Protein AF-0000000074022524 (afdb_homodimer)

Organism: NCBI:txid1655543

Structure (mmCIF, N/CA/C/O backbone):
data_AF-0000000074022524-model_v1
#
loop_
_entity.id
_entity.type
_entity.pdbx_description
1 polymer 'Transcriptional regulator BetI'
#
loop_
_atom_site.group_PDB
_atom_site.id
_atom_site.type_symbol
_atom_site.label_atom_id
_atom_site.label_alt_id
_atom_site.label_comp_id
_atom_site.label_asym_id
_atom_site.label_entity_id
_atom_site.label_seq_id
_atom_site.pdbx_PDB_ins_code
_atom_site.Cartn_x
_atom_site.Cartn_y
_atom_site.Cartn_z
_atom_site.occupancy
_atom_site.B_iso_or_equiv
_atom_site.auth_seq_id
_atom_site.auth_comp_id
_atom_site.auth_asym_id
_atom_site.auth_atom_id
_atom_site.pdbx_PDB_model_num
ATOM 1 N N . MET A 1 1 ? -35.438 38.156 9.648 1 30.28 1 MET A N 1
ATOM 2 C CA . MET A 1 1 ? -35.281 36.844 9.055 1 30.28 1 MET A CA 1
ATOM 3 C C . MET A 1 1 ? -34.281 36 9.836 1 30.28 1 MET A C 1
ATOM 5 O O . MET A 1 1 ? -33.188 36.438 10.117 1 30.28 1 MET A O 1
ATOM 9 N N . ALA A 1 2 ? -34.656 35.062 10.727 1 38.72 2 ALA A N 1
ATOM 10 C CA . ALA A 1 2 ? -33.875 34.531 11.828 1 38.72 2 ALA A CA 1
ATOM 11 C C . ALA A 1 2 ? -32.562 33.906 11.328 1 38.72 2 ALA A C 1
ATOM 13 O O . ALA A 1 2 ? -32.562 33.281 10.266 1 38.72 2 ALA A O 1
ATOM 14 N N . LYS A 1 3 ? -31.359 34.406 11.656 1 42.44 3 LYS A N 1
ATOM 15 C CA . LYS A 1 3 ? -30.016 33.875 11.375 1 42.44 3 LYS A CA 1
ATOM 16 C C . LYS A 1 3 ? -29.984 32.375 11.492 1 42.44 3 LYS A C 1
ATOM 18 O O . LYS A 1 3 ? -30.281 31.812 12.555 1 42.44 3 LYS A O 1
ATOM 23 N N . ARG A 1 4 ? -30.484 31.641 10.672 1 41.72 4 ARG A N 1
ATOM 24 C CA . ARG A 1 4 ? -30.688 30.188 10.672 1 41.72 4 ARG A CA 1
ATOM 25 C C . ARG A 1 4 ? -29.547 29.469 11.375 1 41.72 4 ARG A C 1
ATOM 27 O O . ARG A 1 4 ? -28.375 29.672 11.031 1 41.72 4 ARG A O 1
ATOM 34 N N . GLY A 1 5 ? -29.516 29.062 12.617 1 39.78 5 GLY A N 1
ATOM 35 C CA . GLY A 1 5 ? -28.594 28.375 13.508 1 39.78 5 GLY A CA 1
ATOM 36 C C . GLY A 1 5 ? -27.781 27.297 12.812 1 39.78 5 GLY A C 1
ATOM 37 O O . GLY A 1 5 ? -28.312 26.562 11.977 1 39.78 5 GLY A O 1
ATOM 38 N N . TYR A 1 6 ? -26.484 27.578 12.32 1 44.06 6 TYR A N 1
ATOM 39 C CA . TYR A 1 6 ? -25.656 26.5 11.828 1 44.06 6 TYR A CA 1
ATOM 40 C C . TYR A 1 6 ? -25.969 25.188 12.539 1 44.06 6 TYR A C 1
ATOM 42 O O . TYR A 1 6 ? -25.797 25.078 13.758 1 44.06 6 TYR A O 1
ATOM 50 N N . HIS A 1 7 ? -26.984 24.484 12.328 1 49.5 7 HIS A N 1
ATOM 51 C CA . HIS A 1 7 ? -27.281 23.172 12.891 1 49.5 7 HIS A CA 1
ATOM 52 C C . HIS A 1 7 ? -26.016 22.375 13.125 1 49.5 7 HIS A C 1
ATOM 54 O O . HIS A 1 7 ? -25.125 22.344 12.258 1 49.5 7 HIS A O 1
ATOM 60 N N . HIS A 1 8 ? -25.594 22.125 14.453 1 53.81 8 HIS A N 1
ATOM 61 C CA . HIS A 1 8 ? -24.453 21.422 15.039 1 53.81 8 HIS A CA 1
ATOM 62 C C . HIS A 1 8 ? -24 20.266 14.148 1 53.81 8 HIS A C 1
ATOM 64 O O . HIS A 1 8 ? -22.812 20.062 13.961 1 53.81 8 HIS A O 1
ATOM 70 N N . GLY A 1 9 ? -24.906 19.25 13.797 1 57.66 9 GLY A N 1
ATOM 71 C CA . GLY A 1 9 ? -24.625 18.125 12.914 1 57.66 9 GLY A CA 1
ATOM 72 C C . GLY A 1 9 ? -24 18.547 11.594 1 57.66 9 GLY A C 1
ATOM 73 O O . GLY A 1 9 ? -23.141 17.844 11.062 1 57.66 9 GLY A O 1
ATOM 74 N N . ASP A 1 10 ? -24.203 19.75 11.281 1 79.31 10 ASP A N 1
ATOM 75 C CA . ASP A 1 10 ? -23.797 20.312 9.992 1 79.31 10 ASP A CA 1
ATOM 76 C C . ASP A 1 10 ? -22.359 20.797 10.039 1 79.31 10 ASP A C 1
ATOM 78 O O . ASP A 1 10 ? -21.594 20.594 9.086 1 79.31 10 ASP A O 1
ATOM 82 N N . LEU A 1 11 ? -21.953 21.094 11.344 1 85.12 11 LEU A N 1
ATOM 83 C CA . LEU A 1 11 ? -20.609 21.656 11.469 1 85.12 11 LEU A CA 1
ATOM 84 C C . LEU A 1 11 ? -19.547 20.547 11.391 1 85.12 11 LEU A C 1
ATOM 86 O O . LEU A 1 11 ? -18.547 20.688 10.688 1 85.12 11 LEU A O 1
ATOM 90 N N . LYS A 1 12 ? -19.828 19.469 12.164 1 88.88 12 LYS A N 1
ATOM 91 C CA . LYS A 1 12 ? -18.906 18.344 12.133 1 88.88 12 LYS A CA 1
ATOM 92 C C . LYS A 1 12 ? -18.719 17.828 10.711 1 88.88 12 LYS A C 1
ATOM 94 O O . LYS A 1 12 ? -17.594 17.547 10.281 1 88.88 12 LYS A O 1
ATOM 99 N N . ARG A 1 13 ? -19.812 17.719 10.062 1 91.12 13 ARG A N 1
ATOM 100 C CA . ARG A 1 13 ? -19.766 17.25 8.68 1 91.12 13 ARG A CA 1
ATOM 101 C C . ARG A 1 13 ? -18.984 18.219 7.801 1 91.12 13 ARG A C 1
ATOM 103 O O . ARG A 1 13 ? -18.141 17.797 6.996 1 91.12 13 ARG A O 1
ATOM 110 N N . ALA A 1 14 ? -19.203 19.453 7.977 1 91.31 14 ALA A N 1
ATOM 111 C CA . ALA A 1 14 ? -18.516 20.469 7.191 1 91.31 14 ALA A CA 1
ATOM 112 C C . ALA A 1 14 ? -17.016 20.422 7.449 1 91.31 14 ALA A C 1
ATOM 114 O O . ALA A 1 14 ? -16.203 20.562 6.52 1 91.31 14 ALA A O 1
ATOM 115 N N . LEU A 1 15 ? -16.719 20.219 8.68 1 93.25 15 LEU A N 1
ATOM 116 C CA . LEU A 1 15 ? -15.305 20.156 9.055 1 93.25 15 LEU A CA 1
ATOM 117 C C . LEU A 1 15 ? -14.633 18.922 8.422 1 93.25 15 LEU A C 1
ATOM 119 O O . LEU A 1 15 ? -13.531 19.031 7.887 1 93.25 15 LEU A O 1
ATOM 123 N N . VAL A 1 16 ? -15.32 17.828 8.469 1 94.88 16 VAL A N 1
ATOM 124 C CA . VAL A 1 16 ? -14.773 16.594 7.887 1 94.88 16 VAL A CA 1
ATOM 125 C C . VAL A 1 16 ? -14.641 16.75 6.375 1 94.88 16 VAL A C 1
ATOM 127 O O . VAL A 1 16 ? -13.617 16.391 5.793 1 94.88 16 VAL A O 1
ATOM 130 N N . ASP A 1 17 ? -15.641 17.375 5.746 1 94 17 ASP A N 1
ATOM 131 C CA . ASP A 1 17 ? -15.586 17.609 4.309 1 94 17 ASP A CA 1
ATOM 132 C C . ASP A 1 17 ? -14.398 18.5 3.945 1 94 17 ASP A C 1
ATOM 134 O O . ASP A 1 17 ? -13.703 18.25 2.961 1 94 17 ASP A O 1
ATOM 138 N N . GLY A 1 18 ? -14.242 19.516 4.695 1 92.5 18 GLY A N 1
ATOM 139 C CA . GLY A 1 18 ? -13.086 20.391 4.488 1 92.5 18 GLY A CA 1
ATOM 140 C C . GLY A 1 18 ? -11.766 19.656 4.648 1 92.5 18 GLY A C 1
ATOM 141 O O . GLY A 1 18 ? -10.859 19.828 3.83 1 92.5 18 GLY A O 1
ATOM 142 N N . ALA A 1 19 ? -11.688 18.859 5.707 1 93.62 19 ALA A N 1
ATOM 143 C CA . ALA A 1 19 ? -10.477 18.078 5.957 1 93.62 19 ALA A CA 1
ATOM 144 C C . ALA A 1 19 ? -10.18 17.125 4.797 1 93.62 19 ALA A C 1
ATOM 146 O O . ALA A 1 19 ? -9.023 16.984 4.387 1 93.62 19 ALA A O 1
ATOM 147 N N . LEU A 1 20 ? -11.211 16.5 4.258 1 95.19 20 LEU A N 1
ATOM 148 C CA . LEU A 1 20 ? -11.039 15.555 3.166 1 95.19 20 LEU A CA 1
ATOM 149 C C . LEU A 1 20 ? -10.484 16.234 1.926 1 95.19 20 LEU A C 1
ATOM 151 O O . LEU A 1 20 ? -9.609 15.695 1.244 1 95.19 20 LEU A O 1
ATOM 155 N N . ARG A 1 21 ? -10.914 17.422 1.65 1 93.31 21 ARG A N 1
ATOM 156 C CA . ARG A 1 21 ? -10.375 18.188 0.528 1 93.31 21 ARG A CA 1
ATOM 157 C C . ARG A 1 21 ? -8.906 18.531 0.75 1 93.31 21 ARG A C 1
ATOM 159 O O . ARG A 1 21 ? -8.086 18.391 -0.16 1 93.31 21 ARG A O 1
ATOM 166 N N . LEU A 1 22 ? -8.633 18.922 1.952 1 91.31 22 LEU A N 1
ATOM 167 C CA . LEU A 1 22 ? -7.262 19.281 2.285 1 91.31 22 LEU A CA 1
ATOM 168 C C . LEU A 1 22 ? -6.352 18.047 2.229 1 91.31 22 LEU A C 1
ATOM 170 O O . LEU A 1 22 ? -5.203 18.141 1.799 1 91.31 22 LEU A O 1
ATOM 174 N N . ILE A 1 23 ? -6.891 16.938 2.656 1 89.94 23 ILE A N 1
ATOM 175 C CA . ILE A 1 23 ? -6.129 15.688 2.617 1 89.94 23 ILE A CA 1
ATOM 176 C C . ILE A 1 23 ? -5.789 15.336 1.171 1 89.94 23 ILE A C 1
ATOM 178 O O . ILE A 1 23 ? -4.664 14.93 0.875 1 89.94 23 ILE A O 1
ATOM 182 N N . GLU A 1 24 ? -6.719 15.508 0.312 1 87.06 24 GLU A N 1
ATOM 183 C CA . GLU A 1 24 ? -6.477 15.203 -1.097 1 87.06 24 GLU A CA 1
ATOM 184 C C . GLU A 1 24 ? -5.438 16.141 -1.692 1 87.06 24 GLU A C 1
ATOM 186 O O . GLU A 1 24 ? -4.598 15.727 -2.494 1 87.06 24 GLU A O 1
ATOM 191 N N . GLU A 1 25 ? -5.496 17.344 -1.258 1 83.44 25 GLU A N 1
ATOM 192 C CA . GLU A 1 25 ? -4.648 18.391 -1.846 1 83.44 25 GLU A CA 1
ATOM 193 C C . GLU A 1 25 ? -3.248 18.359 -1.24 1 83.44 25 GLU A C 1
ATOM 195 O O . GLU A 1 25 ? -2.252 18.484 -1.957 1 83.44 25 GLU A O 1
ATOM 200 N N . LYS A 1 26 ? -3.293 18.203 0.198 1 78.31 26 LYS A N 1
ATOM 201 C CA . LYS A 1 26 ? -2.039 18.453 0.9 1 78.31 26 LYS A CA 1
ATOM 202 C C . LYS A 1 26 ? -1.558 17.219 1.644 1 78.31 26 LYS A C 1
ATOM 204 O O . LYS A 1 26 ? -0.464 17.203 2.213 1 78.31 26 LYS A O 1
ATOM 209 N N . GLY A 1 27 ? -2.357 16.172 1.614 1 79.75 27 GLY A N 1
ATOM 210 C CA . GLY A 1 27 ? -2.057 15.031 2.461 1 79.75 27 GLY A CA 1
ATOM 211 C C . GLY A 1 27 ? -2.596 15.172 3.871 1 79.75 27 GLY A C 1
ATOM 212 O O . GLY A 1 27 ? -2.982 16.266 4.285 1 79.75 27 GLY A O 1
ATOM 213 N N . PRO A 1 28 ? -2.633 14.086 4.672 1 79.88 28 PRO A N 1
ATOM 214 C CA . PRO A 1 28 ? -3.277 14.07 5.988 1 79.88 28 PRO A CA 1
ATOM 215 C C . PRO A 1 28 ? -2.533 14.914 7.023 1 79.88 28 PRO A C 1
ATOM 217 O O . PRO A 1 28 ? -3.123 15.344 8.016 1 79.88 28 PRO A O 1
ATOM 220 N N . THR A 1 29 ? -1.319 15.172 6.848 1 74.5 29 THR A N 1
ATOM 221 C CA . THR A 1 29 ? -0.555 15.938 7.828 1 74.5 29 THR A CA 1
ATOM 222 C C . THR A 1 29 ? -0.199 17.312 7.281 1 74.5 29 THR A C 1
ATOM 224 O O . THR A 1 29 ? 0.612 18.031 7.871 1 74.5 29 THR A O 1
ATOM 227 N N . GLY A 1 30 ? -0.73 17.656 6.18 1 76.5 30 GLY A N 1
ATOM 228 C CA . GLY A 1 30 ? -0.317 18.875 5.488 1 76.5 30 GLY A CA 1
ATOM 229 C C . GLY A 1 30 ? -1.185 20.078 5.816 1 76.5 30 GLY A C 1
ATOM 230 O O . GLY A 1 30 ? -1.111 21.109 5.145 1 76.5 30 GLY A O 1
ATOM 231 N N . PHE A 1 31 ? -2.041 19.938 6.773 1 83.06 31 PHE A N 1
ATOM 232 C CA . PHE A 1 31 ? -2.926 21.047 7.09 1 83.06 31 PHE A CA 1
ATOM 233 C C . PHE A 1 31 ? -3.119 21.172 8.594 1 83.06 31 PHE A C 1
ATOM 235 O O . PHE A 1 31 ? -2.801 20.25 9.352 1 83.06 31 PHE A O 1
ATOM 242 N N . THR A 1 32 ? -3.545 22.328 9.016 1 83.69 32 THR A N 1
ATOM 243 C CA . THR A 1 32 ? -3.852 22.562 10.414 1 83.69 32 THR A CA 1
ATOM 244 C C . THR A 1 32 ? -5.359 22.531 10.656 1 83.69 32 THR A C 1
ATOM 246 O O . THR A 1 32 ? -6.145 22.625 9.711 1 83.69 32 THR A O 1
ATOM 249 N N . LEU A 1 33 ? -5.641 22.328 11.898 1 88.56 33 LEU A N 1
ATOM 250 C CA . LEU A 1 33 ? -7.055 22.359 12.266 1 88.56 33 LEU A CA 1
ATOM 251 C C . LEU A 1 33 ? -7.668 23.719 11.906 1 88.56 33 LEU A C 1
ATOM 253 O O . LEU A 1 33 ? -8.82 23.781 11.477 1 88.56 33 LEU A O 1
ATOM 257 N N . SER A 1 34 ? -6.855 24.828 12.047 1 88.19 34 SER A N 1
ATOM 258 C CA . SER A 1 34 ? -7.332 26.172 11.688 1 88.19 34 SER A CA 1
ATOM 259 C C . SER A 1 34 ? -7.621 26.266 10.195 1 88.19 34 SER A C 1
ATOM 261 O O . SER A 1 34 ? -8.594 26.906 9.789 1 88.19 34 SER A O 1
ATOM 263 N N . GLU A 1 35 ? -6.852 25.656 9.375 1 89.12 35 GLU A N 1
ATOM 264 C CA . GLU A 1 35 ? -7.074 25.641 7.934 1 89.12 35 GLU A CA 1
ATOM 265 C C . GLU A 1 35 ? -8.336 24.844 7.586 1 89.12 35 GLU A C 1
ATOM 267 O O . GLU A 1 35 ? -9.102 25.234 6.707 1 89.12 35 GLU A O 1
ATOM 272 N N . ALA A 1 36 ? -8.508 23.719 8.297 1 90.94 36 ALA A N 1
ATOM 273 C CA . ALA A 1 36 ? -9.727 22.938 8.086 1 90.94 36 ALA A CA 1
ATOM 274 C C . ALA A 1 36 ? -10.961 23.766 8.445 1 90.94 36 ALA A C 1
ATOM 276 O O . ALA A 1 36 ? -11.984 23.688 7.75 1 90.94 36 ALA A O 1
ATOM 277 N N . ALA A 1 37 ? -10.836 24.516 9.516 1 90.62 37 ALA A N 1
ATOM 278 C CA . ALA A 1 37 ? -11.938 25.375 9.93 1 90.62 37 ALA A CA 1
ATOM 279 C C . ALA A 1 37 ? -12.25 26.406 8.852 1 90.62 37 ALA A C 1
ATOM 281 O O . ALA A 1 37 ? -13.414 26.609 8.5 1 90.62 37 ALA A O 1
ATOM 282 N N . ARG A 1 38 ? -11.242 27 8.336 1 90.81 38 ARG A N 1
ATOM 283 C CA . ARG A 1 38 ? -11.406 28 7.277 1 90.81 38 ARG A CA 1
ATOM 284 C C . ARG A 1 38 ? -12.055 27.375 6.039 1 90.81 38 ARG A C 1
ATOM 286 O O . ARG A 1 38 ? -12.977 27.953 5.461 1 90.81 38 ARG A O 1
ATOM 293 N N . GLU A 1 39 ? -11.57 26.234 5.723 1 89.62 39 GLU A N 1
ATOM 294 C CA . GLU A 1 39 ? -12.102 25.516 4.562 1 89.62 39 GLU A CA 1
ATOM 295 C C . GLU A 1 39 ? -13.586 25.203 4.746 1 89.62 39 GLU A C 1
ATOM 297 O O . GLU A 1 39 ? -14.352 25.203 3.781 1 89.62 39 GLU A O 1
ATOM 302 N N . ALA A 1 40 ? -13.969 24.938 5.961 1 88.56 40 ALA A N 1
ATOM 303 C CA . ALA A 1 40 ? -15.352 24.578 6.281 1 88.56 40 ALA A CA 1
ATOM 304 C C . ALA A 1 40 ? -16.203 25.828 6.512 1 88.56 40 ALA A C 1
ATOM 306 O O . ALA A 1 40 ? -17.422 25.734 6.652 1 88.56 40 ALA A O 1
ATOM 307 N N . GLY A 1 41 ? -15.586 26.969 6.574 1 88.75 41 GLY A N 1
ATOM 308 C CA . GLY A 1 41 ? -16.312 28.203 6.789 1 88.75 41 GLY A CA 1
ATOM 309 C C . GLY A 1 41 ? -16.781 28.391 8.219 1 88.75 41 GLY A C 1
ATOM 310 O O . GLY A 1 41 ? -17.859 28.922 8.469 1 88.75 41 GLY A O 1
ATOM 311 N N . VAL A 1 42 ? -16.031 27.828 9.141 1 86.31 42 VAL A N 1
ATOM 312 C CA . VAL A 1 42 ? -16.375 27.953 10.555 1 86.31 42 VAL A CA 1
ATOM 313 C C . VAL A 1 42 ? -15.234 28.625 11.305 1 86.31 42 VAL A C 1
ATOM 315 O O . VAL A 1 42 ? -14.117 28.719 10.789 1 86.31 42 VAL A O 1
ATOM 318 N N . THR A 1 43 ? -15.555 29.109 12.516 1 84.69 43 THR A N 1
ATOM 319 C CA . THR A 1 43 ? -14.516 29.719 13.336 1 84.69 43 THR A CA 1
ATOM 320 C C . THR A 1 43 ? -13.641 28.641 13.977 1 84.69 43 THR A C 1
ATOM 322 O O . THR A 1 43 ? -14.109 27.531 14.266 1 84.69 43 THR A O 1
ATOM 325 N N . PRO A 1 44 ? -12.344 28.906 14.156 1 83.12 44 PRO A N 1
ATOM 326 C CA . PRO A 1 44 ? -11.477 27.969 14.852 1 83.12 44 PRO A CA 1
ATOM 327 C C . PRO A 1 44 ? -12.039 27.531 16.203 1 83.12 44 PRO A C 1
ATOM 329 O O . PRO A 1 44 ? -11.914 26.359 16.594 1 83.12 44 PRO A O 1
ATOM 332 N N . ALA A 1 45 ? -12.664 28.453 16.922 1 83.88 45 ALA A N 1
ATOM 333 C CA . ALA A 1 45 ? -13.242 28.141 18.234 1 83.88 45 ALA A CA 1
ATOM 334 C C . ALA A 1 45 ? -14.305 27.047 18.109 1 83.88 45 ALA A C 1
ATOM 336 O O . ALA A 1 45 ? -14.391 26.156 18.969 1 83.88 45 ALA A O 1
ATOM 337 N N . ALA A 1 46 ? -15.047 27.062 17.109 1 85.56 46 ALA A N 1
ATOM 338 C CA . ALA A 1 46 ? -16.094 26.078 16.875 1 85.56 46 ALA A CA 1
ATOM 339 C C . ALA A 1 46 ? -15.508 24.688 16.609 1 85.56 46 ALA A C 1
ATOM 341 O O . ALA A 1 46 ? -16.094 23.672 16.984 1 85.56 46 ALA A O 1
ATOM 342 N N . VAL A 1 47 ? -14.352 24.625 15.906 1 86.06 47 VAL A N 1
ATOM 343 C CA . VAL A 1 47 ? -13.711 23.375 15.547 1 86.06 47 VAL A CA 1
ATOM 344 C C . VAL A 1 47 ? -13.234 22.656 16.812 1 86.06 47 VAL A C 1
ATOM 346 O O . VAL A 1 47 ? -13.422 21.438 16.953 1 86.06 47 VAL A O 1
ATOM 349 N N . TYR A 1 48 ? -12.703 23.406 17.766 1 85.31 48 TYR A N 1
ATOM 350 C CA . TYR A 1 48 ? -12.117 22.828 18.969 1 85.31 48 TYR A CA 1
ATOM 351 C C . TYR A 1 48 ? -13.203 22.297 19.891 1 85.31 48 TYR A C 1
ATOM 353 O O . TYR A 1 48 ? -12.922 21.516 20.812 1 85.31 48 TYR A O 1
ATOM 361 N N . ARG A 1 49 ? -14.461 22.703 19.688 1 86.62 49 ARG A N 1
ATOM 362 C CA . ARG A 1 49 ? -15.594 22.141 20.438 1 86.62 49 ARG A CA 1
ATOM 363 C C . ARG A 1 49 ? -15.875 20.719 20 1 86.62 49 ARG A C 1
ATOM 365 O O . ARG A 1 49 ? -16.422 19.922 20.781 1 86.62 49 ARG A O 1
ATOM 372 N N . HIS A 1 50 ? -15.414 20.391 18.797 1 89.38 50 HIS A N 1
ATOM 373 C CA . HIS A 1 50 ? -15.766 19.094 18.219 1 89.38 50 HIS A CA 1
ATOM 374 C C . HIS A 1 50 ? -14.547 18.188 18.141 1 89.38 50 HIS A C 1
ATOM 376 O O . HIS A 1 50 ? -14.68 16.953 18.188 1 89.38 50 HIS A O 1
ATOM 382 N N . PHE A 1 51 ? -13.398 18.812 17.938 1 92.62 51 PHE A N 1
ATOM 383 C CA . PHE A 1 51 ? -12.18 18.031 17.75 1 92.62 51 PHE A CA 1
ATOM 384 C C . PHE A 1 51 ? -11.047 18.594 18.609 1 92.62 51 PHE A C 1
ATOM 386 O O . PHE A 1 51 ? -10.797 19.797 18.609 1 92.62 51 PHE A O 1
ATOM 393 N N . GLU A 1 52 ? -10.375 17.688 19.234 1 90.38 52 GLU A N 1
ATOM 394 C CA . GLU A 1 52 ? -9.281 18.062 20.125 1 90.38 52 GLU A CA 1
ATOM 395 C C . GLU A 1 52 ? -8.039 18.469 19.328 1 90.38 52 GLU A C 1
ATOM 397 O O . GLU A 1 52 ? -7.129 19.109 19.859 1 90.38 52 GLU A O 1
ATOM 402 N N . GLY A 1 53 ? -8.031 18.078 18.094 1 89.56 53 GLY A N 1
ATOM 403 C CA . GLY A 1 53 ? -6.906 18.359 17.219 1 89.56 53 GLY A CA 1
ATOM 404 C C . GLY A 1 53 ? -7.078 17.781 15.828 1 89.56 53 GLY A C 1
ATOM 405 O O . GLY A 1 53 ? -8.109 17.172 15.523 1 89.56 53 GLY A O 1
ATOM 406 N N . ARG A 1 54 ? -6.133 18.016 15.062 1 89.44 54 ARG A N 1
ATOM 407 C CA . ARG A 1 54 ? -6.156 17.562 13.68 1 89.44 54 ARG A CA 1
ATOM 408 C C . ARG A 1 54 ? -6.297 16.047 13.594 1 89.44 54 ARG A C 1
ATOM 410 O O . ARG A 1 54 ? -7.027 15.531 12.742 1 89.44 54 ARG A O 1
ATOM 417 N N . GLU A 1 55 ? -5.625 15.305 14.484 1 90.06 55 GLU A N 1
ATOM 418 C CA . GLU A 1 55 ? -5.672 13.844 14.453 1 90.06 55 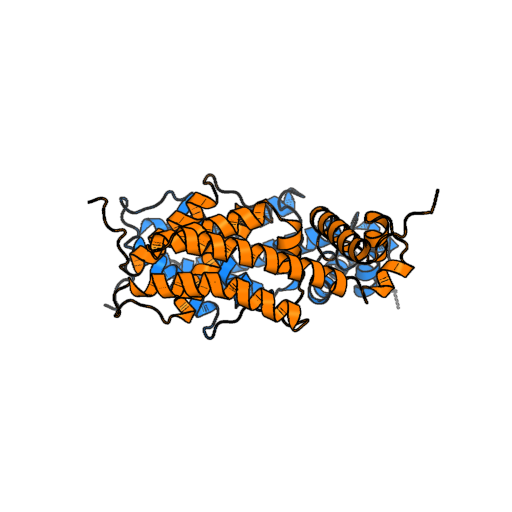GLU A CA 1
ATOM 419 C C . GLU A 1 55 ? -7.086 13.336 14.711 1 90.06 55 GLU A C 1
ATOM 421 O O . GLU A 1 55 ? -7.516 12.344 14.109 1 90.06 55 GLU A O 1
ATOM 426 N N . ASP A 1 56 ? -7.711 14.047 15.562 1 93.69 56 ASP A N 1
ATOM 427 C CA . ASP A 1 56 ? -9.094 13.672 15.828 1 93.69 56 ASP A CA 1
ATOM 428 C C . ASP A 1 56 ? -9.969 13.891 14.594 1 93.69 56 ASP A C 1
ATOM 430 O O . ASP A 1 56 ? -10.859 13.078 14.312 1 93.69 56 ASP A O 1
ATOM 434 N N . LEU A 1 57 ? -9.742 14.969 13.992 1 94.38 57 LEU A N 1
ATOM 435 C CA . LEU A 1 57 ? -10.492 15.281 12.773 1 94.38 57 LEU A CA 1
ATOM 436 C C . LEU A 1 57 ? -10.211 14.25 11.688 1 94.38 57 LEU A C 1
ATOM 438 O O . LEU A 1 57 ? -11.133 13.758 11.039 1 94.38 57 LEU A O 1
ATOM 442 N N . ILE A 1 58 ? -9 13.836 11.492 1 93.5 58 ILE A N 1
ATOM 443 C CA . ILE A 1 58 ? -8.617 12.836 10.5 1 93.5 58 ILE A CA 1
ATOM 444 C C . ILE A 1 58 ? -9.203 11.477 10.875 1 93.5 58 ILE A C 1
ATOM 446 O O . ILE A 1 58 ? -9.656 10.727 10.016 1 93.5 58 ILE A O 1
ATOM 450 N N . ALA A 1 59 ? -9.18 11.203 12.172 1 94.88 59 ALA A N 1
ATOM 451 C CA . ALA A 1 59 ? -9.766 9.945 12.641 1 94.88 59 ALA A CA 1
ATOM 452 C C . ALA A 1 59 ? -11.25 9.875 12.289 1 94.88 59 ALA A C 1
ATOM 454 O O . ALA A 1 59 ? -11.758 8.812 11.906 1 94.88 59 ALA A O 1
ATOM 455 N N . GLU A 1 60 ? -11.852 10.961 12.445 1 96.31 60 GLU A N 1
ATOM 456 C CA . GLU A 1 60 ? -13.266 11 12.086 1 96.31 60 GLU A CA 1
ATOM 457 C C . GLU A 1 60 ? -13.461 10.828 10.586 1 96.31 60 GLU A C 1
ATOM 459 O O . GLU A 1 60 ? -14.375 10.125 10.148 1 96.31 60 GLU A O 1
ATOM 464 N N . ALA A 1 61 ? -12.656 11.453 9.789 1 96.81 61 ALA A N 1
ATOM 465 C CA . ALA A 1 61 ? -12.688 11.266 8.336 1 96.81 61 ALA A CA 1
ATOM 466 C C . ALA A 1 61 ? -12.453 9.805 7.973 1 96.81 61 ALA A C 1
ATOM 468 O O . ALA A 1 61 ? -13.133 9.258 7.094 1 96.81 61 ALA A O 1
ATOM 469 N N . ALA A 1 62 ? -11.531 9.18 8.672 1 96.06 62 ALA A N 1
ATOM 470 C CA . ALA A 1 62 ? -11.25 7.766 8.461 1 96.06 62 ALA A CA 1
ATOM 471 C C . ALA A 1 62 ? -12.445 6.906 8.859 1 96.06 62 ALA A C 1
ATOM 473 O O . ALA A 1 62 ? -12.828 5.988 8.125 1 96.06 62 ALA A O 1
ATOM 474 N N . ARG A 1 63 ? -12.992 7.195 9.992 1 97.31 63 ARG A N 1
ATOM 475 C CA . ARG A 1 63 ? -14.148 6.434 10.477 1 97.31 63 ARG A CA 1
ATOM 476 C C . ARG A 1 63 ? -15.289 6.469 9.461 1 97.31 63 ARG A C 1
ATOM 478 O O . ARG A 1 63 ? -15.859 5.43 9.133 1 97.31 63 ARG A O 1
ATOM 485 N N . GLN A 1 64 ? -15.609 7.629 9 1 97.44 64 GLN A N 1
ATOM 486 C CA . GLN A 1 64 ? -16.641 7.766 7.977 1 97.44 64 GLN A CA 1
ATOM 487 C C . GLN A 1 64 ? -16.266 7.008 6.711 1 97.44 64 GLN A C 1
ATOM 489 O O . GLN A 1 64 ? -17.125 6.383 6.078 1 97.44 64 GLN A O 1
ATOM 494 N N . GLY A 1 65 ? -15.016 7.117 6.359 1 97.5 65 GLY A N 1
ATOM 495 C CA . GLY A 1 65 ? -14.523 6.352 5.227 1 97.5 65 GLY A CA 1
ATOM 496 C C . GLY A 1 65 ? -14.734 4.855 5.383 1 97.5 65 GLY A C 1
ATOM 497 O O .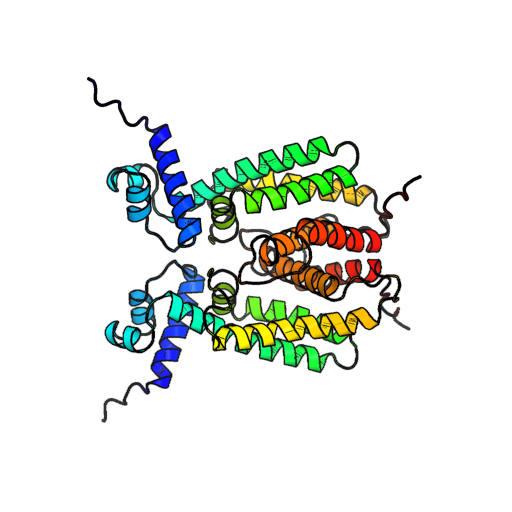 GLY A 1 65 ? -15.25 4.199 4.473 1 97.5 65 GLY A O 1
ATOM 498 N N . TYR A 1 66 ? -14.398 4.324 6.539 1 97.12 66 TYR A N 1
ATOM 499 C CA . TYR A 1 66 ? -14.586 2.9 6.797 1 97.12 66 TYR A CA 1
ATOM 500 C C . TYR A 1 66 ? -16.062 2.529 6.75 1 97.12 66 TYR A C 1
ATOM 502 O O . TYR A 1 66 ? -16.422 1.423 6.332 1 97.12 66 TYR A O 1
ATOM 510 N N . GLU A 1 67 ? -16.891 3.42 7.18 1 97.81 67 GLU A N 1
ATOM 511 C CA . GLU A 1 67 ? -18.328 3.158 7.102 1 97.81 67 GLU A CA 1
ATOM 512 C C . GLU A 1 67 ? -18.781 3.023 5.652 1 97.81 67 GLU A C 1
ATOM 514 O O . GLU A 1 67 ? -19.5 2.072 5.305 1 97.81 67 GLU A O 1
ATOM 519 N N . ILE A 1 68 ? -18.422 3.979 4.867 1 97.75 68 ILE A N 1
ATOM 520 C CA . ILE A 1 68 ? -18.75 3.938 3.447 1 97.75 68 ILE A CA 1
ATOM 521 C C . ILE A 1 68 ? -18.156 2.676 2.816 1 97.75 68 ILE A C 1
ATOM 523 O O . ILE A 1 68 ? -18.844 1.968 2.078 1 97.75 68 ILE A O 1
ATOM 527 N N . PHE A 1 69 ? -16.938 2.414 3.098 1 96.94 69 PHE A N 1
ATOM 528 C CA . PHE A 1 69 ? -16.203 1.268 2.561 1 96.94 69 PHE A CA 1
ATOM 529 C C . PHE A 1 69 ? -16.891 -0.036 2.945 1 96.94 69 PHE A C 1
ATOM 531 O O . PHE A 1 69 ? -17.109 -0.903 2.098 1 96.94 69 PHE A O 1
ATOM 538 N N . ALA A 1 70 ? -17.234 -0.139 4.234 1 96.81 70 ALA A N 1
ATOM 539 C CA . ALA A 1 70 ? -17.922 -1.341 4.711 1 96.81 70 ALA A CA 1
ATOM 540 C C . ALA A 1 70 ? -19.234 -1.563 3.963 1 96.81 70 ALA A C 1
ATOM 542 O O . ALA A 1 70 ? -19.516 -2.674 3.506 1 96.81 70 ALA A O 1
ATOM 543 N N . ASP A 1 71 ? -19.969 -0.533 3.818 1 97.81 71 ASP A N 1
ATOM 544 C CA . ASP A 1 71 ? -21.25 -0.632 3.129 1 97.81 71 ASP A CA 1
ATOM 545 C C . ASP A 1 71 ? -21.062 -1.067 1.678 1 97.81 71 ASP A C 1
ATOM 547 O O . ASP A 1 71 ? -21.797 -1.929 1.184 1 97.81 71 ASP A O 1
ATOM 551 N N . LEU A 1 72 ? -20.141 -0.479 1.001 1 96.94 72 LEU A N 1
ATOM 552 C CA . LEU A 1 72 ? -19.859 -0.815 -0.391 1 96.94 72 LEU A CA 1
ATOM 553 C C . LEU A 1 72 ? -19.406 -2.266 -0.519 1 96.94 72 LEU A C 1
ATOM 555 O O . LEU A 1 72 ? -19.859 -2.986 -1.408 1 96.94 72 LEU A O 1
ATOM 559 N N . MET A 1 73 ? -18.562 -2.676 0.343 1 96 73 MET A N 1
ATOM 560 C CA . MET A 1 73 ? -18.016 -4.031 0.316 1 96 73 MET A CA 1
ATOM 561 C C . MET A 1 73 ? -19.109 -5.059 0.599 1 96 73 MET A C 1
ATOM 563 O O . MET A 1 73 ? -19.188 -6.094 -0.066 1 96 73 MET A O 1
ATOM 567 N N . GLU A 1 74 ? -19.922 -4.727 1.584 1 97.19 74 GLU A N 1
ATOM 568 C CA . GLU A 1 74 ? -21.031 -5.629 1.917 1 97.19 74 GLU A CA 1
ATOM 569 C C . GLU A 1 74 ? -22 -5.766 0.751 1 97.19 74 GLU A C 1
ATOM 571 O O . GLU A 1 74 ? -22.453 -6.871 0.437 1 97.19 74 GLU A O 1
ATOM 576 N N . TYR A 1 75 ? -22.297 -4.648 0.195 1 97.44 75 TYR A N 1
ATOM 577 C CA . TYR A 1 75 ? -23.188 -4.668 -0.96 1 97.44 75 TYR A CA 1
ATOM 578 C C . TYR A 1 75 ? -22.609 -5.504 -2.09 1 97.44 75 TYR A C 1
ATOM 580 O O . TYR A 1 75 ? -23.297 -6.34 -2.678 1 97.44 75 TYR A O 1
ATOM 588 N N . ALA A 1 76 ? -21.375 -5.254 -2.443 1 96.31 76 ALA A N 1
ATOM 589 C CA . ALA A 1 76 ? -20.688 -5.977 -3.51 1 96.31 76 ALA A CA 1
ATOM 590 C C . ALA A 1 76 ? -20.625 -7.473 -3.211 1 96.31 76 ALA A C 1
ATOM 592 O O . ALA A 1 76 ? -20.906 -8.297 -4.086 1 96.31 76 ALA A O 1
ATOM 593 N N . TYR A 1 77 ? -20.266 -7.781 -1.969 1 95.62 77 TYR A N 1
ATOM 594 C CA . TYR A 1 77 ? -20.25 -9.18 -1.541 1 95.62 77 TYR A CA 1
ATOM 595 C C . TYR A 1 77 ? -21.594 -9.836 -1.767 1 95.62 77 TYR A C 1
ATOM 597 O O . TYR A 1 77 ? -21.672 -10.93 -2.336 1 95.62 77 TYR A O 1
ATOM 605 N N . GLY A 1 78 ? -22.625 -9.203 -1.278 1 96.06 78 GLY A N 1
ATOM 606 C CA . GLY A 1 78 ? -23.969 -9.727 -1.419 1 96.06 78 GLY A CA 1
ATOM 607 C C . GLY A 1 78 ? -24.406 -9.898 -2.863 1 96.06 78 GLY A C 1
ATOM 608 O O . GLY A 1 78 ? -25.031 -10.898 -3.217 1 96.06 78 GLY A O 1
ATOM 609 N N . LYS A 1 79 ? -24.047 -9 -3.715 1 94.44 79 LYS A N 1
ATOM 610 C CA . LYS A 1 79 ? -24.438 -9.023 -5.121 1 94.44 79 LYS A CA 1
ATOM 611 C C . LYS A 1 79 ? -23.812 -10.203 -5.852 1 94.44 79 LYS A C 1
ATOM 613 O O . LYS A 1 79 ? -24.375 -10.719 -6.816 1 94.44 79 LYS A O 1
ATOM 618 N N . GLY A 1 80 ? -22.688 -10.586 -5.469 1 92.31 80 GLY A N 1
ATOM 619 C CA . GLY A 1 80 ? -21.984 -11.688 -6.102 1 92.31 80 GLY A CA 1
ATOM 620 C C . GLY A 1 80 ? -22.5 -13.047 -5.652 1 92.31 80 GLY A C 1
ATOM 621 O O . GLY A 1 80 ? -22.172 -14.07 -6.262 1 92.31 80 GLY A O 1
ATOM 622 N N . GLN A 1 81 ? -23.234 -13.023 -4.539 1 91.5 81 GLN A N 1
ATOM 623 C CA . GLN A 1 81 ? -23.75 -14.305 -4.043 1 91.5 81 GLN A CA 1
ATOM 624 C C . GLN A 1 81 ? -24.734 -14.914 -5.02 1 91.5 81 GLN A C 1
ATOM 626 O O . GLN A 1 81 ? -25.422 -14.195 -5.754 1 91.5 81 GLN A O 1
ATOM 631 N N . PRO A 1 82 ? -24.734 -16.297 -5.199 1 92.06 82 PRO A N 1
ATOM 632 C CA . PRO A 1 82 ? -24.141 -17.281 -4.293 1 92.06 82 PRO A CA 1
ATOM 633 C C . PRO A 1 82 ? -22.75 -17.734 -4.73 1 92.06 82 PRO A C 1
ATOM 635 O O . PRO A 1 82 ? -22.156 -18.594 -4.09 1 92.06 82 PRO A O 1
ATOM 638 N N . SER A 1 83 ? -22.203 -17.219 -5.777 1 91.5 83 SER A N 1
ATOM 639 C CA . SER A 1 83 ? -20.875 -17.594 -6.238 1 91.5 83 SER A CA 1
ATOM 640 C C . SER A 1 83 ? -19.781 -16.953 -5.379 1 91.5 83 SER A C 1
ATOM 642 O O . SER A 1 83 ? -19.688 -15.727 -5.312 1 91.5 83 SER A O 1
ATOM 644 N N . ALA A 1 84 ? -18.953 -17.797 -4.73 1 89.38 84 ALA A N 1
ATOM 645 C CA . ALA A 1 84 ? -17.859 -17.297 -3.914 1 89.38 84 ALA A CA 1
ATOM 646 C C . ALA A 1 84 ? -16.891 -16.469 -4.754 1 89.38 84 ALA A C 1
ATOM 648 O O . ALA A 1 84 ? -16.438 -15.406 -4.324 1 89.38 84 ALA A O 1
ATOM 649 N N . LEU A 1 85 ? -16.625 -17 -5.934 1 87.62 85 LEU A N 1
ATOM 650 C CA . LEU A 1 85 ? -15.703 -16.297 -6.82 1 87.62 85 LEU A CA 1
ATOM 651 C C . LEU A 1 85 ? -16.281 -14.969 -7.27 1 87.62 85 LEU A C 1
ATOM 653 O O . LEU A 1 85 ? -15.594 -13.945 -7.242 1 87.62 85 LEU A O 1
ATOM 657 N N . ALA A 1 86 ? -17.516 -14.938 -7.652 1 90.88 86 ALA A N 1
ATOM 658 C CA . ALA A 1 86 ? -18.156 -13.703 -8.086 1 90.88 86 ALA A CA 1
ATOM 659 C C . ALA A 1 86 ? -18.219 -12.688 -6.953 1 90.88 86 ALA A C 1
ATOM 661 O O . ALA A 1 86 ? -18.031 -11.484 -7.172 1 90.88 86 ALA A O 1
ATOM 662 N N . SER A 1 87 ? -18.531 -13.148 -5.754 1 92.88 87 SER A N 1
ATOM 663 C CA . SER A 1 87 ? -18.578 -12.273 -4.59 1 92.88 87 SER A CA 1
ATOM 664 C C . SER A 1 87 ? -17.219 -11.648 -4.32 1 92.88 87 SER A C 1
ATOM 666 O O . SER A 1 87 ? -17.109 -10.445 -4.066 1 92.88 87 SER A O 1
ATOM 668 N N . PHE A 1 88 ? -16.25 -12.453 -4.402 1 88.06 88 PHE A N 1
ATOM 669 C CA . PHE A 1 88 ? -14.898 -11.953 -4.172 1 88.06 88 PHE A CA 1
ATOM 670 C C . PHE A 1 88 ? -14.516 -10.922 -5.227 1 88.06 88 PHE A C 1
ATOM 672 O O . PHE A 1 88 ? -13.992 -9.852 -4.898 1 88.06 88 PHE A O 1
ATOM 679 N N . GLU A 1 89 ? -14.742 -11.25 -6.496 1 88.44 89 GLU A N 1
ATOM 680 C CA . GLU A 1 89 ? -14.438 -10.328 -7.586 1 88.44 89 GLU A CA 1
ATOM 681 C C . GLU A 1 89 ? -15.203 -9.016 -7.426 1 88.44 89 GLU A C 1
ATOM 683 O O . GLU A 1 89 ? -14.648 -7.934 -7.66 1 88.44 89 GLU A O 1
ATOM 688 N N . ALA A 1 90 ? -16.406 -9.102 -7.012 1 93.81 90 ALA A N 1
ATOM 689 C CA . ALA A 1 90 ? -17.219 -7.91 -6.801 1 93.81 90 ALA A CA 1
ATOM 690 C C . ALA A 1 90 ? -16.656 -7.039 -5.688 1 93.81 90 ALA A C 1
ATOM 692 O O . ALA A 1 90 ? -16.625 -5.812 -5.801 1 93.81 90 ALA A O 1
ATOM 693 N N . THR A 1 91 ? -16.172 -7.629 -4.621 1 93.06 91 THR A N 1
ATOM 694 C CA . THR A 1 91 ? -15.57 -6.867 -3.533 1 93.06 91 THR A CA 1
ATOM 695 C C . THR A 1 91 ? -14.281 -6.199 -3.992 1 93.06 91 THR A C 1
ATOM 697 O O . THR A 1 91 ? -13.977 -5.074 -3.588 1 93.06 91 THR A O 1
ATOM 700 N N . GLY A 1 92 ? -13.477 -6.93 -4.824 1 90.81 92 GLY A N 1
ATOM 701 C CA . GLY A 1 92 ? -12.289 -6.316 -5.391 1 90.81 92 GLY A CA 1
ATOM 702 C C . GLY A 1 92 ? -12.586 -5.07 -6.199 1 90.81 92 GLY A C 1
ATOM 703 O O . GLY A 1 92 ? -11.922 -4.047 -6.043 1 90.81 92 GLY A O 1
ATOM 704 N N . ARG A 1 93 ? -13.602 -5.141 -7.031 1 92.69 93 ARG A N 1
ATOM 705 C CA . ARG A 1 93 ? -14.008 -3.994 -7.836 1 92.69 93 ARG A CA 1
ATOM 706 C C . ARG A 1 93 ? -14.508 -2.855 -6.953 1 92.69 93 ARG A C 1
ATOM 708 O O . ARG A 1 93 ? -14.25 -1.685 -7.238 1 92.69 93 ARG A O 1
ATOM 715 N N . ALA A 1 94 ? -15.203 -3.256 -5.953 1 94.88 94 ALA A N 1
ATOM 716 C CA . ALA A 1 94 ? -15.695 -2.254 -5.016 1 94.88 94 ALA A CA 1
ATOM 717 C C . ALA A 1 94 ? -14.547 -1.545 -4.309 1 94.88 94 ALA A C 1
ATOM 719 O O . ALA A 1 94 ? -14.602 -0.336 -4.07 1 94.88 94 ALA A O 1
ATOM 720 N N . TYR A 1 95 ? -13.523 -2.295 -3.959 1 93.88 95 TYR A N 1
ATOM 721 C CA . TYR A 1 95 ? -12.336 -1.725 -3.344 1 93.88 95 TYR A CA 1
ATOM 722 C C . TYR A 1 95 ? -11.703 -0.671 -4.246 1 93.88 95 TYR A C 1
ATOM 724 O O . TYR A 1 95 ? -11.453 0.458 -3.816 1 93.88 95 TYR A O 1
ATOM 732 N N . LEU A 1 96 ? -11.57 -1 -5.516 1 94.12 96 LEU A N 1
ATOM 733 C CA . LEU A 1 96 ? -11 -0.089 -6.5 1 94.12 96 LEU A CA 1
ATOM 734 C C . LEU A 1 96 ? -11.891 1.135 -6.695 1 94.12 96 LEU A C 1
ATOM 736 O O . LEU A 1 96 ? -11.391 2.264 -6.75 1 94.12 96 LEU A O 1
ATOM 740 N N . ALA A 1 97 ? -13.156 0.917 -6.758 1 94.56 97 ALA A N 1
ATOM 741 C CA . ALA A 1 97 ? -14.094 2.018 -6.941 1 94.56 97 ALA A CA 1
ATOM 742 C C . ALA A 1 97 ? -14.062 2.975 -5.754 1 94.56 97 ALA A C 1
ATOM 744 O O . ALA A 1 97 ? -14.117 4.195 -5.93 1 94.56 97 ALA A O 1
ATOM 745 N N . PHE A 1 98 ? -13.984 2.4 -4.594 1 96.06 98 PHE A N 1
ATOM 746 C CA . PHE A 1 98 ? -13.906 3.219 -3.389 1 96.06 98 PHE A CA 1
ATOM 747 C C . PHE A 1 98 ? -12.664 4.109 -3.418 1 96.06 98 PHE A C 1
ATOM 749 O O . PHE A 1 98 ? -12.75 5.309 -3.143 1 96.06 98 PHE A O 1
ATOM 756 N N . ALA A 1 99 ? -11.539 3.496 -3.693 1 93.56 99 ALA A N 1
ATOM 757 C CA . ALA A 1 99 ? -10.281 4.234 -3.721 1 93.56 99 ALA A CA 1
ATOM 758 C C . ALA A 1 99 ? -10.344 5.391 -4.719 1 93.56 99 ALA A C 1
ATOM 760 O O . ALA A 1 99 ? -9.781 6.457 -4.477 1 93.56 99 ALA A O 1
ATOM 761 N N . ARG A 1 100 ? -11.062 5.223 -5.816 1 91.56 100 ARG A N 1
ATOM 762 C CA . ARG A 1 100 ? -11.188 6.227 -6.863 1 91.56 100 ARG A CA 1
ATOM 763 C C . ARG A 1 100 ? -12.172 7.316 -6.465 1 91.56 100 ARG A C 1
ATOM 765 O O . ARG A 1 100 ? -11.906 8.508 -6.645 1 91.56 100 ARG A O 1
ATOM 772 N N . LYS A 1 101 ? -13.242 6.945 -5.914 1 94.88 101 LYS A N 1
ATOM 773 C CA . LYS A 1 101 ? -14.359 7.855 -5.664 1 94.88 101 LYS A CA 1
ATOM 774 C C . LYS A 1 101 ? -14.133 8.656 -4.387 1 94.88 101 LYS A C 1
ATOM 776 O O . LYS A 1 101 ? -14.594 9.797 -4.277 1 94.88 101 LYS A O 1
ATOM 781 N N . TYR A 1 102 ? -13.414 8.078 -3.428 1 95.62 102 TYR A N 1
ATOM 782 C CA . TYR A 1 102 ? -13.25 8.711 -2.125 1 95.62 102 TYR A CA 1
ATOM 783 C C . TYR A 1 102 ? -11.773 8.805 -1.747 1 95.62 102 TYR A C 1
ATOM 785 O O . TYR A 1 102 ? -11.375 8.344 -0.679 1 95.62 102 TYR A O 1
ATOM 793 N N . PRO A 1 103 ? -11.023 9.508 -2.551 1 91.88 103 PRO A N 1
ATOM 794 C CA . PRO A 1 103 ? -9.578 9.531 -2.309 1 91.88 103 PRO A CA 1
ATOM 795 C C . PRO A 1 103 ? -9.219 10.148 -0.962 1 91.88 103 PRO A C 1
ATOM 797 O O . PRO A 1 103 ? -8.258 9.711 -0.316 1 91.88 103 PRO A O 1
ATOM 800 N N . GLY A 1 104 ? -9.922 11.172 -0.524 1 93.25 104 GLY A N 1
ATOM 801 C CA . GLY A 1 104 ? -9.664 11.742 0.786 1 93.25 104 GLY A CA 1
ATOM 802 C C . GLY A 1 104 ? -9.867 10.758 1.921 1 93.25 104 GLY A C 1
ATOM 803 O O . GLY A 1 104 ? -9.031 10.664 2.824 1 93.25 104 GLY A O 1
ATOM 804 N N . HIS A 1 105 ? -11.016 10.078 1.853 1 95.75 105 HIS A N 1
ATOM 805 C CA . HIS A 1 105 ? -11.273 9.047 2.848 1 95.75 105 HIS A CA 1
ATOM 806 C C . HIS A 1 105 ? -10.211 7.957 2.797 1 95.75 105 HIS A C 1
ATOM 808 O O . HIS A 1 105 ? -9.734 7.5 3.838 1 95.75 105 HIS A O 1
ATOM 814 N N . TYR A 1 106 ? -9.82 7.566 1.613 1 92.88 106 TYR A N 1
ATOM 815 C CA . TYR A 1 106 ? -8.82 6.516 1.442 1 92.88 106 TYR A CA 1
ATOM 816 C C . TYR A 1 106 ? -7.512 6.895 2.125 1 92.88 106 TYR A C 1
ATOM 818 O O . TYR A 1 106 ? -6.961 6.109 2.9 1 92.88 106 TYR A O 1
ATOM 826 N N . VAL A 1 107 ? -7.09 8.07 1.87 1 88.94 107 VAL A N 1
ATOM 827 C CA . VAL A 1 107 ? -5.844 8.562 2.443 1 88.94 107 VAL A CA 1
ATOM 828 C C . VAL A 1 107 ? -5.969 8.648 3.963 1 88.94 107 VAL A C 1
ATOM 830 O O . VAL A 1 107 ? -5.059 8.25 4.691 1 88.94 107 VAL A O 1
ATOM 833 N N . ALA A 1 108 ? -7.098 9.148 4.457 1 92.06 108 ALA A N 1
ATOM 834 C CA . ALA A 1 108 ? -7.32 9.234 5.898 1 92.06 108 ALA A CA 1
ATOM 835 C C . ALA A 1 108 ? -7.25 7.859 6.547 1 92.06 108 ALA A C 1
ATOM 837 O O . ALA A 1 108 ? -6.73 7.715 7.66 1 92.06 108 ALA A O 1
ATOM 838 N N . MET A 1 109 ? -7.688 6.871 5.832 1 91.75 109 MET A N 1
ATOM 839 C CA . MET A 1 109 ? -7.793 5.512 6.359 1 91.75 109 MET A CA 1
ATOM 840 C C . MET A 1 109 ? -6.438 4.816 6.34 1 91.75 109 MET A C 1
ATOM 842 O O . MET A 1 109 ? -6.047 4.176 7.32 1 91.75 109 MET A O 1
ATOM 846 N N . PHE A 1 110 ? -5.719 4.996 5.254 1 87.75 110 PHE A N 1
ATOM 847 C CA . PHE A 1 110 ? -4.625 4.062 5.02 1 87.75 110 PHE A CA 1
ATOM 848 C C . PHE A 1 110 ? -3.285 4.793 5.012 1 87.75 110 PHE A C 1
ATOM 850 O O . PHE A 1 110 ? -2.23 4.164 5.129 1 87.75 110 PHE A O 1
ATOM 857 N N . GLU A 1 111 ? -3.328 6.121 4.875 1 81.38 111 GLU A N 1
ATOM 858 C CA . GLU A 1 111 ? -2.064 6.82 4.664 1 81.38 111 GLU A CA 1
ATOM 859 C C . GLU A 1 111 ? -1.877 7.938 5.688 1 81.38 111 GLU A C 1
ATOM 861 O O . GLU A 1 111 ? -1.049 8.828 5.496 1 81.38 111 GLU A O 1
ATOM 866 N N . SER A 1 112 ? -2.693 8 6.727 1 83.44 112 SER A N 1
ATOM 867 C CA . SER A 1 112 ? -2.637 9.125 7.66 1 83.44 112 SER A CA 1
ATOM 868 C C . SER A 1 112 ? -1.795 8.789 8.883 1 83.44 112 SER A C 1
ATOM 870 O O . SER A 1 112 ? -1.426 9.672 9.656 1 83.44 112 SER A O 1
ATOM 872 N N . GLY A 1 113 ? -1.531 7.48 9.062 1 78.88 113 GLY A N 1
ATOM 873 C CA . GLY A 1 113 ? -0.845 7.062 10.273 1 78.88 113 GLY A CA 1
ATOM 874 C C . GLY A 1 113 ? -1.772 6.922 11.469 1 78.88 113 GLY A C 1
ATOM 875 O O . GLY A 1 113 ? -1.342 6.527 12.555 1 78.88 113 GLY A O 1
ATOM 876 N N . ILE A 1 114 ? -3.016 7.203 11.312 1 85.44 114 ILE A N 1
ATOM 877 C CA . ILE A 1 114 ? -3.988 7.02 12.383 1 85.44 114 ILE A CA 1
ATOM 878 C C . ILE A 1 114 ? -4.273 5.531 12.57 1 85.44 114 ILE A C 1
ATOM 880 O O . ILE A 1 114 ? -4.656 4.844 11.625 1 85.44 114 ILE A O 1
ATOM 884 N N . SER A 1 115 ? -4.031 5.109 13.734 1 86.38 115 SER A N 1
ATOM 885 C CA . SER A 1 115 ? -4.34 3.719 14.047 1 86.38 115 SER A CA 1
ATOM 886 C C . SER A 1 115 ? -5.844 3.479 14.086 1 86.38 115 SER A C 1
ATOM 888 O O . SER A 1 115 ? -6.598 4.305 14.617 1 86.38 115 SER A O 1
ATOM 890 N N . ILE A 1 116 ? -6.242 2.326 13.648 1 89.88 116 ILE A N 1
ATOM 891 C CA . ILE A 1 116 ? -7.656 1.97 13.719 1 89.88 116 ILE A CA 1
ATOM 892 C C . ILE A 1 116 ? -8.062 1.761 15.18 1 89.88 116 ILE A C 1
ATOM 894 O O . ILE A 1 116 ? -9.25 1.712 15.5 1 89.88 116 ILE A O 1
ATOM 898 N N . GLN A 1 117 ? -7.125 1.632 16.047 1 89.5 117 GLN A N 1
ATOM 899 C CA . GLN A 1 117 ? -7.387 1.415 17.469 1 89.5 117 GLN A CA 1
ATOM 900 C C . GLN A 1 117 ? -7.488 2.74 18.219 1 89.5 117 GLN A C 1
ATOM 902 O O . GLN A 1 117 ? -7.645 2.758 19.453 1 89.5 117 GLN A O 1
ATOM 907 N N . ARG A 1 118 ? -7.359 3.811 17.5 1 90.5 118 ARG A N 1
ATOM 908 C CA . ARG A 1 118 ? -7.375 5.129 18.125 1 90.5 118 ARG A CA 1
ATOM 909 C C . ARG A 1 118 ? -8.648 5.332 18.938 1 90.5 118 ARG A C 1
ATOM 911 O O . ARG A 1 118 ? -8.617 5.934 20.016 1 90.5 118 ARG A O 1
ATOM 918 N N . THR A 1 119 ? -9.797 4.973 18.438 1 93.94 119 THR A N 1
ATOM 919 C CA . THR A 1 119 ? -11.07 5.008 19.156 1 93.94 119 THR A CA 1
ATOM 920 C C . THR A 1 119 ? -11.844 3.707 18.953 1 93.94 119 THR A C 1
ATOM 922 O O . THR A 1 119 ? -11.695 3.043 17.922 1 93.94 119 THR A O 1
ATOM 925 N N . PRO A 1 120 ? -12.617 3.332 19.891 1 95.62 120 PRO A N 1
ATOM 926 C CA . PRO A 1 120 ? -13.414 2.113 19.734 1 95.62 120 PRO A CA 1
ATOM 927 C C . PRO A 1 120 ? -14.32 2.154 18.5 1 95.62 120 PRO A C 1
ATOM 929 O O . PRO A 1 120 ? -14.469 1.146 17.812 1 95.62 120 PRO A O 1
ATOM 932 N N . LYS A 1 121 ? -14.891 3.342 18.25 1 96 121 LYS A N 1
ATOM 933 C CA . LYS A 1 121 ? -15.781 3.465 17.109 1 96 121 LYS A CA 1
ATOM 934 C C . LYS A 1 121 ? -15.023 3.248 15.797 1 96 121 LYS A C 1
ATOM 936 O O . LYS A 1 121 ? -15.523 2.57 14.898 1 96 121 LYS A O 1
ATOM 941 N N . LEU A 1 122 ? -13.875 3.867 15.703 1 95.56 122 LEU A N 1
ATOM 942 C CA . LEU A 1 122 ? -13.031 3.67 14.523 1 95.56 122 LEU A CA 1
ATOM 943 C C . LEU A 1 122 ? -12.641 2.203 14.375 1 95.56 122 LEU A C 1
ATOM 945 O O . LEU A 1 122 ? -12.742 1.636 13.289 1 95.56 122 LEU A O 1
ATOM 949 N N . ASN A 1 123 ? -12.258 1.569 15.469 1 94.94 123 ASN A N 1
ATOM 950 C CA . ASN A 1 123 ? -11.883 0.159 15.461 1 94.94 123 ASN A CA 1
ATOM 951 C C . ASN A 1 123 ? -13.039 -0.725 15.008 1 94.94 123 ASN A C 1
ATOM 953 O O . ASN A 1 123 ? -12.852 -1.639 14.203 1 94.94 123 ASN A O 1
ATOM 957 N N . ASP A 1 124 ? -14.195 -0.438 15.5 1 96.25 124 ASP A N 1
ATOM 958 C CA . ASP A 1 124 ? -15.375 -1.236 15.18 1 96.25 124 ASP A CA 1
ATOM 959 C C . ASP A 1 124 ? -15.68 -1.204 13.688 1 96.25 124 ASP A C 1
ATOM 961 O O . ASP A 1 124 ? -15.867 -2.25 13.062 1 96.25 124 ASP A O 1
ATOM 965 N N . VAL A 1 125 ? -15.719 -0.028 13.148 1 96.31 125 VAL A N 1
ATOM 966 C CA . VAL A 1 125 ? -16.109 0.096 11.75 1 96.31 125 VAL A CA 1
ATOM 967 C C . VAL A 1 125 ? -15 -0.421 10.844 1 96.31 125 VAL A C 1
ATOM 969 O O . VAL A 1 125 ? -15.266 -1.009 9.797 1 96.31 125 VAL A O 1
ATOM 972 N N . ALA A 1 126 ? -13.766 -0.154 11.219 1 93.69 126 ALA A N 1
ATOM 973 C CA . ALA A 1 126 ? -12.648 -0.701 10.461 1 93.69 126 ALA A CA 1
ATOM 974 C C . ALA A 1 126 ? -12.68 -2.227 10.453 1 93.69 126 ALA A C 1
ATOM 976 O O . ALA A 1 126 ? -12.477 -2.854 9.414 1 93.69 126 ALA A O 1
ATOM 977 N N . THR A 1 127 ? -12.93 -2.811 11.586 1 91.69 127 THR A N 1
ATOM 978 C CA . THR A 1 127 ? -13.023 -4.258 11.711 1 91.69 127 THR A CA 1
ATOM 979 C C . THR A 1 127 ? -14.172 -4.805 10.867 1 91.69 127 THR A C 1
ATOM 981 O O . 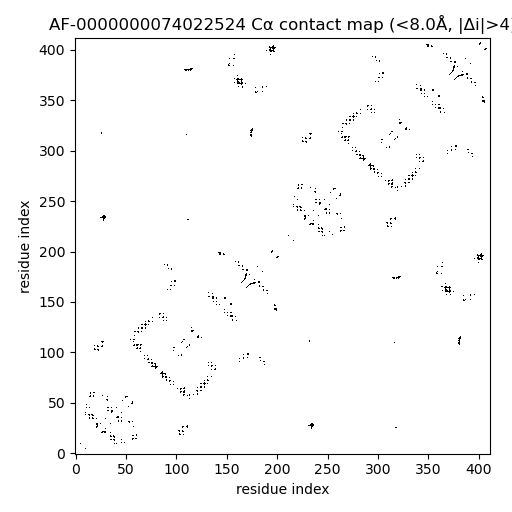THR A 1 127 ? -14.023 -5.828 10.195 1 91.69 127 THR A O 1
ATOM 984 N N . ARG A 1 128 ? -15.273 -4.137 10.906 1 94.56 128 ARG A N 1
ATOM 985 C CA . ARG A 1 128 ? -16.406 -4.52 10.078 1 94.56 128 ARG A CA 1
ATOM 986 C C . ARG A 1 128 ? -16.031 -4.504 8.594 1 94.56 128 ARG A C 1
ATOM 988 O O . ARG A 1 128 ? -16.328 -5.445 7.863 1 94.56 128 ARG A O 1
ATOM 995 N N . ALA A 1 129 ? -15.414 -3.463 8.156 1 92.75 129 ALA A N 1
ATOM 996 C CA . ALA A 1 129 ? -15.055 -3.297 6.75 1 92.75 129 ALA A CA 1
ATOM 997 C C . ALA A 1 129 ? -14.07 -4.379 6.305 1 92.75 129 ALA A C 1
ATOM 999 O O . ALA A 1 129 ? -14.289 -5.039 5.285 1 92.75 129 ALA A O 1
ATOM 1000 N N . MET A 1 130 ? -13.062 -4.586 7.066 1 86 130 MET A N 1
ATOM 1001 C CA . MET A 1 130 ? -12.047 -5.586 6.754 1 86 130 MET A CA 1
ATOM 1002 C C . MET A 1 130 ? -12.625 -6.996 6.863 1 86 130 MET A C 1
ATOM 1004 O O . MET A 1 130 ? -12.203 -7.898 6.141 1 86 130 MET A O 1
ATOM 1008 N N . GLY A 1 131 ? -13.555 -7.145 7.734 1 89.88 131 GLY A N 1
ATOM 1009 C CA . GLY A 1 131 ? -14.203 -8.43 7.934 1 89.88 131 GLY A CA 1
ATOM 1010 C C . GLY A 1 131 ? -14.938 -8.93 6.703 1 89.88 131 GLY A C 1
ATOM 1011 O O . GLY A 1 131 ? -15.047 -10.141 6.488 1 89.88 131 GLY A O 1
ATOM 1012 N N . VAL A 1 132 ? -15.445 -8.016 5.863 1 92 132 VAL A N 1
ATOM 1013 C CA . VAL A 1 132 ? -16.141 -8.414 4.645 1 92 132 VAL A CA 1
ATOM 1014 C C . VAL A 1 132 ? -15.164 -9.094 3.691 1 92 132 VAL A C 1
ATOM 1016 O O . VAL A 1 132 ? -15.469 -10.148 3.123 1 92 132 VAL A O 1
ATOM 1019 N N . LEU A 1 133 ? -14.008 -8.477 3.488 1 86.06 133 LEU A N 1
ATOM 1020 C CA . LEU A 1 133 ? -12.984 -9.055 2.627 1 86.06 133 LEU A CA 1
ATOM 1021 C C . LEU A 1 133 ? -12.531 -10.406 3.16 1 86.06 133 LEU A C 1
ATOM 1023 O O . LEU A 1 133 ? -12.336 -11.352 2.389 1 86.06 133 LEU A O 1
ATOM 1027 N N . GLU A 1 134 ? -12.375 -10.477 4.449 1 86.88 134 GLU A N 1
ATOM 1028 C CA . GLU A 1 134 ? -11.977 -11.727 5.082 1 86.88 134 GLU A CA 1
ATOM 1029 C C . GLU A 1 134 ? -13.023 -12.82 4.863 1 86.88 134 GLU A C 1
ATOM 1031 O O . GLU A 1 134 ? -12.68 -13.969 4.59 1 86.88 134 GLU A O 1
ATOM 1036 N N . LYS A 1 135 ? -14.219 -12.445 5.035 1 91.81 135 LYS A N 1
ATOM 1037 C CA . LYS A 1 135 ? -15.305 -13.398 4.82 1 91.81 135 LYS A CA 1
ATOM 1038 C C . LYS A 1 135 ? -15.336 -13.875 3.373 1 91.81 135 LYS A C 1
ATOM 1040 O O . LYS A 1 135 ? -15.492 -15.07 3.115 1 91.81 135 LYS A O 1
ATOM 1045 N N . ALA A 1 136 ? -15.234 -12.961 2.424 1 90 136 ALA A N 1
ATOM 1046 C CA . ALA A 1 136 ? -15.203 -13.32 1.008 1 90 136 ALA A CA 1
ATOM 1047 C C . ALA A 1 136 ? -14.047 -14.273 0.708 1 90 136 ALA A C 1
ATOM 1049 O O . ALA A 1 136 ? -14.211 -15.258 -0.014 1 90 136 ALA A O 1
ATOM 1050 N N . ALA A 1 137 ? -12.891 -13.961 1.282 1 87.62 137 ALA A N 1
ATOM 1051 C CA . ALA A 1 137 ? -11.711 -14.805 1.099 1 87.62 137 ALA A CA 1
ATOM 1052 C C . ALA A 1 137 ? -11.922 -16.188 1.709 1 87.62 137 ALA A C 1
ATOM 1054 O O . ALA A 1 137 ? -11.523 -17.203 1.124 1 87.62 137 ALA A O 1
ATOM 1055 N N . GLU A 1 138 ? -12.508 -16.203 2.863 1 88.19 138 GLU A N 1
ATOM 1056 C CA . GLU A 1 138 ? -12.781 -17.469 3.547 1 88.19 138 GLU A CA 1
ATOM 1057 C C . GLU A 1 138 ? -13.711 -18.359 2.723 1 88.19 138 GLU A C 1
ATOM 1059 O O . GLU A 1 138 ? -13.461 -19.547 2.564 1 88.19 138 GLU A O 1
ATOM 1064 N N . GLU A 1 139 ? -14.766 -17.828 2.252 1 90.31 139 GLU A N 1
ATOM 1065 C CA . GLU A 1 139 ? -15.695 -18.578 1.418 1 90.31 139 GLU A CA 1
ATOM 1066 C C . GLU A 1 139 ? -15.008 -19.094 0.153 1 90.31 139 GLU A C 1
ATOM 1068 O O . GLU A 1 139 ? -15.227 -20.234 -0.262 1 90.31 139 GLU A O 1
ATOM 1073 N N . LEU A 1 140 ? -14.25 -18.234 -0.452 1 87.94 140 LEU A N 1
ATOM 1074 C CA . LEU A 1 140 ? -13.516 -18.609 -1.654 1 87.94 140 LEU A CA 1
ATOM 1075 C C . LEU A 1 140 ? -12.555 -19.766 -1.365 1 87.94 140 LEU A C 1
ATOM 1077 O O . LEU A 1 140 ? -12.414 -20.672 -2.18 1 87.94 140 LEU A O 1
ATOM 1081 N N . SER A 1 141 ? -11.914 -19.719 -0.198 1 88.81 141 SER A N 1
ATOM 1082 C CA . SER A 1 141 ? -10.93 -20.719 0.179 1 88.81 141 SER A CA 1
ATOM 1083 C C . SER A 1 141 ? -11.562 -22.094 0.286 1 88.81 141 SER A C 1
ATOM 1085 O O . SER A 1 141 ? -10.883 -23.109 0.13 1 88.81 141 SER A O 1
ATOM 1087 N N . MET A 1 142 ? -12.859 -22.172 0.498 1 88.62 142 MET A N 1
ATOM 1088 C CA . MET A 1 142 ? -13.562 -23.438 0.639 1 88.62 142 MET A CA 1
ATOM 1089 C C . MET A 1 142 ? -13.617 -24.188 -0.692 1 88.62 142 MET A C 1
ATOM 1091 O O . MET A 1 142 ? -13.898 -25.391 -0.727 1 88.62 142 MET A O 1
ATOM 1095 N N . HIS A 1 143 ? -13.32 -23.516 -1.757 1 86.5 143 HIS A N 1
ATOM 1096 C CA . HIS A 1 143 ? -13.328 -24.125 -3.08 1 86.5 143 HIS A CA 1
ATOM 1097 C C . HIS A 1 143 ? -11.93 -24.578 -3.488 1 86.5 143 HIS A C 1
ATOM 1099 O O . HIS A 1 143 ? -11.727 -25.047 -4.609 1 86.5 143 HIS A O 1
ATOM 1105 N N . ILE A 1 144 ? -11 -24.406 -2.676 1 87.38 144 ILE A N 1
ATOM 1106 C CA . ILE A 1 144 ? -9.633 -24.906 -2.857 1 87.38 144 ILE A CA 1
ATOM 1107 C C . ILE A 1 144 ? -9.5 -26.297 -2.223 1 87.38 144 ILE A C 1
ATOM 1109 O O . ILE A 1 144 ? -10.023 -26.531 -1.129 1 87.38 144 ILE A O 1
ATOM 1113 N N . PRO A 1 145 ? -8.867 -27.219 -2.998 1 88.75 145 PRO A N 1
ATOM 1114 C CA . PRO A 1 145 ? -8.633 -28.516 -2.367 1 88.75 145 PRO A CA 1
ATOM 1115 C C . PRO A 1 145 ? -7.988 -28.391 -0.987 1 88.75 145 PRO A C 1
ATOM 1117 O O . PRO A 1 145 ? -7.086 -27.578 -0.792 1 88.75 145 PRO A O 1
ATOM 1120 N N . GLU A 1 146 ? -8.484 -29.141 -0.02 1 87.88 146 GLU A N 1
ATOM 1121 C CA . GLU A 1 146 ? -8.078 -29.031 1.379 1 87.88 146 GLU A CA 1
ATOM 1122 C C . GLU A 1 146 ? -6.562 -29.109 1.525 1 87.88 146 GLU A C 1
ATOM 1124 O O . GLU A 1 146 ? -5.969 -28.359 2.301 1 87.88 146 GLU A O 1
ATOM 1129 N N . GLU A 1 147 ? -5.969 -29.969 0.768 1 88.5 147 GLU A N 1
ATOM 1130 C CA . GLU A 1 147 ? -4.535 -30.219 0.9 1 88.5 147 GLU A CA 1
ATOM 1131 C C . GLU A 1 147 ? -3.715 -29.062 0.329 1 88.5 147 GLU A C 1
ATOM 1133 O O . GLU A 1 147 ? -2.51 -28.984 0.573 1 88.5 147 GLU A O 1
ATOM 1138 N N . LYS A 1 148 ? -4.348 -28.172 -0.343 1 88.88 148 LYS A N 1
ATOM 1139 C CA . LYS A 1 148 ? -3.645 -27.062 -0.978 1 88.88 148 LYS A CA 1
ATOM 1140 C C . LYS A 1 148 ? -4.027 -25.734 -0.339 1 88.88 148 LYS A C 1
ATOM 1142 O O . LYS A 1 148 ? -3.527 -24.688 -0.737 1 88.88 148 LYS A O 1
ATOM 1147 N N . ARG A 1 149 ? -4.887 -25.828 0.644 1 89.31 149 ARG A N 1
ATOM 1148 C CA . ARG A 1 149 ? -5.395 -24.609 1.271 1 89.31 149 ARG A CA 1
ATOM 1149 C C . ARG A 1 149 ? -4.395 -24.062 2.279 1 89.31 149 ARG A C 1
ATOM 1151 O O . ARG A 1 149 ? -4.02 -24.75 3.232 1 89.31 149 ARG A O 1
ATOM 1158 N N . PRO A 1 150 ? -3.992 -22.828 2.01 1 91.56 150 PRO A N 1
ATOM 1159 C CA . PRO A 1 150 ? -3.236 -22.219 3.102 1 91.56 150 PRO A CA 1
ATOM 1160 C C . PRO A 1 150 ? -4.086 -21.969 4.348 1 91.56 150 PRO A C 1
ATOM 1162 O O . PRO A 1 150 ? -5.316 -22.031 4.281 1 91.56 150 PRO A O 1
ATOM 1165 N N . PRO A 1 151 ? -3.375 -21.781 5.488 1 90.56 151 PRO A N 1
ATOM 1166 C CA . PRO A 1 151 ? -4.176 -21.266 6.609 1 90.56 151 PRO A CA 1
ATOM 1167 C C . PRO A 1 151 ? -5.062 -20.094 6.215 1 90.56 151 PRO A C 1
ATOM 1169 O O . PRO A 1 151 ? -4.656 -19.25 5.422 1 90.56 151 PRO A O 1
ATOM 1172 N N . PRO A 1 152 ? -6.27 -20.094 6.746 1 87 152 PRO A N 1
ATOM 1173 C CA . PRO A 1 152 ? -7.227 -19.062 6.332 1 87 152 PRO A CA 1
ATOM 1174 C C . PRO A 1 152 ? -6.672 -17.656 6.484 1 87 152 PRO A C 1
ATOM 1176 O O . PRO A 1 152 ? -6.891 -16.797 5.617 1 87 152 PRO A O 1
ATOM 1179 N N . GLN A 1 153 ? -5.945 -17.359 7.531 1 88.75 153 GLN A N 1
ATOM 1180 C CA . GLN A 1 153 ? -5.406 -16.016 7.762 1 88.75 153 GLN A CA 1
ATOM 1181 C C . GLN A 1 153 ? -4.344 -15.664 6.727 1 88.75 153 GLN A C 1
ATOM 1183 O O . GLN A 1 153 ? -4.203 -14.5 6.352 1 88.75 153 GLN A O 1
ATOM 1188 N N . MET A 1 154 ? -3.611 -16.672 6.355 1 93.31 154 MET A N 1
ATOM 1189 C CA . MET A 1 154 ? -2.598 -16.438 5.332 1 93.31 154 MET A CA 1
ATOM 1190 C C . MET A 1 154 ? -3.246 -16.156 3.979 1 93.31 154 MET A C 1
ATOM 1192 O O . MET A 1 154 ? -2.826 -15.25 3.262 1 93.31 154 MET A O 1
ATOM 1196 N N . PHE A 1 155 ? -4.262 -16.953 3.707 1 92.62 155 PHE A N 1
ATOM 1197 C CA . PHE A 1 155 ? -4.992 -16.734 2.463 1 92.62 155 PHE A CA 1
ATOM 1198 C C . PHE A 1 155 ? -5.578 -15.328 2.408 1 92.62 155 PHE A C 1
ATOM 1200 O O . PHE A 1 155 ? -5.402 -14.617 1.418 1 92.62 155 PHE A O 1
ATOM 1207 N N . SER A 1 156 ? -6.188 -14.93 3.465 1 89.94 156 SER A N 1
ATOM 1208 C CA . SER A 1 156 ? -6.789 -13.602 3.533 1 89.94 156 SER A CA 1
ATOM 1209 C C . SER A 1 156 ? -5.73 -12.516 3.414 1 89.94 156 SER A C 1
ATOM 1211 O O . SER A 1 156 ? -5.949 -11.5 2.744 1 89.94 156 SER A O 1
ATOM 1213 N N . ALA A 1 157 ? -4.633 -12.695 4.082 1 92.44 157 ALA A N 1
ATOM 1214 C CA . ALA A 1 157 ? -3.539 -11.727 4.035 1 92.44 157 ALA A CA 1
ATOM 1215 C C . ALA A 1 157 ? -3.012 -11.562 2.613 1 92.44 157 ALA A C 1
ATOM 1217 O O . ALA A 1 157 ? -2.748 -10.438 2.168 1 92.44 157 ALA A O 1
ATOM 1218 N N . HIS A 1 158 ? -2.852 -12.688 1.916 1 94.62 158 HIS A N 1
ATOM 1219 C CA . HIS A 1 158 ? -2.383 -12.633 0.536 1 94.62 158 HIS A CA 1
ATOM 1220 C C . HIS A 1 158 ? -3.352 -11.852 -0.345 1 94.62 158 HIS A C 1
ATOM 1222 O O . HIS A 1 158 ? -2.936 -10.984 -1.118 1 94.62 158 HIS A O 1
ATOM 1228 N N . ILE A 1 159 ? -4.566 -12.141 -0.182 1 91.94 159 ILE A N 1
ATOM 1229 C CA . ILE A 1 159 ? -5.598 -11.492 -0.982 1 91.94 159 ILE A CA 1
ATOM 1230 C C . ILE A 1 159 ? -5.621 -10 -0.682 1 91.94 159 ILE A C 1
ATOM 1232 O O . ILE A 1 159 ? -5.668 -9.172 -1.6 1 91.94 159 ILE A O 1
ATOM 1236 N N . TRP A 1 160 ? -5.559 -9.648 0.508 1 90.94 160 TRP A N 1
ATOM 1237 C CA . TRP A 1 160 ? -5.547 -8.242 0.912 1 90.94 160 TRP A CA 1
ATOM 1238 C C . TRP A 1 160 ? -4.297 -7.539 0.39 1 90.94 160 TRP A C 1
ATOM 1240 O O . TRP A 1 160 ? -4.379 -6.414 -0.111 1 90.94 160 TRP A O 1
ATOM 1250 N N . ALA A 1 161 ? -3.188 -8.211 0.566 1 94.31 161 ALA A N 1
ATOM 1251 C CA . ALA A 1 161 ? -1.927 -7.621 0.124 1 94.31 161 ALA A CA 1
ATOM 1252 C C . ALA A 1 161 ? -1.954 -7.328 -1.374 1 94.31 161 ALA A C 1
ATOM 1254 O O . ALA A 1 161 ? -1.587 -6.23 -1.806 1 94.31 161 ALA A O 1
ATOM 1255 N N . MET A 1 162 ? -2.402 -8.281 -2.162 1 94.62 162 MET A N 1
ATOM 1256 C CA . MET A 1 162 ? -2.496 -8.094 -3.607 1 94.62 162 MET A CA 1
ATOM 1257 C C . MET A 1 162 ? -3.453 -6.949 -3.945 1 94.62 162 MET A C 1
ATOM 1259 O O . MET A 1 162 ? -3.127 -6.082 -4.758 1 94.62 162 MET A O 1
ATOM 1263 N N . SER A 1 163 ? -4.574 -6.949 -3.32 1 92.81 163 SER A N 1
ATOM 1264 C CA . SER A 1 163 ? -5.578 -5.922 -3.578 1 92.81 163 SER A CA 1
ATOM 1265 C C . SER A 1 163 ? -5.059 -4.535 -3.205 1 92.81 163 SER A C 1
ATOM 1267 O O . SER A 1 163 ? -5.133 -3.604 -4.008 1 92.81 163 SER A O 1
ATOM 1269 N N . HIS A 1 164 ? -4.551 -4.465 -2.074 1 92.38 164 HIS A N 1
ATOM 1270 C CA . HIS A 1 164 ? -4.023 -3.191 -1.597 1 92.38 164 HIS A CA 1
ATOM 1271 C C . HIS A 1 164 ? -2.863 -2.713 -2.463 1 92.38 164 HIS A C 1
ATOM 1273 O O . HIS A 1 164 ? -2.756 -1.522 -2.76 1 92.38 164 HIS A O 1
ATOM 1279 N N . GLY A 1 165 ? -1.974 -3.625 -2.805 1 93.56 165 GLY A N 1
ATOM 1280 C CA . GLY A 1 165 ? -0.862 -3.27 -3.672 1 93.56 165 GLY A CA 1
ATOM 1281 C C . GLY A 1 165 ? -1.305 -2.729 -5.02 1 93.56 165 GLY A C 1
ATOM 1282 O O . GLY A 1 165 ? -0.769 -1.727 -5.496 1 93.56 165 GLY A O 1
ATOM 1283 N N . VAL A 1 166 ? -2.291 -3.336 -5.641 1 94.12 166 VAL A N 1
ATOM 1284 C CA . VAL A 1 166 ? -2.809 -2.881 -6.926 1 94.12 166 VAL A CA 1
ATOM 1285 C C . VAL A 1 166 ? -3.443 -1.5 -6.766 1 94.12 166 VAL A C 1
ATOM 1287 O O . VAL A 1 166 ? -3.225 -0.611 -7.594 1 94.12 166 VAL A O 1
ATOM 1290 N N . VAL A 1 167 ? -4.172 -1.343 -5.75 1 90.31 167 VAL A N 1
ATOM 1291 C CA . VAL A 1 167 ? -4.852 -0.073 -5.52 1 90.31 167 VAL A CA 1
ATOM 1292 C C . VAL A 1 167 ? -3.822 1.037 -5.324 1 90.31 167 VAL A C 1
ATOM 1294 O O . VAL A 1 167 ? -3.902 2.086 -5.965 1 90.31 167 VAL A O 1
ATOM 1297 N N . GLU A 1 168 ? -2.826 0.791 -4.496 1 89.44 168 GLU A N 1
ATOM 1298 C CA . GLU A 1 168 ? -1.851 1.818 -4.145 1 89.44 168 GLU A CA 1
ATOM 1299 C C . GLU A 1 168 ? -0.953 2.156 -5.332 1 89.44 168 GLU A C 1
ATOM 1301 O O . GLU A 1 168 ? -0.739 3.33 -5.641 1 89.44 168 GLU A O 1
ATOM 1306 N N . LEU A 1 169 ? -0.511 1.168 -5.992 1 88.69 169 LEU A N 1
ATOM 1307 C CA . LEU A 1 169 ? 0.529 1.376 -6.996 1 88.69 169 LEU A CA 1
ATOM 1308 C C . LEU A 1 169 ? -0.079 1.771 -8.336 1 88.69 169 LEU A C 1
ATOM 1310 O O . LEU A 1 169 ? 0.533 2.518 -9.102 1 88.69 169 LEU A O 1
ATOM 1314 N N . PHE A 1 170 ? -1.358 1.32 -8.617 1 90.81 170 PHE A N 1
ATOM 1315 C CA . PHE A 1 170 ? -1.774 1.415 -10.008 1 90.81 170 PHE A CA 1
ATOM 1316 C C . PHE A 1 170 ? -3.137 2.09 -10.125 1 90.81 170 PHE A C 1
ATOM 1318 O O . PHE A 1 170 ? -3.521 2.543 -11.203 1 90.81 170 PHE A O 1
ATOM 1325 N N . ALA A 1 171 ? -3.865 2.064 -9.148 1 87.25 171 ALA A N 1
ATOM 1326 C CA . ALA A 1 171 ? -5.117 2.816 -9.188 1 87.25 171 ALA A CA 1
ATOM 1327 C C . ALA A 1 171 ? -4.91 4.246 -8.703 1 87.25 171 ALA A C 1
ATOM 1329 O O . ALA A 1 171 ? -5.336 5.199 -9.359 1 87.25 171 ALA A O 1
ATOM 1330 N N . ARG A 1 172 ? -4.25 4.305 -7.605 1 81.69 172 ARG A N 1
ATOM 1331 C CA . ARG A 1 172 ? -3.945 5.621 -7.059 1 81.69 172 ARG A CA 1
ATOM 1332 C C . ARG A 1 172 ? -2.73 6.234 -7.75 1 81.69 172 ARG A C 1
ATOM 1334 O O . ARG A 1 172 ? -2.588 7.457 -7.797 1 81.69 172 ARG A O 1
ATOM 1341 N N . GLY A 1 173 ? -1.907 5.414 -8.273 1 74.5 173 GLY A N 1
ATOM 1342 C CA . GLY A 1 173 ? -0.718 5.852 -8.992 1 74.5 173 GLY A CA 1
ATOM 1343 C C . GLY A 1 173 ? 0.327 6.473 -8.078 1 74.5 173 GLY A C 1
ATOM 1344 O O . GLY A 1 173 ? 1.134 7.293 -8.523 1 74.5 173 GLY A O 1
ATOM 1345 N N . SER A 1 174 ? 0.316 6.352 -6.863 1 67.62 174 SER A N 1
ATOM 1346 C CA . SER A 1 174 ? 1.302 6.887 -5.926 1 67.62 174 SER A CA 1
ATOM 1347 C C . SER A 1 174 ? 2.463 5.918 -5.738 1 67.62 174 SER A C 1
ATOM 1349 O O . SER A 1 174 ? 2.254 4.73 -5.469 1 67.62 174 SER A O 1
ATOM 1351 N N . PRO A 1 175 ? 3.645 6.422 -5.926 1 65.06 175 PRO A N 1
ATOM 1352 C CA . PRO A 1 175 ? 4.16 7.773 -6.156 1 65.06 175 PRO A CA 1
ATOM 1353 C C . PRO A 1 175 ? 4.281 8.109 -7.641 1 65.06 175 PRO A C 1
ATOM 1355 O O . PRO A 1 175 ? 4.719 9.211 -7.992 1 65.06 175 PRO A O 1
ATOM 1358 N N . GLY A 1 176 ? 3.889 7.238 -8.539 1 68.56 176 GLY A N 1
ATOM 1359 C CA . GLY A 1 176 ? 4.008 7.48 -9.969 1 68.56 176 GLY A CA 1
ATOM 1360 C C . GLY A 1 176 ? 4.094 6.207 -10.781 1 68.56 176 GLY A C 1
ATOM 1361 O O . GLY A 1 176 ? 4.5 6.234 -11.945 1 68.56 176 GLY A O 1
ATOM 1362 N N . THR A 1 177 ? 3.736 5.191 -10.211 1 75.06 177 THR A N 1
ATOM 1363 C CA . THR A 1 177 ? 3.801 3.906 -10.898 1 75.06 177 THR A CA 1
ATOM 1364 C C . THR A 1 177 ? 2.701 3.799 -11.953 1 75.06 177 THR A C 1
ATOM 1366 O O . THR A 1 177 ? 1.576 4.25 -11.727 1 75.06 177 THR A O 1
ATOM 1369 N N . LYS A 1 178 ? 3.174 3.311 -13.109 1 78.69 178 LYS A N 1
ATOM 1370 C CA . LYS A 1 178 ? 2.223 3.143 -14.203 1 78.69 178 LYS A CA 1
ATOM 1371 C C . LYS A 1 178 ? 2.264 1.721 -14.758 1 78.69 178 LYS A C 1
ATOM 1373 O O . LYS A 1 178 ? 3.273 1.026 -14.625 1 78.69 178 LYS A O 1
ATOM 1378 N N . SER A 1 179 ? 1.149 1.245 -15.117 1 86.5 179 SER A N 1
ATOM 1379 C CA . SER A 1 179 ? 0.975 0 -15.852 1 86.5 179 SER A CA 1
ATOM 1380 C C . SER A 1 179 ? 0.071 0.199 -17.062 1 86.5 179 SER A C 1
ATOM 1382 O O . SER A 1 179 ? -0.878 0.984 -17.016 1 86.5 179 SER A O 1
ATOM 1384 N N . PRO A 1 180 ? 0.49 -0.428 -18.188 1 90.81 180 PRO A N 1
ATOM 1385 C CA . PRO A 1 180 ? -0.388 -0.315 -19.344 1 90.81 180 PRO A CA 1
ATOM 1386 C C . PRO A 1 180 ? -1.729 -1.018 -19.141 1 90.81 180 PRO A C 1
ATOM 1388 O O . PRO A 1 180 ? -2.629 -0.889 -19.984 1 90.81 180 PRO A O 1
ATOM 1391 N N . PHE A 1 181 ? -1.938 -1.714 -18.062 1 93.94 181 PHE A N 1
ATOM 1392 C CA . PHE A 1 181 ? -3.168 -2.445 -17.781 1 93.94 181 PHE A CA 1
ATOM 1393 C C . PHE A 1 181 ? -4.012 -1.718 -16.75 1 93.94 181 PHE A C 1
ATOM 1395 O O . PHE A 1 181 ? -3.477 -1.176 -15.773 1 93.94 181 PHE A O 1
ATOM 1402 N N . PRO A 1 182 ? -5.336 -1.727 -16.984 1 94.06 182 PRO A N 1
ATOM 1403 C CA . PRO A 1 182 ? -6.195 -1.16 -15.938 1 94.06 182 PRO A CA 1
ATOM 1404 C C . PRO A 1 182 ? -6.051 -1.878 -14.602 1 94.06 182 PRO A C 1
ATOM 1406 O O . PRO A 1 182 ? -5.887 -3.1 -14.562 1 94.06 182 PRO A O 1
ATOM 1409 N N . PRO A 1 183 ? -6.148 -1.095 -13.516 1 94.44 183 PRO A N 1
ATOM 1410 C CA . PRO A 1 183 ? -6.016 -1.713 -12.195 1 94.44 183 PRO A CA 1
ATOM 1411 C C . PRO A 1 183 ? -6.996 -2.865 -11.984 1 94.44 183 PRO A C 1
ATOM 1413 O O . PRO A 1 183 ? -6.664 -3.844 -11.305 1 94.44 183 PRO A O 1
ATOM 1416 N N . GLU A 1 184 ? -8.242 -2.799 -12.57 1 93.12 184 GLU A N 1
ATOM 1417 C CA . GLU A 1 184 ? -9.227 -3.871 -12.461 1 93.12 184 GLU A CA 1
ATOM 1418 C C . GLU A 1 184 ? -8.703 -5.164 -13.086 1 93.12 184 GLU A C 1
ATOM 1420 O O . GLU A 1 184 ? -8.891 -6.246 -12.523 1 93.12 184 GLU A O 1
ATOM 1425 N N . ASP A 1 185 ? -8.047 -5.02 -14.195 1 94.88 185 ASP A N 1
ATOM 1426 C CA . ASP A 1 185 ? -7.48 -6.188 -14.859 1 94.88 185 ASP A CA 1
ATOM 1427 C C . ASP A 1 185 ? -6.312 -6.766 -14.062 1 94.88 185 ASP A C 1
ATOM 1429 O O . ASP A 1 185 ? -6.172 -7.984 -13.961 1 94.88 185 ASP A O 1
ATOM 1433 N N . LEU A 1 186 ? -5.484 -5.871 -13.523 1 95.31 186 LEU A N 1
ATOM 1434 C CA . LEU A 1 186 ? -4.359 -6.328 -12.719 1 95.31 186 LEU A CA 1
ATOM 1435 C C . LEU A 1 186 ? -4.844 -7.121 -11.508 1 95.31 186 LEU A C 1
ATOM 1437 O O . LEU A 1 186 ? -4.312 -8.195 -11.211 1 95.31 186 LEU A O 1
ATOM 1441 N N . LEU A 1 187 ? -5.855 -6.57 -10.883 1 94.44 187 LEU A N 1
ATOM 1442 C CA . LEU A 1 187 ? -6.379 -7.219 -9.688 1 94.44 187 LEU A CA 1
ATOM 1443 C C . LEU A 1 187 ? -6.996 -8.57 -10.023 1 94.44 187 LEU A C 1
ATOM 1445 O O . LEU A 1 187 ? -6.664 -9.586 -9.398 1 94.44 187 LEU A O 1
ATOM 1449 N N . GLU A 1 188 ? -7.867 -8.672 -11.031 1 91.88 188 GLU A N 1
ATOM 1450 C CA . GLU A 1 188 ? -8.555 -9.898 -11.414 1 91.88 188 GLU A CA 1
ATOM 1451 C C . GLU A 1 188 ? -7.566 -10.961 -11.875 1 91.88 188 GLU A C 1
ATOM 1453 O O . GLU A 1 188 ? -7.645 -12.117 -11.453 1 91.88 188 GLU A O 1
ATOM 1458 N N . THR A 1 189 ? -6.621 -10.555 -12.688 1 94 189 THR A N 1
ATOM 1459 C CA . THR A 1 189 ? -5.672 -11.516 -13.227 1 94 189 THR A CA 1
ATOM 1460 C C . THR A 1 189 ? -4.684 -11.961 -12.156 1 94 189 THR A C 1
ATOM 1462 O O . THR A 1 189 ? -4.316 -13.141 -12.086 1 94 189 THR A O 1
ATOM 1465 N N . GLY A 1 190 ? -4.219 -11.031 -11.312 1 94.56 190 GLY A N 1
ATOM 1466 C CA . GLY A 1 190 ? -3.312 -11.391 -10.227 1 94.56 190 GLY A CA 1
ATOM 1467 C C . GLY A 1 190 ? -3.908 -12.391 -9.258 1 94.56 190 GLY A C 1
ATOM 1468 O O . GLY A 1 190 ? -3.281 -13.406 -8.945 1 94.56 190 GLY A O 1
ATOM 1469 N N . ILE A 1 191 ? -5.109 -12.141 -8.859 1 92 191 ILE A N 1
ATOM 1470 C CA . ILE A 1 191 ? -5.801 -13.039 -7.945 1 92 191 ILE A CA 1
ATOM 1471 C C . ILE A 1 191 ? -6.129 -14.352 -8.656 1 92 191 ILE A C 1
ATOM 1473 O O . ILE A 1 191 ? -6.027 -15.43 -8.062 1 92 191 ILE A O 1
ATOM 1477 N N . GLY A 1 192 ? -6.555 -14.281 -9.914 1 90.25 192 GLY A N 1
ATOM 1478 C CA . GLY A 1 192 ? -6.809 -15.492 -10.688 1 90.25 192 GLY A CA 1
ATOM 1479 C C . GLY A 1 192 ? -5.609 -16.422 -10.75 1 90.25 192 GLY A C 1
ATOM 1480 O O . GLY A 1 192 ? -5.742 -17.625 -10.555 1 90.25 192 GLY A O 1
ATOM 1481 N N . VAL A 1 193 ? -4.465 -15.875 -11.062 1 92.81 193 VAL A N 1
ATOM 1482 C CA . VAL A 1 193 ? -3.236 -16.656 -11.125 1 92.81 193 VAL A CA 1
ATOM 1483 C C . VAL A 1 193 ? -2.939 -17.266 -9.758 1 92.81 193 VAL A C 1
ATOM 1485 O O . VAL A 1 193 ? -2.576 -18.438 -9.656 1 92.81 193 VAL A O 1
ATOM 1488 N N . TYR A 1 194 ? -3.08 -16.453 -8.703 1 93.81 194 TYR A N 1
ATOM 1489 C CA . TYR A 1 194 ? -2.875 -16.922 -7.34 1 93.81 194 TYR A CA 1
ATOM 1490 C C . TYR A 1 194 ? -3.789 -18.094 -7.023 1 93.81 194 TYR A C 1
ATOM 1492 O O . TYR A 1 194 ? -3.336 -19.125 -6.512 1 93.81 194 TYR A O 1
ATOM 1500 N N . LEU A 1 195 ? -5.082 -17.984 -7.383 1 91.06 195 LEU A N 1
ATOM 1501 C CA . LEU A 1 195 ? -6.062 -19.031 -7.109 1 91.06 195 LEU A CA 1
ATOM 1502 C C . LEU A 1 195 ? -5.758 -20.297 -7.918 1 91.06 195 LEU A C 1
ATOM 1504 O O . LEU A 1 195 ? -5.926 -21.406 -7.426 1 91.06 195 LEU A O 1
ATOM 1508 N N . ARG A 1 196 ? -5.324 -20.078 -9.117 1 89.19 196 ARG A N 1
ATOM 1509 C CA . ARG A 1 196 ? -4.902 -21.219 -9.922 1 89.19 196 ARG A CA 1
ATOM 1510 C C . ARG A 1 196 ? -3.768 -21.984 -9.242 1 89.19 196 ARG A C 1
ATOM 1512 O O . ARG A 1 196 ? -3.717 -23.203 -9.297 1 89.19 196 ARG A O 1
ATOM 1519 N N . GLY A 1 197 ? -2.883 -21.266 -8.633 1 91.88 197 GLY A N 1
ATOM 1520 C CA . GLY A 1 197 ? -1.78 -21.875 -7.91 1 91.88 197 GLY A CA 1
ATOM 1521 C C . GLY A 1 197 ? -2.232 -22.719 -6.73 1 91.88 197 GLY A C 1
ATOM 1522 O O . GLY A 1 197 ? -1.488 -23.578 -6.25 1 91.88 197 GLY A O 1
ATOM 1523 N N . LEU A 1 198 ? -3.414 -22.406 -6.297 1 90.06 198 LEU A N 1
ATOM 1524 C CA . LEU A 1 198 ? -3.984 -23.172 -5.191 1 90.06 198 LEU A CA 1
ATOM 1525 C C . LEU A 1 198 ? -4.918 -24.266 -5.707 1 90.06 198 LEU A C 1
ATOM 1527 O O . LEU A 1 198 ? -5.512 -25 -4.918 1 90.06 198 LEU A O 1
ATOM 1531 N N . GLY A 1 199 ? -5 -24.359 -7.02 1 82.38 199 GLY A N 1
ATOM 1532 C CA . GLY A 1 199 ? -5.797 -25.406 -7.629 1 82.38 199 GLY A CA 1
ATOM 1533 C C . GLY A 1 199 ? -7.234 -25 -7.879 1 82.38 199 GLY A C 1
ATOM 1534 O O . GLY A 1 199 ? -8.086 -25.844 -8.18 1 82.38 199 GLY A O 1
ATOM 1535 N N . LEU A 1 200 ? -7.527 -23.719 -7.434 1 69.31 200 LEU A N 1
ATOM 1536 C CA . LEU A 1 200 ? -8.883 -23.25 -7.719 1 69.31 200 LEU A CA 1
ATOM 1537 C C . LEU A 1 200 ? -9.047 -22.922 -9.203 1 69.31 200 LEU A C 1
ATOM 1539 O O . LEU A 1 200 ? -8.266 -22.156 -9.766 1 69.31 200 LEU A O 1
ATOM 1543 N N . VAL A 1 201 ? -9.523 -23.875 -10.094 1 56.91 201 VAL A N 1
ATOM 1544 C CA . VAL A 1 201 ? -9.742 -23.719 -11.531 1 56.91 201 VAL A CA 1
ATOM 1545 C C . VAL A 1 201 ? -11.07 -23.016 -11.781 1 56.91 201 VAL A C 1
ATOM 1547 O O . VAL A 1 201 ? -12.062 -23.281 -11.094 1 56.91 201 VAL A O 1
ATOM 1550 N N . ARG A 1 202 ? -11 -21.75 -12.32 1 56.22 202 ARG A N 1
ATOM 1551 C CA . ARG A 1 202 ? -12.266 -21.25 -12.852 1 56.22 202 ARG A CA 1
ATOM 1552 C C . ARG A 1 202 ? -13.047 -22.359 -13.539 1 56.22 202 ARG A C 1
ATOM 1554 O O . ARG A 1 202 ? -12.469 -23.188 -14.258 1 56.22 202 ARG A O 1
ATOM 1561 N N . PRO A 1 203 ? -14.273 -22.734 -13.07 1 43.12 203 PRO A N 1
ATOM 1562 C CA . PRO A 1 203 ? -15.016 -23.609 -13.984 1 43.12 203 PRO A CA 1
ATOM 1563 C C . PRO A 1 203 ? -14.898 -23.172 -15.438 1 43.12 203 PRO A C 1
ATOM 1565 O O . PRO A 1 203 ? -14.93 -21.969 -15.734 1 43.12 203 PRO A O 1
ATOM 1568 N N . ASP A 1 204 ? -14.047 -23.781 -16.281 1 33.53 204 ASP A N 1
ATOM 1569 C CA . ASP A 1 204 ? -14.203 -23.609 -17.719 1 33.53 204 ASP A CA 1
ATOM 1570 C C . ASP A 1 204 ? -15.656 -23.297 -18.078 1 33.53 204 ASP A C 1
ATOM 1572 O O . ASP A 1 204 ? -16.578 -23.734 -17.391 1 33.53 204 ASP A O 1
ATOM 1576 N N . ASN A 1 205 ? -15.984 -22.109 -18.812 1 32.31 205 ASN A N 1
ATOM 1577 C CA . ASN A 1 205 ? -17.219 -22.109 -19.594 1 32.31 205 ASN A CA 1
ATOM 1578 C C . ASN A 1 205 ? -17.656 -23.516 -19.969 1 32.31 205 ASN A C 1
ATOM 1580 O O . ASN A 1 205 ? -16.969 -24.203 -20.719 1 32.31 205 ASN A O 1
ATOM 1584 N N . GLU A 1 206 ? -18.219 -24.484 -19.188 1 25.67 206 GLU A N 1
ATOM 1585 C CA . GLU A 1 206 ? -19.281 -25.234 -19.844 1 25.67 206 GLU A CA 1
ATOM 1586 C C . GLU A 1 206 ? -20.328 -24.297 -20.453 1 25.67 206 GLU A C 1
ATOM 1588 O O . GLU A 1 206 ? -20.656 -23.266 -19.875 1 25.67 206 GLU A O 1
ATOM 1593 N N . MET B 1 1 ? 40.344 29.375 19.109 1 30.45 1 MET B N 1
ATOM 1594 C CA . MET B 1 1 ? 39.969 28.062 18.609 1 30.45 1 MET B CA 1
ATOM 1595 C C . MET B 1 1 ? 38.938 28.188 17.484 1 30.45 1 MET B C 1
ATOM 1597 O O . MET B 1 1 ? 37.906 28.828 17.656 1 30.45 1 MET B O 1
ATOM 1601 N N . ALA B 1 2 ? 39.281 28.188 16.188 1 38.53 2 ALA B N 1
ATOM 1602 C CA . ALA B 1 2 ? 38.5 28.703 15.086 1 38.53 2 ALA B CA 1
ATOM 1603 C C . ALA B 1 2 ? 37.125 28.031 15.039 1 38.53 2 ALA B C 1
ATOM 1605 O O . ALA B 1 2 ? 37 26.844 15.32 1 38.53 2 ALA B O 1
ATOM 1606 N N . LYS B 1 3 ? 35.969 28.734 15.172 1 42.28 3 LYS B N 1
ATOM 1607 C CA . LYS B 1 3 ? 34.562 28.312 15.031 1 42.28 3 LYS B CA 1
ATOM 1608 C C . LYS B 1 3 ? 34.406 27.344 13.867 1 42.28 3 LYS B C 1
ATOM 1610 O O . LYS B 1 3 ? 34.719 27.688 12.719 1 42.28 3 LYS B O 1
ATOM 1615 N N . ARG B 1 4 ? 34.781 26.203 13.875 1 41.22 4 ARG B N 1
ATOM 1616 C CA . ARG B 1 4 ? 34.812 25.188 12.828 1 41.22 4 ARG B CA 1
ATOM 1617 C C . ARG B 1 4 ? 33.656 25.312 11.875 1 41.22 4 ARG B C 1
ATOM 1619 O O . ARG B 1 4 ? 32.5 25.344 12.305 1 41.22 4 ARG B O 1
ATOM 1626 N N . GLY B 1 5 ? 33.656 25.922 10.711 1 39.62 5 GLY B N 1
ATOM 1627 C CA . GLY B 1 5 ? 32.719 26.188 9.641 1 39.62 5 GLY B CA 1
ATOM 1628 C C . GLY B 1 5 ? 31.766 25.031 9.375 1 39.62 5 GLY B C 1
ATOM 1629 O O . GLY B 1 5 ? 32.188 23.875 9.383 1 39.62 5 GLY B O 1
ATOM 1630 N N . TYR B 1 6 ? 30.484 25.016 9.969 1 43.91 6 TYR B N 1
ATOM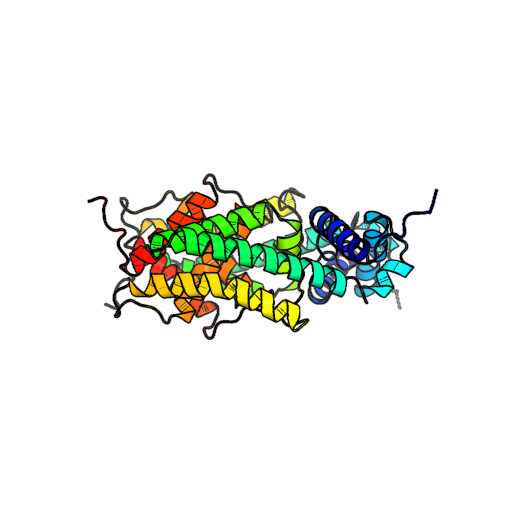 1631 C CA . TYR B 1 6 ? 29.516 24 9.578 1 43.91 6 TYR B CA 1
ATOM 1632 C C . TYR B 1 6 ? 29.719 23.578 8.133 1 43.91 6 TYR B C 1
ATOM 1634 O O . TYR B 1 6 ? 29.594 24.375 7.211 1 43.91 6 TYR B O 1
ATOM 1642 N N . HIS B 1 7 ? 30.641 22.844 7.719 1 49.19 7 HIS B N 1
ATOM 1643 C CA . HIS B 1 7 ? 30.812 22.312 6.375 1 49.19 7 HIS B CA 1
ATOM 1644 C C . HIS B 1 7 ? 29.484 22.047 5.691 1 49.19 7 HIS B C 1
ATOM 1646 O O . HIS B 1 7 ? 28.562 21.484 6.301 1 49.19 7 HIS B O 1
ATOM 1652 N N . HIS B 1 8 ? 29.109 22.875 4.605 1 53.66 8 HIS B N 1
ATOM 1653 C CA . HIS B 1 8 ? 27.922 22.953 3.752 1 53.66 8 HIS B CA 1
ATOM 1654 C C . HIS B 1 8 ? 27.312 21.562 3.541 1 53.66 8 HIS B C 1
ATOM 1656 O O . HIS B 1 8 ? 26.094 21.406 3.562 1 53.66 8 HIS B O 1
ATOM 1662 N N . GLY B 1 9 ? 28.094 20.531 2.984 1 57.31 9 GLY B N 1
ATOM 1663 C CA . GLY B 1 9 ? 27.656 19.156 2.789 1 57.31 9 GLY B CA 1
ATOM 1664 C C . GLY B 1 9 ? 27.016 18.562 4.027 1 57.31 9 GLY B C 1
ATOM 1665 O O . GLY B 1 9 ? 26.062 17.781 3.922 1 57.31 9 GLY B O 1
ATOM 1666 N N . ASP B 1 10 ? 27.328 19.141 5.102 1 78.94 10 ASP B N 1
ATOM 1667 C CA . ASP B 1 10 ? 26.922 18.625 6.41 1 78.94 10 ASP B CA 1
ATOM 1668 C C . ASP B 1 10 ? 25.547 19.141 6.793 1 78.94 10 ASP B C 1
ATOM 1670 O O . ASP B 1 10 ? 24.719 18.391 7.328 1 78.94 10 ASP B O 1
ATOM 1674 N N . LEU B 1 11 ? 25.219 20.344 6.129 1 85.12 11 LEU B N 1
ATOM 1675 C CA . LEU B 1 11 ? 23.953 20.953 6.504 1 85.12 11 LEU B CA 1
ATOM 1676 C C . LEU B 1 11 ? 22.797 20.25 5.809 1 85.12 11 LEU B C 1
ATOM 1678 O O . LEU B 1 11 ? 21.781 19.953 6.441 1 85.12 11 LEU B O 1
ATOM 1682 N N . LYS B 1 12 ? 23 20.047 4.484 1 88.81 12 LYS B N 1
ATOM 1683 C CA . LYS B 1 12 ? 21.953 19.359 3.734 1 88.81 12 LYS B CA 1
ATOM 1684 C C . LYS B 1 12 ? 21.656 18 4.352 1 88.81 12 LYS B C 1
ATOM 1686 O O . LYS B 1 12 ? 20.484 17.625 4.5 1 88.81 12 LYS B O 1
ATOM 1691 N N . ARG B 1 13 ? 22.688 17.344 4.68 1 91.06 13 ARG B N 1
ATOM 1692 C CA . ARG B 1 13 ? 22.531 16.031 5.297 1 91.06 13 ARG B CA 1
ATOM 1693 C C . ARG B 1 13 ? 21.812 16.141 6.633 1 91.06 13 ARG B C 1
ATOM 1695 O O . ARG B 1 13 ? 20.906 15.359 6.918 1 91.06 13 ARG B O 1
ATOM 1702 N N . ALA B 1 14 ? 22.172 17.078 7.395 1 91.38 14 ALA B N 1
ATOM 1703 C CA . ALA B 1 14 ? 21.562 17.266 8.703 1 91.38 14 ALA B CA 1
ATOM 1704 C C . ALA B 1 14 ? 20.062 17.594 8.562 1 91.38 14 ALA B C 1
ATOM 1706 O O . ALA B 1 14 ? 19.25 17.094 9.336 1 91.38 14 ALA B O 1
ATOM 1707 N N . LEU B 1 15 ? 19.812 18.375 7.578 1 93.25 15 LEU B N 1
ATOM 1708 C CA . LEU B 1 15 ? 18.422 18.75 7.336 1 93.25 15 LEU B CA 1
ATOM 1709 C C . LEU B 1 15 ? 17.594 17.531 6.918 1 93.25 15 LEU B C 1
ATOM 1711 O O . LEU B 1 15 ? 16.484 17.328 7.41 1 93.25 15 LEU B O 1
ATOM 1715 N N . VAL B 1 16 ? 18.156 16.734 6.055 1 94.88 16 VAL B N 1
ATOM 1716 C CA . VAL B 1 16 ? 17.453 15.547 5.59 1 94.88 16 VAL B CA 1
ATOM 1717 C C . VAL B 1 16 ? 17.281 14.57 6.75 1 94.88 16 VAL B C 1
ATOM 1719 O O . VAL B 1 16 ? 16.188 14.016 6.941 1 94.88 16 VAL B O 1
ATOM 1722 N N . ASP B 1 17 ? 18.297 14.422 7.578 1 93.94 17 ASP B N 1
ATOM 1723 C CA . ASP B 1 17 ? 18.203 13.547 8.742 1 93.94 17 ASP B CA 1
ATOM 1724 C C . ASP B 1 17 ? 17.109 14.016 9.695 1 93.94 17 ASP B C 1
ATOM 1726 O O . ASP B 1 17 ? 16.344 13.211 10.219 1 93.94 17 ASP B O 1
ATOM 1730 N N . GLY B 1 18 ? 17.094 15.281 9.922 1 92.44 18 GLY B N 1
ATOM 1731 C CA . GLY B 1 18 ? 16.047 15.852 10.742 1 92.44 18 GLY B CA 1
ATOM 1732 C C . GLY B 1 18 ? 14.656 15.617 10.172 1 92.44 18 GLY B C 1
ATOM 1733 O O . GLY B 1 18 ? 13.734 15.242 10.898 1 92.44 18 GLY B O 1
ATOM 1734 N N . ALA B 1 19 ? 14.531 15.844 8.867 1 93.62 19 ALA B N 1
ATOM 1735 C CA . ALA B 1 19 ? 13.258 15.625 8.188 1 93.62 19 ALA B CA 1
ATOM 1736 C C . ALA B 1 19 ? 12.805 14.172 8.32 1 93.62 19 ALA B C 1
ATOM 1738 O O . ALA B 1 19 ? 11.625 13.898 8.539 1 93.62 19 ALA B O 1
ATOM 1739 N N . LEU B 1 20 ? 13.734 13.234 8.18 1 95.19 20 LEU B N 1
ATOM 1740 C CA . LEU B 1 20 ? 13.406 11.82 8.25 1 95.19 20 LEU B CA 1
ATOM 1741 C C . LEU B 1 20 ? 12.867 11.453 9.625 1 95.19 20 LEU B C 1
ATOM 1743 O O . LEU B 1 20 ? 11.914 10.68 9.742 1 95.19 20 LEU B O 1
ATOM 1747 N N . ARG B 1 21 ? 13.414 12.016 10.656 1 93.31 21 ARG B N 1
ATOM 1748 C CA . ARG B 1 21 ? 12.914 11.781 12 1 93.31 21 ARG B CA 1
ATOM 1749 C C . ARG B 1 21 ? 11.5 12.336 12.164 1 93.31 21 ARG B C 1
ATOM 1751 O O . ARG B 1 21 ? 10.625 11.68 12.727 1 93.31 21 ARG B O 1
ATOM 1758 N N . LEU B 1 22 ? 11.336 13.5 11.625 1 91.38 22 LEU B N 1
ATOM 1759 C CA . LEU B 1 22 ? 10.023 14.141 11.719 1 91.38 22 LEU B CA 1
ATOM 1760 C C . LEU B 1 22 ? 8.984 13.359 10.914 1 91.38 22 LEU B C 1
ATOM 1762 O O . LEU B 1 22 ? 7.832 13.242 11.336 1 91.38 22 LEU B O 1
ATOM 1766 N N . ILE B 1 23 ? 9.414 12.852 9.789 1 89.94 23 ILE B N 1
ATOM 1767 C CA . ILE B 1 23 ? 8.523 12.055 8.953 1 89.94 23 ILE B CA 1
ATOM 1768 C C . ILE B 1 23 ? 8.07 10.812 9.719 1 89.94 23 ILE B C 1
ATOM 1770 O O . ILE B 1 23 ? 6.898 10.438 9.672 1 89.94 23 ILE B O 1
ATOM 1774 N N . GLU B 1 24 ? 8.977 10.203 10.383 1 87.12 24 GLU B N 1
ATOM 1775 C CA . GLU B 1 24 ? 8.641 9.008 11.148 1 87.12 24 GLU B CA 1
ATOM 1776 C C . GLU B 1 24 ? 7.684 9.336 12.297 1 87.12 24 GLU B C 1
ATOM 1778 O O . GLU B 1 24 ? 6.77 8.562 12.586 1 87.12 24 GLU B O 1
ATOM 1783 N N . GLU B 1 25 ? 7.883 10.461 12.859 1 83.38 25 GLU B N 1
ATOM 1784 C CA . GLU B 1 25 ? 7.129 10.836 14.055 1 83.38 25 GLU B CA 1
ATOM 1785 C C . GLU B 1 25 ? 5.762 11.414 13.68 1 83.38 25 GLU B C 1
ATOM 1787 O O . GLU B 1 25 ? 4.758 11.094 14.312 1 83.38 25 GLU B O 1
ATOM 1792 N N . LYS B 1 26 ? 5.855 12.328 12.57 1 78.56 26 LYS B N 1
ATOM 1793 C CA . LYS B 1 26 ? 4.672 13.148 12.328 1 78.56 26 LYS B CA 1
ATOM 1794 C C . LYS B 1 26 ? 4.094 12.891 10.938 1 78.56 26 LYS B C 1
ATOM 1796 O O . LYS B 1 26 ? 3.037 13.422 10.594 1 78.56 26 LYS B O 1
ATOM 1801 N N . GLY B 1 27 ? 4.773 12.078 10.172 1 79.88 27 GLY B N 1
ATOM 1802 C CA . GLY B 1 27 ? 4.387 11.945 8.773 1 79.88 27 GLY B CA 1
ATOM 1803 C C . GLY B 1 27 ? 5.004 13 7.879 1 79.88 27 GLY B C 1
ATOM 1804 O O . GLY B 1 27 ? 5.527 14.008 8.367 1 79.88 27 GLY B O 1
ATOM 1805 N N . PRO B 1 28 ? 4.969 12.828 6.543 1 80.06 28 PRO B N 1
ATOM 1806 C CA . PRO B 1 28 ? 5.668 13.695 5.594 1 80.06 28 PRO B CA 1
ATOM 1807 C C . PRO B 1 28 ? 5.066 15.094 5.523 1 80.06 28 PRO B C 1
ATOM 1809 O O . PRO B 1 28 ? 5.746 16.047 5.117 1 80.06 28 PRO B O 1
ATOM 1812 N N . THR B 1 29 ? 3.877 15.281 5.887 1 74.56 29 THR B N 1
ATOM 1813 C CA . THR B 1 29 ? 3.248 16.594 5.797 1 74.56 29 THR B CA 1
ATOM 1814 C C . THR B 1 29 ? 3.021 17.172 7.188 1 74.56 29 THR B C 1
ATOM 1816 O O . THR B 1 29 ? 2.328 18.188 7.34 1 74.56 29 THR B O 1
ATOM 1819 N N . GLY B 1 30 ? 3.541 16.562 8.172 1 76.44 30 GLY B N 1
ATOM 1820 C CA . GLY B 1 30 ? 3.23 16.922 9.547 1 76.44 30 GLY B CA 1
ATOM 1821 C C . GLY B 1 30 ? 4.238 17.891 10.148 1 76.44 30 GLY B C 1
ATOM 1822 O O . GLY B 1 30 ? 4.234 18.125 11.352 1 76.44 30 GLY B O 1
ATOM 1823 N N . PHE B 1 31 ? 5.117 18.391 9.344 1 83.12 31 PHE B N 1
ATOM 1824 C CA . PHE B 1 31 ? 6.133 19.281 9.883 1 83.12 31 PHE B CA 1
ATOM 1825 C C . PHE B 1 31 ? 6.402 20.438 8.922 1 83.12 31 PHE B C 1
ATOM 1827 O O . PHE B 1 31 ? 6.012 20.391 7.758 1 83.12 31 PHE B O 1
ATOM 1834 N N . THR B 1 32 ? 6.977 21.484 9.453 1 83.94 32 THR B N 1
ATOM 1835 C CA . THR B 1 32 ? 7.367 22.625 8.648 1 83.94 32 THR B CA 1
ATOM 1836 C C . THR B 1 32 ? 8.875 22.625 8.383 1 83.94 32 THR B C 1
ATOM 1838 O O . THR B 1 32 ? 9.617 21.906 9.062 1 83.94 32 THR B O 1
ATOM 1841 N N . LEU B 1 33 ? 9.172 23.344 7.367 1 88.69 33 LEU B N 1
ATOM 1842 C CA . LEU B 1 33 ? 10.602 23.484 7.078 1 88.69 33 LEU B CA 1
ATOM 1843 C C . LEU B 1 33 ? 11.336 24.078 8.266 1 88.69 33 LEU B C 1
ATOM 1845 O O . LEU B 1 33 ? 12.469 23.703 8.562 1 88.69 33 LEU B O 1
ATOM 1849 N N . SER B 1 34 ? 10.672 25.031 9.008 1 88.38 34 SER B N 1
ATOM 1850 C CA . SER B 1 34 ? 11.273 25.641 10.195 1 88.38 34 SER B CA 1
ATOM 1851 C C . SER B 1 34 ? 11.5 24.594 11.289 1 88.38 34 SER B C 1
ATOM 1853 O O . SER B 1 34 ? 12.516 24.641 11.984 1 88.38 34 SER B O 1
ATOM 1855 N N . GLU B 1 35 ? 10.633 23.672 11.461 1 89.31 35 GLU B N 1
ATOM 1856 C CA . GLU B 1 35 ? 10.789 22.594 12.43 1 89.31 35 GLU B CA 1
ATOM 1857 C C . GLU B 1 35 ? 11.938 21.672 12.039 1 89.31 35 GLU B C 1
ATOM 1859 O O . GLU B 1 35 ? 12.695 21.219 12.906 1 89.31 35 GLU B O 1
ATOM 1864 N N . ALA B 1 36 ? 12.016 21.391 10.727 1 91 36 ALA B N 1
ATOM 1865 C CA . ALA B 1 36 ? 13.133 20.578 10.258 1 91 36 ALA B CA 1
ATOM 1866 C C . ALA B 1 36 ? 14.469 21.266 10.539 1 91 36 ALA B C 1
ATOM 1868 O O . ALA B 1 36 ? 15.438 20.609 10.93 1 91 36 ALA B O 1
ATOM 1869 N N . ALA B 1 37 ? 14.469 22.547 10.352 1 90.88 37 ALA B N 1
ATOM 1870 C CA . ALA B 1 37 ? 15.672 23.328 10.641 1 90.88 37 ALA B CA 1
ATOM 1871 C C . ALA B 1 37 ? 16.047 23.234 12.117 1 90.88 37 ALA B C 1
ATOM 1873 O O . ALA B 1 37 ? 17.203 22.984 12.453 1 90.88 37 ALA B O 1
ATOM 1874 N N . ARG B 1 38 ? 15.086 23.359 12.945 1 90.94 38 ARG B N 1
ATOM 1875 C CA . ARG B 1 38 ? 15.312 23.266 14.383 1 90.94 38 ARG B CA 1
ATOM 1876 C C . ARG B 1 38 ? 15.828 21.875 14.758 1 90.94 38 ARG B C 1
ATOM 1878 O O . ARG B 1 38 ? 16.781 21.75 15.531 1 90.94 38 ARG B O 1
ATOM 1885 N N . GLU B 1 39 ? 15.203 20.922 14.18 1 89.5 39 GLU B N 1
ATOM 1886 C CA . GLU B 1 39 ? 15.602 19.547 14.438 1 89.5 39 GLU B CA 1
ATOM 1887 C C . GLU B 1 39 ? 17.047 19.297 14.016 1 89.5 39 GLU B C 1
ATOM 1889 O O . GLU B 1 39 ? 17.766 18.516 14.648 1 89.5 39 GLU B O 1
ATOM 1894 N N . ALA B 1 40 ? 17.469 19.953 12.984 1 88.62 40 ALA B N 1
ATOM 1895 C CA . ALA B 1 40 ? 18.812 19.781 12.438 1 88.62 40 ALA B CA 1
ATOM 1896 C C . ALA B 1 40 ? 19.797 20.719 13.133 1 88.62 40 ALA B C 1
ATOM 1898 O O . ALA B 1 40 ? 21.016 20.625 12.914 1 88.62 40 ALA B O 1
ATOM 1899 N N . GLY B 1 41 ? 19.312 21.609 13.93 1 88.75 41 GLY B N 1
ATOM 1900 C CA . GLY B 1 41 ? 20.188 22.531 14.648 1 88.75 41 GLY B CA 1
ATOM 1901 C C . GLY B 1 41 ? 20.719 23.641 13.766 1 88.75 41 GLY B C 1
ATOM 1902 O O . GLY B 1 41 ? 21.859 24.062 13.938 1 88.75 41 GLY B O 1
ATOM 1903 N N . VAL B 1 42 ? 19.969 24 12.758 1 86.31 42 VAL B N 1
ATOM 1904 C CA . VAL B 1 42 ? 20.391 25.078 11.867 1 86.31 42 VAL B CA 1
ATOM 1905 C C . VAL B 1 42 ? 19.359 26.203 11.883 1 86.31 42 VAL B C 1
ATOM 1907 O O . VAL B 1 42 ? 18.234 26 12.359 1 86.31 42 VAL B O 1
ATOM 1910 N N . THR B 1 43 ? 19.781 27.375 11.391 1 84.69 43 THR B N 1
ATOM 1911 C CA . THR B 1 43 ? 18.859 28.484 11.312 1 84.69 43 THR B CA 1
ATOM 1912 C C . THR B 1 43 ? 17.906 28.312 10.133 1 84.69 43 THR B C 1
ATOM 1914 O O . THR B 1 43 ? 18.266 27.719 9.117 1 84.69 43 THR B O 1
ATOM 1917 N N . PRO B 1 44 ? 16.656 28.766 10.273 1 83.12 44 PRO B N 1
ATOM 1918 C CA . PRO B 1 44 ? 15.719 28.703 9.141 1 83.12 44 PRO B CA 1
ATOM 1919 C C . PRO B 1 44 ? 16.297 29.328 7.875 1 83.12 44 PRO B C 1
ATOM 1921 O O . PRO B 1 44 ? 16.078 28.828 6.773 1 83.12 44 PRO B O 1
ATOM 1924 N N . ALA B 1 45 ? 17.062 30.406 8.023 1 84 45 ALA B N 1
ATOM 1925 C CA . ALA B 1 45 ? 17.656 31.078 6.863 1 84 45 ALA B CA 1
ATOM 1926 C C . ALA B 1 45 ? 18.594 30.125 6.113 1 84 45 ALA B C 1
ATOM 1928 O O . ALA B 1 45 ? 18.625 30.125 4.883 1 84 45 ALA B O 1
ATOM 1929 N N . ALA B 1 46 ? 19.281 29.328 6.777 1 85.81 46 ALA B N 1
ATOM 1930 C CA . ALA B 1 46 ? 20.203 28.375 6.184 1 85.81 46 ALA B CA 1
ATOM 1931 C C . ALA B 1 46 ? 19.453 27.297 5.402 1 85.81 46 ALA B C 1
ATOM 1933 O O . ALA B 1 46 ? 19.938 26.812 4.375 1 85.81 46 ALA B O 1
ATOM 1934 N N . VAL B 1 47 ? 18.281 26.875 5.891 1 86.31 47 VAL B N 1
ATOM 1935 C CA . VAL B 1 47 ? 17.484 25.828 5.262 1 86.31 47 VAL B CA 1
ATOM 1936 C C . VAL B 1 47 ? 17 26.297 3.893 1 86.31 47 VAL B C 1
ATOM 1938 O O . VAL B 1 47 ? 17.047 25.547 2.916 1 86.31 47 VAL B O 1
ATOM 1941 N N . TYR B 1 48 ? 16.594 27.547 3.801 1 85.69 48 TYR B N 1
ATOM 1942 C CA . TYR B 1 48 ? 16 28.094 2.578 1 85.69 48 TYR B CA 1
ATOM 1943 C C . TYR B 1 48 ? 17.062 28.281 1.502 1 85.69 48 TYR B C 1
ATOM 1945 O O . TYR B 1 48 ? 16.734 28.438 0.323 1 85.69 48 TYR B O 1
ATOM 1953 N N . ARG B 1 49 ? 18.344 28.281 1.881 1 86.81 49 ARG B N 1
ATOM 1954 C CA . ARG B 1 49 ? 19.438 28.328 0.919 1 86.81 49 ARG B CA 1
ATOM 1955 C C . ARG B 1 49 ? 19.547 27 0.162 1 86.81 49 ARG B C 1
ATOM 1957 O O . ARG B 1 49 ? 20.047 26.969 -0.966 1 86.81 49 ARG B O 1
ATOM 1964 N N . HIS B 1 50 ? 19.016 25.953 0.778 1 89.56 50 HIS B N 1
ATOM 1965 C CA . HIS B 1 50 ? 19.188 24.625 0.214 1 89.56 50 HIS B CA 1
ATOM 1966 C C . HIS B 1 50 ? 17.875 24.078 -0.335 1 89.56 50 HIS B C 1
ATOM 1968 O O . HIS B 1 50 ? 17.875 23.25 -1.259 1 89.56 50 HIS B O 1
ATOM 1974 N N . PHE B 1 51 ? 16.797 24.484 0.331 1 92.69 51 PHE B N 1
ATOM 1975 C CA . PHE B 1 51 ? 15.492 23.953 -0.059 1 92.69 51 PHE B CA 1
ATOM 1976 C C . PHE B 1 51 ? 14.469 25.078 -0.191 1 92.69 51 PHE B C 1
ATOM 1978 O O . PHE B 1 51 ? 14.344 25.922 0.699 1 92.69 51 PHE B O 1
ATOM 1985 N N . GLU B 1 52 ? 13.727 24.984 -1.246 1 90.44 52 GLU B N 1
ATOM 1986 C CA . GLU B 1 52 ? 12.727 26.016 -1.524 1 90.44 52 GLU B CA 1
ATOM 1987 C C . GLU B 1 52 ? 11.5 25.844 -0.634 1 90.44 52 GLU B C 1
ATOM 1989 O O . GLU B 1 52 ? 10.688 26.766 -0.496 1 90.44 52 GLU B O 1
ATOM 1994 N N . GLY B 1 53 ? 11.391 24.688 -0.07 1 89.5 53 GLY B N 1
ATOM 1995 C CA . GLY B 1 53 ? 10.258 24.359 0.782 1 89.5 53 GLY B CA 1
ATOM 1996 C C . GLY B 1 53 ? 10.305 22.953 1.32 1 89.5 53 GLY B C 1
ATOM 1997 O O . GLY B 1 53 ? 11.25 22.203 1.046 1 89.5 53 GLY B O 1
ATOM 1998 N N . ARG B 1 54 ? 9.359 22.656 2.064 1 89.5 54 ARG B N 1
ATOM 1999 C CA . ARG B 1 54 ? 9.273 21.344 2.697 1 89.5 54 ARG B CA 1
ATOM 2000 C C . ARG B 1 54 ? 9.242 20.234 1.651 1 89.5 54 ARG B C 1
ATOM 2002 O O . ARG B 1 54 ? 9.875 19.188 1.833 1 89.5 54 ARG B O 1
ATOM 2009 N N . GLU B 1 55 ? 8.539 20.438 0.526 1 90.12 55 GLU B N 1
ATOM 2010 C CA . GLU B 1 55 ? 8.43 19.422 -0.51 1 90.12 55 GLU B CA 1
ATOM 2011 C C . GLU B 1 55 ? 9.789 19.109 -1.121 1 90.12 55 GLU B C 1
ATOM 2013 O O . GLU B 1 55 ? 10.078 17.953 -1.44 1 90.12 55 GLU B O 1
ATOM 2018 N N . ASP B 1 56 ? 10.531 20.141 -1.222 1 93.75 56 ASP B N 1
ATOM 2019 C CA . ASP B 1 56 ? 11.883 19.922 -1.736 1 93.75 56 ASP B CA 1
ATOM 2020 C C . ASP B 1 56 ? 12.711 19.078 -0.772 1 93.75 56 ASP B C 1
ATOM 2022 O O . ASP B 1 56 ? 13.492 18.219 -1.2 1 93.75 56 ASP B O 1
ATOM 2026 N N . LEU B 1 57 ? 12.57 19.406 0.432 1 94.44 57 LEU B N 1
ATOM 2027 C CA . LEU B 1 57 ? 13.289 18.656 1.459 1 94.44 57 LEU B CA 1
ATOM 2028 C C . LEU B 1 57 ? 12.844 17.188 1.472 1 94.44 57 LEU B C 1
ATOM 2030 O O . LEU B 1 57 ? 13.68 16.281 1.526 1 94.44 57 LEU B O 1
ATOM 2034 N N . ILE B 1 58 ? 11.594 16.906 1.37 1 93.5 58 ILE B N 1
ATOM 2035 C CA . ILE B 1 58 ? 11.055 15.547 1.35 1 93.5 58 ILE B CA 1
ATOM 2036 C C . ILE B 1 58 ? 11.508 14.836 0.078 1 93.5 58 ILE B C 1
ATOM 2038 O O . ILE B 1 58 ? 11.836 13.648 0.11 1 93.5 58 ILE B O 1
ATOM 2042 N N . ALA B 1 59 ? 11.516 15.578 -1.014 1 94.88 59 ALA B N 1
ATOM 2043 C CA . ALA B 1 59 ? 11.984 15 -2.27 1 94.88 59 ALA B CA 1
ATOM 2044 C C . ALA B 1 59 ? 13.438 14.539 -2.152 1 94.88 59 ALA B C 1
ATOM 2046 O O . ALA B 1 59 ? 13.805 13.484 -2.678 1 94.88 59 ALA B O 1
ATOM 2047 N N . GLU B 1 60 ? 14.156 15.32 -1.504 1 96.38 60 GLU B N 1
ATOM 2048 C CA . GLU B 1 60 ? 15.547 14.938 -1.297 1 96.38 60 GLU B CA 1
ATOM 2049 C C . GLU B 1 60 ? 15.648 13.711 -0.393 1 96.38 60 GLU B C 1
ATOM 2051 O O . GLU B 1 60 ? 16.469 12.812 -0.642 1 96.38 60 GLU B O 1
ATOM 2056 N N . ALA B 1 61 ? 14.883 13.641 0.649 1 96.81 61 ALA B N 1
ATOM 2057 C CA . ALA B 1 61 ? 14.828 12.461 1.506 1 96.81 61 ALA B CA 1
ATOM 2058 C C . ALA B 1 61 ? 14.422 11.227 0.71 1 96.81 61 ALA B C 1
ATOM 2060 O O . ALA B 1 61 ? 14.992 10.148 0.891 1 96.81 61 ALA B O 1
ATOM 2061 N N . ALA B 1 62 ? 13.461 11.414 -0.173 1 96.06 62 ALA B N 1
ATOM 2062 C CA . ALA B 1 62 ? 13.023 10.328 -1.045 1 96.06 62 ALA B CA 1
ATOM 2063 C C . ALA B 1 62 ? 14.133 9.898 -1.995 1 96.06 62 ALA B C 1
ATOM 2065 O O . ALA B 1 62 ? 14.383 8.703 -2.174 1 96.06 62 ALA B O 1
ATOM 2066 N N . ARG B 1 63 ? 14.773 10.859 -2.592 1 97.31 63 ARG B N 1
ATOM 2067 C CA . ARG B 1 63 ? 15.852 10.562 -3.525 1 97.31 63 ARG B CA 1
ATOM 2068 C C . ARG B 1 63 ? 16.938 9.734 -2.857 1 97.31 63 ARG B C 1
ATOM 2070 O O . ARG B 1 63 ? 17.391 8.727 -3.406 1 97.31 63 ARG B O 1
ATOM 2077 N N . GLN B 1 64 ? 17.359 10.148 -1.716 1 97.44 64 GLN B N 1
ATOM 2078 C CA . GLN B 1 64 ? 18.359 9.398 -0.962 1 97.44 64 GLN B CA 1
ATOM 2079 C C . GLN B 1 64 ? 17.844 8 -0.62 1 97.44 64 GLN B C 1
ATOM 2081 O O . GLN B 1 64 ? 18.594 7.023 -0.677 1 97.44 64 GLN B O 1
ATOM 2086 N N . GLY B 1 65 ? 16.594 7.953 -0.241 1 97.56 65 GLY B N 1
ATOM 2087 C CA . GLY B 1 65 ? 15.977 6.66 0.007 1 97.56 65 GLY B CA 1
ATOM 2088 C C . GLY B 1 65 ? 16.031 5.73 -1.191 1 97.56 65 GLY B C 1
ATOM 2089 O O . GLY B 1 65 ? 16.422 4.57 -1.065 1 97.56 65 GLY B O 1
ATOM 2090 N N . TYR B 1 66 ? 15.688 6.25 -2.361 1 97.12 66 TYR B N 1
ATOM 2091 C CA . TYR B 1 66 ? 15.734 5.445 -3.578 1 97.12 66 TYR B CA 1
ATOM 2092 C C . TYR B 1 66 ? 17.156 4.996 -3.881 1 97.12 66 TYR B C 1
ATOM 2094 O O . TYR B 1 66 ? 17.375 3.902 -4.41 1 97.12 66 TYR B O 1
ATOM 2102 N N . GLU B 1 67 ? 18.109 5.82 -3.57 1 97.88 67 GLU B N 1
ATOM 2103 C CA . GLU B 1 67 ? 19.5 5.43 -3.77 1 97.88 67 GLU B CA 1
ATOM 2104 C C . GLU B 1 67 ? 19.875 4.234 -2.893 1 97.88 67 GLU B C 1
ATOM 2106 O O . GLU B 1 67 ? 20.453 3.262 -3.373 1 97.88 67 GLU B O 1
ATOM 2111 N N . ILE B 1 68 ? 19.562 4.359 -1.643 1 97.81 68 ILE B N 1
ATOM 2112 C CA . ILE B 1 68 ? 19.828 3.268 -0.71 1 97.81 68 ILE B CA 1
ATOM 2113 C C . ILE B 1 68 ? 19.078 2.016 -1.162 1 97.81 68 ILE B C 1
ATOM 2115 O O . ILE B 1 68 ? 19.641 0.922 -1.199 1 97.81 68 ILE B O 1
ATOM 2119 N N . PHE B 1 69 ? 17.844 2.176 -1.484 1 97 69 PHE B N 1
ATOM 2120 C CA . PHE B 1 69 ? 16.969 1.086 -1.913 1 97 69 PHE B CA 1
ATOM 2121 C C . PHE B 1 69 ? 17.531 0.402 -3.154 1 97 69 PHE B C 1
ATOM 2123 O O . PHE B 1 69 ? 17.609 -0.827 -3.207 1 97 69 PHE B O 1
ATOM 2130 N N . ALA B 1 70 ? 17.922 1.234 -4.133 1 96.81 70 ALA B N 1
ATOM 2131 C CA . ALA B 1 70 ? 18.484 0.689 -5.363 1 96.81 70 ALA B CA 1
ATOM 2132 C C . ALA B 1 70 ? 19.734 -0.147 -5.07 1 96.81 70 ALA B C 1
ATOM 2134 O O . ALA B 1 70 ? 19.875 -1.265 -5.574 1 96.81 70 ALA B O 1
ATOM 2135 N N . ASP B 1 71 ? 20.562 0.369 -4.266 1 97.88 71 ASP B N 1
ATOM 2136 C CA . ASP B 1 71 ? 21.797 -0.335 -3.924 1 97.88 71 ASP B CA 1
ATOM 2137 C C . ASP B 1 71 ? 21.5 -1.663 -3.232 1 97.88 71 ASP B C 1
ATOM 2139 O O . ASP B 1 71 ? 22.109 -2.686 -3.551 1 97.88 71 ASP B O 1
ATOM 2143 N N . LEU B 1 72 ? 20.625 -1.66 -2.299 1 97 72 LEU B N 1
ATOM 2144 C CA . LEU B 1 72 ? 20.234 -2.867 -1.573 1 97 72 LEU B CA 1
ATOM 2145 C C . LEU B 1 72 ? 19.625 -3.896 -2.516 1 97 72 LEU B C 1
ATOM 2147 O O . LEU B 1 72 ? 19.953 -5.082 -2.447 1 97 72 LEU B O 1
ATOM 2151 N N . MET B 1 73 ? 18.781 -3.455 -3.361 1 96.12 73 MET B N 1
ATOM 2152 C CA . MET B 1 73 ? 18.094 -4.34 -4.297 1 96.12 73 MET B CA 1
ATOM 2153 C C . MET B 1 73 ? 19.078 -4.953 -5.289 1 96.12 73 MET B C 1
ATOM 2155 O O . MET B 1 73 ? 19 -6.145 -5.586 1 96.12 73 MET B O 1
ATOM 2159 N N . GLU B 1 74 ? 19.969 -4.102 -5.766 1 97.25 74 GLU B N 1
ATOM 2160 C CA . GLU B 1 74 ? 20.969 -4.59 -6.703 1 97.25 74 GLU B CA 1
ATOM 2161 C C . GLU B 1 74 ? 21.875 -5.633 -6.047 1 97.25 74 GLU B C 1
ATOM 2163 O O . GLU B 1 74 ? 22.188 -6.66 -6.652 1 97.25 74 GLU B O 1
ATOM 2168 N N . TYR B 1 75 ? 22.281 -5.312 -4.867 1 97.5 75 TYR B N 1
ATOM 2169 C CA . TYR B 1 75 ? 23.109 -6.258 -4.129 1 97.5 75 TYR B CA 1
ATOM 2170 C C . TYR B 1 75 ? 22.375 -7.582 -3.93 1 97.5 75 TYR B C 1
ATOM 2172 O O . TYR B 1 75 ? 22.953 -8.648 -4.164 1 97.5 75 TYR B O 1
ATOM 2180 N N . ALA B 1 76 ? 21.172 -7.535 -3.443 1 96.44 76 ALA B N 1
ATOM 2181 C CA . ALA B 1 76 ? 20.359 -8.727 -3.201 1 96.44 76 ALA B CA 1
ATOM 2182 C C . ALA B 1 76 ? 20.156 -9.523 -4.488 1 96.44 76 ALA B C 1
ATOM 2184 O O . ALA B 1 76 ? 20.281 -10.75 -4.496 1 96.44 76 ALA B O 1
ATOM 2185 N N . TYR B 1 77 ? 19.812 -8.781 -5.551 1 95.75 77 TYR B N 1
ATOM 2186 C CA . TYR B 1 77 ? 19.656 -9.422 -6.852 1 95.75 77 TYR B CA 1
ATOM 2187 C C . TYR B 1 77 ? 20.922 -10.18 -7.242 1 95.75 77 TYR B C 1
ATOM 2189 O O . TYR B 1 77 ? 20.844 -11.344 -7.648 1 95.75 77 TYR B O 1
ATOM 2197 N N . GLY B 1 78 ? 22.031 -9.523 -7.16 1 96.12 78 GLY B N 1
ATOM 2198 C CA . GLY B 1 78 ? 23.297 -10.125 -7.504 1 96.12 78 GLY B CA 1
ATOM 2199 C C . GLY B 1 78 ? 23.641 -11.336 -6.656 1 96.12 78 GLY B C 1
ATOM 2200 O O . GLY B 1 78 ? 24.141 -12.336 -7.168 1 96.12 78 GLY B O 1
ATOM 2201 N N . LYS B 1 79 ? 23.359 -11.305 -5.418 1 94.56 79 LYS B N 1
ATOM 2202 C CA . LYS B 1 79 ? 23.672 -12.383 -4.484 1 94.56 79 LYS B CA 1
ATOM 2203 C C . LYS B 1 79 ? 22.891 -13.648 -4.809 1 94.56 79 LYS B C 1
ATOM 2205 O O . LYS B 1 79 ? 23.359 -14.758 -4.539 1 94.56 79 LYS B O 1
ATOM 2210 N N . GLY B 1 80 ? 21.75 -13.492 -5.285 1 92.5 80 GLY B N 1
ATOM 2211 C CA . GLY B 1 80 ? 20.906 -14.633 -5.617 1 92.5 80 GLY B CA 1
ATOM 2212 C C . GLY B 1 80 ? 21.281 -15.289 -6.934 1 92.5 80 GLY B C 1
ATOM 2213 O O . GLY B 1 80 ? 20.812 -16.391 -7.242 1 92.5 80 GLY B O 1
ATOM 2214 N N . GLN B 1 81 ? 22.078 -14.555 -7.727 1 91.69 81 GLN B N 1
ATOM 2215 C CA . GLN B 1 81 ? 22.469 -15.117 -9.016 1 91.69 81 GLN B CA 1
ATOM 2216 C C . GLN B 1 81 ? 23.344 -16.359 -8.836 1 91.69 81 GLN B C 1
ATOM 2218 O O . GLN B 1 81 ? 24.062 -16.469 -7.848 1 91.69 81 GLN B O 1
ATOM 2223 N N . PRO B 1 82 ? 23.172 -17.406 -9.711 1 92.25 82 PRO B N 1
ATOM 2224 C CA . PRO B 1 82 ? 22.531 -17.359 -11.023 1 92.25 82 PRO B CA 1
ATOM 2225 C C . PRO B 1 82 ? 21.078 -17.828 -10.984 1 92.25 82 PRO B C 1
ATOM 2227 O O . PRO B 1 82 ? 20.406 -17.891 -12.023 1 92.25 82 PRO B O 1
ATOM 2230 N N . SER B 1 83 ? 20.531 -18.188 -9.859 1 91.75 83 SER B N 1
ATOM 2231 C CA . SER B 1 83 ? 19.156 -18.625 -9.758 1 91.75 83 SER B CA 1
ATOM 2232 C C . SER B 1 83 ? 18.188 -17.453 -9.828 1 91.75 83 SER B C 1
ATOM 2234 O O . SER B 1 83 ? 18.219 -16.562 -8.984 1 91.75 83 SER B O 1
ATOM 2236 N N . ALA B 1 84 ? 17.297 -17.469 -10.859 1 89.62 84 ALA B N 1
ATOM 2237 C CA . ALA B 1 84 ? 16.297 -16.422 -11 1 89.62 84 ALA B CA 1
ATOM 2238 C C . ALA B 1 84 ? 15.383 -16.359 -9.781 1 89.62 84 ALA B C 1
ATOM 2240 O O . ALA B 1 84 ? 15.078 -15.273 -9.281 1 89.62 84 ALA B O 1
ATOM 2241 N N . LEU B 1 85 ? 15.016 -17.547 -9.344 1 87.88 85 LEU B N 1
ATOM 2242 C CA . LEU B 1 85 ? 14.125 -17.609 -8.188 1 87.88 85 LEU B CA 1
ATOM 2243 C C . LEU B 1 85 ? 14.828 -17.094 -6.938 1 87.88 85 LEU B C 1
ATOM 2245 O O . LEU B 1 85 ? 14.258 -16.297 -6.188 1 87.88 85 LEU B O 1
ATOM 2249 N N . ALA B 1 86 ? 16.031 -17.484 -6.707 1 91.12 86 ALA B N 1
ATOM 2250 C CA . ALA B 1 86 ? 16.797 -17.031 -5.543 1 91.12 86 ALA B CA 1
ATOM 2251 C C . ALA B 1 86 ? 17.016 -15.523 -5.594 1 91.12 86 ALA B C 1
ATOM 2253 O O . ALA B 1 86 ? 16.953 -14.844 -4.562 1 91.12 86 ALA B O 1
ATOM 2254 N N . SER B 1 87 ? 17.328 -15.008 -6.762 1 93 87 SER B N 1
ATOM 2255 C CA . SER B 1 87 ? 17.531 -13.57 -6.93 1 93 87 SER B CA 1
ATOM 2256 C C . SER B 1 87 ? 16.25 -12.797 -6.598 1 93 87 SER B C 1
ATOM 2258 O O . SER B 1 87 ? 16.297 -11.781 -5.895 1 93 87 SER B O 1
ATOM 2260 N N . PHE B 1 88 ? 15.195 -13.289 -7.082 1 88.31 88 PHE B N 1
ATOM 2261 C CA . PHE B 1 88 ? 13.922 -12.641 -6.816 1 88.31 88 PHE B CA 1
ATOM 2262 C C . PHE B 1 88 ? 13.602 -12.656 -5.324 1 88.31 88 PHE B C 1
ATOM 2264 O O . PHE B 1 88 ? 13.219 -11.641 -4.754 1 88.31 88 PHE B O 1
ATOM 2271 N N . GLU B 1 89 ? 13.734 -13.828 -4.703 1 88.75 89 GLU B N 1
ATOM 2272 C CA . GLU B 1 89 ? 13.477 -13.953 -3.271 1 88.75 89 GLU B CA 1
ATOM 2273 C C . GLU B 1 89 ? 14.391 -13.031 -2.463 1 88.75 89 GLU B C 1
ATOM 2275 O O . GLU B 1 89 ? 13.945 -12.406 -1.495 1 88.75 89 GLU B O 1
ATOM 2280 N N . ALA B 1 90 ? 15.594 -12.922 -2.865 1 93.94 90 ALA B N 1
ATOM 2281 C CA . ALA B 1 90 ? 16.547 -12.047 -2.184 1 93.94 90 ALA B CA 1
ATOM 2282 C C . ALA B 1 90 ? 16.109 -10.586 -2.291 1 93.94 90 ALA B C 1
ATOM 2284 O O . ALA B 1 90 ? 16.219 -9.828 -1.323 1 93.94 90 ALA B O 1
ATOM 2285 N N . THR B 1 91 ? 15.641 -10.164 -3.43 1 93.25 91 THR B N 1
ATOM 2286 C CA . THR B 1 91 ? 15.172 -8.789 -3.598 1 93.25 91 THR B CA 1
ATOM 2287 C C . THR B 1 91 ? 13.945 -8.531 -2.736 1 93.25 91 THR B C 1
ATOM 2289 O O . THR B 1 91 ? 13.789 -7.438 -2.184 1 93.25 91 THR B O 1
ATOM 2292 N N . GLY B 1 92 ? 13.031 -9.547 -2.654 1 91.19 92 GLY B N 1
ATOM 2293 C CA . GLY B 1 92 ? 11.891 -9.406 -1.764 1 91.19 92 GLY B CA 1
ATOM 2294 C C . GLY B 1 92 ? 12.281 -9.18 -0.317 1 91.19 92 GLY B C 1
ATOM 2295 O O . GLY B 1 92 ? 11.742 -8.297 0.349 1 91.19 92 GLY B O 1
ATOM 2296 N N . ARG B 1 93 ? 13.242 -9.938 0.151 1 92.94 93 ARG B N 1
ATOM 2297 C CA . ARG B 1 93 ? 13.734 -9.789 1.516 1 92.94 93 ARG B CA 1
ATOM 2298 C C . ARG B 1 93 ? 14.398 -8.43 1.709 1 92.94 93 ARG B C 1
ATOM 2300 O O . ARG B 1 93 ? 14.258 -7.805 2.766 1 92.94 93 ARG B O 1
ATOM 2307 N N . ALA B 1 94 ? 15.094 -8.047 0.701 1 95 94 ALA B N 1
ATOM 2308 C CA . ALA B 1 94 ? 15.734 -6.738 0.757 1 95 94 ALA B CA 1
ATOM 2309 C C . ALA B 1 94 ? 14.695 -5.621 0.84 1 95 94 ALA B C 1
ATOM 2311 O O . ALA B 1 94 ? 14.891 -4.633 1.551 1 95 94 ALA B O 1
ATOM 2312 N N . TYR B 1 95 ? 13.617 -5.77 0.099 1 94.06 95 TYR B N 1
ATOM 2313 C CA . TYR B 1 95 ? 12.523 -4.805 0.144 1 94.06 95 TYR B CA 1
ATOM 2314 C C . TYR B 1 95 ? 11.969 -4.676 1.558 1 94.06 95 TYR B C 1
ATOM 2316 O O . TYR B 1 95 ? 11.859 -3.568 2.092 1 94.06 95 TYR B O 1
ATOM 2324 N N . LEU B 1 96 ? 11.75 -5.805 2.203 1 94.31 96 LEU B N 1
ATOM 2325 C CA . LEU B 1 96 ? 11.234 -5.836 3.566 1 94.31 96 LEU B CA 1
ATOM 2326 C C . LEU B 1 96 ? 12.242 -5.238 4.543 1 94.31 96 LEU B C 1
ATOM 2328 O O . LEU B 1 96 ? 11.875 -4.461 5.422 1 94.31 96 LEU B O 1
ATOM 2332 N N . ALA B 1 97 ? 13.469 -5.57 4.375 1 94.69 97 ALA B N 1
ATOM 2333 C CA . ALA B 1 97 ? 14.516 -5.055 5.254 1 94.69 97 ALA B CA 1
ATOM 2334 C C . ALA B 1 97 ? 14.641 -3.539 5.133 1 94.69 97 ALA B C 1
ATOM 2336 O O . ALA B 1 97 ? 14.82 -2.84 6.133 1 94.69 97 ALA B O 1
ATOM 2337 N N . PHE B 1 98 ? 14.555 -3.084 3.914 1 96.25 98 PHE B N 1
ATOM 2338 C CA . PHE B 1 98 ? 14.617 -1.646 3.68 1 96.25 98 PHE B CA 1
ATOM 2339 C C . PHE B 1 98 ? 13.484 -0.928 4.402 1 96.25 98 PHE B C 1
ATOM 2341 O O . PHE B 1 98 ? 13.711 0.079 5.078 1 96.25 98 PHE B O 1
ATOM 2348 N N . ALA B 1 99 ? 12.289 -1.425 4.195 1 93.81 99 ALA B N 1
ATOM 2349 C CA . ALA B 1 99 ? 11.117 -0.804 4.805 1 93.81 99 ALA B CA 1
ATOM 2350 C C . ALA B 1 99 ? 11.258 -0.749 6.324 1 93.81 99 ALA B C 1
ATOM 2352 O O . ALA B 1 99 ? 10.82 0.214 6.961 1 93.81 99 ALA B O 1
ATOM 2353 N N . ARG B 1 100 ? 11.891 -1.734 6.926 1 91.69 100 ARG B N 1
ATOM 2354 C CA . ARG B 1 100 ? 12.078 -1.821 8.375 1 91.69 100 ARG B CA 1
ATOM 2355 C C . ARG B 1 100 ? 13.195 -0.895 8.836 1 91.69 100 ARG B C 1
ATOM 2357 O O . ARG B 1 100 ? 13.039 -0.185 9.836 1 91.69 100 ARG B O 1
ATOM 2364 N N . LYS B 1 101 ? 14.242 -0.867 8.148 1 94.94 101 LYS B N 1
ATOM 2365 C CA . LYS B 1 101 ? 15.461 -0.186 8.586 1 94.94 101 LYS B CA 1
ATOM 2366 C C . LYS B 1 101 ? 15.383 1.312 8.297 1 94.94 101 LYS B C 1
ATOM 2368 O O . LYS B 1 101 ? 15.961 2.117 9.031 1 94.94 101 LYS B O 1
ATOM 2373 N N . TYR B 1 102 ? 14.648 1.686 7.25 1 95.69 102 TYR B N 1
ATOM 2374 C CA . TYR B 1 102 ? 14.617 3.078 6.82 1 95.69 102 TYR B CA 1
ATOM 2375 C C . TYR B 1 102 ? 13.18 3.574 6.691 1 95.69 102 TYR B C 1
ATOM 2377 O O . TYR B 1 102 ? 12.781 4.078 5.641 1 95.69 102 TYR B O 1
ATOM 2385 N N . PRO B 1 103 ? 12.469 3.559 7.793 1 91.88 103 PRO B N 1
ATOM 2386 C CA . PRO B 1 103 ? 11.047 3.902 7.703 1 91.88 103 PRO B CA 1
ATOM 2387 C C . PRO B 1 103 ? 10.812 5.34 7.242 1 91.88 103 PRO B C 1
ATOM 2389 O O . PRO B 1 103 ? 9.852 5.613 6.523 1 91.88 103 PRO B O 1
ATOM 2392 N N . GLY B 1 104 ? 11.641 6.281 7.652 1 93.25 104 GLY B N 1
ATOM 2393 C CA . GLY B 1 104 ? 11.5 7.648 7.18 1 93.25 104 GLY B CA 1
ATOM 2394 C C . GLY B 1 104 ? 11.656 7.777 5.676 1 93.25 104 GLY B C 1
ATOM 2395 O O . GLY B 1 104 ? 10.859 8.461 5.02 1 93.25 104 GLY B O 1
ATOM 2396 N N . HIS B 1 105 ? 12.734 7.148 5.188 1 95.81 105 HIS B N 1
ATOM 2397 C CA . HIS B 1 105 ? 12.93 7.141 3.742 1 95.81 105 HIS B CA 1
ATOM 2398 C C . HIS B 1 105 ? 11.75 6.473 3.033 1 95.81 105 HIS B C 1
ATOM 2400 O O . HIS B 1 105 ? 11.273 6.969 2.01 1 95.81 105 HIS B O 1
ATOM 2406 N N . TYR B 1 106 ? 11.258 5.383 3.576 1 93 106 TYR B N 1
ATOM 2407 C CA . TYR B 1 106 ? 10.141 4.656 2.979 1 93 106 TYR B CA 1
ATOM 2408 C C . TYR B 1 106 ? 8.914 5.547 2.844 1 93 106 TYR B C 1
ATOM 2410 O O . TYR B 1 106 ? 8.32 5.633 1.768 1 93 106 TYR B O 1
ATOM 2418 N N . VAL B 1 107 ? 8.617 6.219 3.887 1 89 107 VAL B N 1
ATOM 2419 C CA . VAL B 1 107 ? 7.457 7.102 3.906 1 89 107 VAL B CA 1
ATOM 2420 C C . VAL B 1 107 ? 7.664 8.25 2.916 1 89 107 VAL B C 1
ATOM 2422 O O . VAL B 1 107 ? 6.75 8.602 2.168 1 89 107 VAL B O 1
ATOM 2425 N N . ALA B 1 108 ? 8.859 8.82 2.889 1 92.06 108 ALA B N 1
ATOM 2426 C CA . ALA B 1 108 ? 9.156 9.898 1.95 1 92.06 108 ALA B CA 1
ATOM 2427 C C . ALA B 1 108 ? 8.969 9.438 0.508 1 92.06 108 ALA B C 1
ATOM 2429 O O . ALA B 1 108 ? 8.492 10.203 -0.335 1 92.06 108 ALA B O 1
ATOM 2430 N N . MET B 1 109 ? 9.266 8.203 0.268 1 91.81 109 MET B N 1
ATOM 2431 C CA . MET B 1 109 ? 9.25 7.645 -1.082 1 91.81 109 MET B CA 1
ATOM 2432 C C . MET B 1 109 ? 7.824 7.309 -1.512 1 91.81 109 MET B C 1
ATOM 2434 O O . MET B 1 109 ? 7.418 7.625 -2.631 1 91.81 109 MET B O 1
ATOM 2438 N N . PHE B 1 110 ? 7.074 6.723 -0.601 1 87.69 110 PHE B N 1
ATOM 2439 C CA . PHE B 1 110 ? 5.875 6.035 -1.066 1 87.69 110 PHE B CA 1
ATOM 2440 C C . PHE B 1 110 ? 4.625 6.668 -0.471 1 87.69 110 PHE B C 1
ATOM 2442 O O . PHE B 1 110 ? 3.516 6.441 -0.958 1 87.69 110 PHE B O 1
ATOM 2449 N N . GLU B 1 111 ? 4.809 7.473 0.579 1 81.31 111 GLU B N 1
ATOM 2450 C CA . GLU B 1 111 ? 3.619 7.934 1.289 1 81.31 111 GLU B CA 1
ATOM 2451 C C . GLU B 1 111 ? 3.602 9.453 1.404 1 81.31 111 GLU B C 1
ATOM 2453 O O . GLU B 1 111 ? 2.869 10.016 2.225 1 81.31 111 GLU B O 1
ATOM 2458 N N . SER B 1 112 ? 4.469 10.164 0.696 1 83.38 112 SER B N 1
ATOM 2459 C CA . SER B 1 112 ? 4.578 11.609 0.875 1 83.38 112 SER B CA 1
ATOM 2460 C C . SER B 1 112 ? 3.762 12.359 -0.172 1 83.38 112 SER B C 1
ATOM 2462 O O . SER B 1 112 ? 3.527 13.562 -0.038 1 83.38 112 SER B O 1
ATOM 2464 N N . GLY B 1 113 ? 3.369 11.633 -1.221 1 78.75 113 GLY B N 1
ATOM 2465 C CA . GLY B 1 113 ? 2.701 12.297 -2.324 1 78.75 113 GLY B CA 1
ATOM 2466 C C . GLY B 1 113 ? 3.664 12.961 -3.291 1 78.75 113 GLY B C 1
ATOM 2467 O O . GLY B 1 113 ? 3.246 13.531 -4.305 1 78.75 113 GLY B O 1
ATOM 2468 N N . ILE B 1 114 ? 4.926 12.906 -3.031 1 85.44 114 ILE B N 1
ATOM 2469 C CA . ILE B 1 114 ? 5.922 13.453 -3.943 1 85.44 114 ILE B CA 1
ATOM 2470 C C . ILE B 1 114 ? 6.051 12.547 -5.168 1 85.44 114 ILE B C 1
ATOM 2472 O O . ILE B 1 114 ? 6.297 11.344 -5.035 1 85.44 114 ILE B O 1
ATOM 2476 N N . SER B 1 115 ? 5.836 13.141 -6.262 1 86.25 115 SER B N 1
ATOM 2477 C CA . SER B 1 115 ? 6.004 12.391 -7.5 1 86.25 115 SER B CA 1
ATOM 2478 C C . SER B 1 115 ? 7.477 12.086 -7.77 1 86.25 115 SER B C 1
ATOM 2480 O O . SER B 1 115 ? 8.336 12.945 -7.562 1 86.25 115 SER B O 1
ATOM 2482 N N . ILE B 1 116 ? 7.723 10.938 -8.32 1 89.75 116 ILE B N 1
ATOM 2483 C CA . ILE B 1 116 ? 9.094 10.594 -8.695 1 89.75 116 ILE B CA 1
ATOM 2484 C C . ILE B 1 116 ? 9.531 11.469 -9.867 1 89.75 116 ILE B C 1
ATOM 2486 O O . ILE B 1 116 ? 10.727 11.539 -10.18 1 89.75 116 ILE B O 1
ATOM 2490 N N . GLN B 1 117 ? 8.633 12.109 -10.523 1 89.44 117 GLN B N 1
ATOM 2491 C CA . GLN B 1 117 ? 8.938 12.961 -11.672 1 89.44 117 GLN B CA 1
ATOM 2492 C C . GLN B 1 117 ? 9.219 14.391 -11.234 1 89.44 117 GLN B C 1
ATOM 2494 O O . GLN B 1 117 ? 9.43 15.273 -12.07 1 89.44 117 GLN B O 1
ATOM 2499 N N . ARG B 1 118 ? 9.164 14.609 -9.953 1 90.5 118 ARG B N 1
ATOM 2500 C CA . ARG B 1 118 ? 9.352 15.961 -9.43 1 90.5 118 ARG B CA 1
ATOM 2501 C C . ARG B 1 118 ? 10.68 16.547 -9.898 1 90.5 118 ARG B C 1
ATOM 2503 O O . ARG B 1 118 ? 10.766 17.734 -10.203 1 90.5 118 ARG B O 1
ATOM 2510 N N . THR B 1 119 ? 11.766 15.812 -9.875 1 93.94 119 THR B N 1
ATOM 2511 C CA . THR B 1 119 ? 13.062 16.219 -10.398 1 93.94 119 THR B CA 1
ATOM 2512 C C . THR B 1 119 ? 13.68 15.109 -11.242 1 93.94 119 THR B C 1
ATOM 2514 O O . THR B 1 119 ? 13.414 13.922 -11.008 1 93.94 119 THR B O 1
ATOM 2517 N N . PRO B 1 120 ? 14.453 15.445 -12.188 1 95.69 120 PRO B N 1
ATOM 2518 C CA . PRO B 1 120 ? 15.109 14.414 -13 1 95.69 120 PRO B CA 1
ATOM 2519 C C . PRO B 1 120 ? 15.953 13.461 -12.164 1 95.69 120 PRO B C 1
ATOM 2521 O O . PRO B 1 120 ? 15.961 12.25 -12.422 1 95.69 120 PRO B O 1
ATOM 2524 N N . LYS B 1 121 ? 16.641 14.023 -11.156 1 96.06 121 LYS B N 1
ATOM 2525 C CA . LYS B 1 121 ? 17.484 13.18 -10.312 1 96.06 121 LYS B CA 1
ATOM 2526 C C . LYS B 1 121 ? 16.656 12.164 -9.539 1 96.06 121 LYS B C 1
ATOM 2528 O O . LYS B 1 121 ? 17.031 10.992 -9.43 1 96.06 121 LYS B O 1
ATOM 2533 N N . LEU B 1 122 ? 15.562 12.633 -8.969 1 95.62 122 LEU B N 1
ATOM 2534 C CA . LEU B 1 122 ? 14.656 11.734 -8.266 1 95.62 122 LEU B CA 1
ATOM 2535 C C . LEU B 1 122 ? 14.102 10.672 -9.211 1 95.62 122 LEU B C 1
ATOM 2537 O O . LEU B 1 122 ? 14.086 9.484 -8.875 1 95.62 122 LEU B O 1
ATOM 2541 N N . ASN B 1 123 ? 13.695 11.078 -10.398 1 94.94 123 ASN B N 1
ATOM 2542 C CA . ASN B 1 123 ? 13.172 10.148 -11.398 1 94.94 123 ASN B CA 1
ATOM 2543 C C . ASN B 1 123 ? 14.211 9.094 -11.781 1 94.94 123 ASN B C 1
ATOM 2545 O O . ASN B 1 123 ? 13.883 7.914 -11.875 1 94.94 123 ASN B O 1
ATOM 2549 N N . ASP B 1 124 ? 15.406 9.523 -11.961 1 96.31 124 ASP B N 1
ATOM 2550 C CA . ASP B 1 124 ? 16.484 8.617 -12.375 1 96.31 124 ASP B CA 1
ATOM 2551 C C . ASP B 1 124 ? 16.719 7.523 -11.336 1 96.31 124 ASP B C 1
ATOM 2553 O O . ASP B 1 124 ? 16.75 6.34 -11.672 1 96.31 124 ASP B O 1
ATOM 2557 N N . VAL B 1 125 ? 16.844 7.934 -10.117 1 96.38 125 VAL B N 1
ATOM 2558 C CA . VAL B 1 125 ? 17.188 6.961 -9.086 1 96.38 125 VAL B CA 1
ATOM 2559 C C . VAL B 1 125 ? 15.984 6.078 -8.789 1 96.38 125 VAL B C 1
ATOM 2561 O O . VAL B 1 125 ? 16.125 4.887 -8.508 1 96.38 125 VAL B O 1
ATOM 2564 N N . ALA B 1 126 ? 14.805 6.668 -8.789 1 93.75 126 ALA B N 1
ATOM 2565 C CA . ALA B 1 126 ? 13.594 5.871 -8.617 1 93.75 126 ALA B CA 1
ATOM 2566 C C . ALA B 1 126 ? 13.461 4.824 -9.719 1 93.75 126 ALA B C 1
ATOM 2568 O O . ALA B 1 126 ? 13.148 3.664 -9.445 1 93.75 126 ALA B O 1
ATOM 2569 N N . THR B 1 127 ? 13.703 5.211 -10.93 1 91.81 127 THR B N 1
ATOM 2570 C CA . THR B 1 127 ? 13.648 4.309 -12.07 1 91.81 127 THR B CA 1
ATOM 2571 C C . THR B 1 127 ? 14.68 3.197 -11.938 1 91.81 127 THR B C 1
ATOM 2573 O O . THR B 1 127 ? 14.391 2.031 -12.211 1 91.81 127 THR B O 1
ATOM 2576 N N . ARG B 1 128 ? 15.852 3.566 -11.539 1 94.62 128 ARG B N 1
ATOM 2577 C CA . ARG B 1 128 ? 16.891 2.578 -11.297 1 94.62 128 ARG B CA 1
ATOM 2578 C C . ARG B 1 128 ? 16.453 1.558 -10.25 1 94.62 128 ARG B C 1
ATOM 2580 O O . ARG B 1 128 ? 16.625 0.352 -10.445 1 94.62 128 ARG B O 1
ATOM 2587 N N . ALA B 1 129 ? 15.945 2.008 -9.164 1 92.88 129 ALA B N 1
ATOM 2588 C CA . ALA B 1 129 ? 15.531 1.14 -8.062 1 92.88 129 ALA B CA 1
ATOM 2589 C C . ALA B 1 129 ? 14.422 0.187 -8.5 1 92.88 129 ALA B C 1
ATOM 2591 O O . ALA B 1 129 ? 14.516 -1.023 -8.289 1 92.88 129 ALA B O 1
ATOM 2592 N N . MET B 1 130 ? 13.438 0.71 -9.133 1 86.12 130 MET B N 1
ATOM 2593 C CA . MET B 1 130 ? 12.305 -0.089 -9.594 1 86.12 130 MET B CA 1
ATOM 2594 C C . MET B 1 130 ? 12.734 -1.03 -10.719 1 86.12 130 MET B C 1
ATOM 2596 O O . MET B 1 130 ? 12.188 -2.125 -10.852 1 86.12 130 MET B O 1
ATOM 2600 N N . GLY B 1 131 ? 13.68 -0.605 -11.461 1 90 131 GLY B N 1
ATOM 2601 C CA . GLY B 1 131 ? 14.195 -1.405 -12.555 1 90 131 GLY B CA 1
ATOM 2602 C C . GLY B 1 131 ? 14.812 -2.717 -12.102 1 90 131 GLY B C 1
ATOM 2603 O O . GLY B 1 131 ? 14.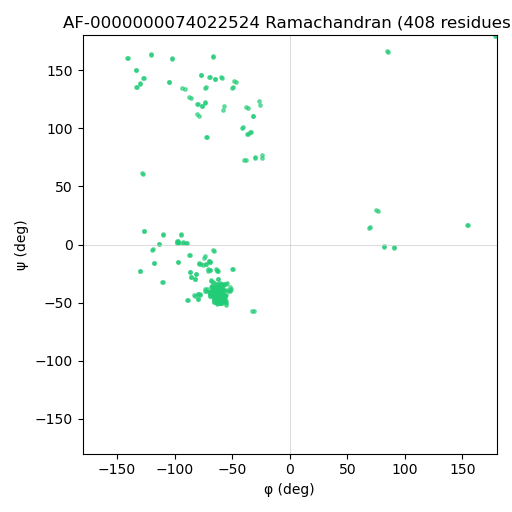789 -3.707 -12.836 1 90 131 GLY B O 1
ATOM 2604 N N . VAL B 1 132 ? 15.367 -2.754 -10.883 1 92.12 132 VAL B N 1
ATOM 2605 C CA . VAL B 1 132 ? 15.953 -3.982 -10.367 1 92.12 132 VAL B CA 1
ATOM 2606 C C . VAL B 1 132 ? 14.867 -5.031 -10.156 1 92.12 132 VAL B C 1
ATOM 2608 O O . VAL B 1 132 ? 15.031 -6.191 -10.547 1 92.12 132 VAL B O 1
ATOM 2611 N N . LEU B 1 133 ? 13.789 -4.637 -9.516 1 86.25 133 LEU B N 1
ATOM 2612 C CA . LEU B 1 133 ? 12.672 -5.547 -9.297 1 86.25 133 LEU B CA 1
ATOM 2613 C C . LEU B 1 133 ? 12.094 -6.031 -10.617 1 86.25 133 LEU B C 1
ATOM 2615 O O . LEU B 1 133 ? 11.758 -7.211 -10.766 1 86.25 133 LEU B O 1
ATOM 2619 N N . GLU B 1 134 ? 11.984 -5.117 -11.547 1 87 134 GLU B N 1
ATOM 2620 C CA . GLU B 1 134 ? 11.477 -5.469 -12.875 1 87 134 GLU B CA 1
ATOM 2621 C C . GLU B 1 134 ? 12.391 -6.48 -13.562 1 87 134 GLU B C 1
ATOM 2623 O O . GLU B 1 134 ? 11.906 -7.43 -14.188 1 87 134 GLU B O 1
ATOM 2628 N N . LYS B 1 135 ? 13.633 -6.238 -13.461 1 92 135 LYS B N 1
ATOM 2629 C CA . LYS B 1 135 ? 14.594 -7.16 -14.055 1 92 135 LYS B CA 1
ATOM 2630 C C . LYS B 1 135 ? 14.508 -8.539 -13.414 1 92 135 LYS B C 1
ATOM 2632 O O . LYS B 1 135 ? 14.516 -9.555 -14.109 1 92 135 LYS B O 1
ATOM 2637 N N . ALA B 1 136 ? 14.461 -8.602 -12.094 1 90.31 136 ALA B N 1
ATOM 2638 C CA . ALA B 1 136 ? 14.32 -9.867 -11.375 1 90.31 136 ALA B CA 1
ATOM 2639 C C . ALA B 1 136 ? 13.055 -10.602 -11.805 1 90.31 136 ALA B C 1
ATOM 2641 O O . ALA B 1 136 ? 13.078 -11.812 -12.031 1 90.31 136 ALA B O 1
ATOM 2642 N N . ALA B 1 137 ? 11.969 -9.844 -11.914 1 87.88 137 ALA B N 1
ATOM 2643 C CA . ALA B 1 137 ? 10.703 -10.422 -12.344 1 87.88 137 ALA B CA 1
ATOM 2644 C C . ALA B 1 137 ? 10.797 -10.945 -13.781 1 87.88 137 ALA B C 1
ATOM 2646 O O . ALA B 1 137 ? 10.266 -12.016 -14.094 1 87.88 137 ALA B O 1
ATOM 2647 N N . GLU B 1 138 ? 11.422 -10.195 -14.617 1 88.5 138 GLU B N 1
ATOM 2648 C CA . GLU B 1 138 ? 11.586 -10.586 -16.016 1 88.5 138 GLU B CA 1
ATOM 2649 C C . GLU B 1 138 ? 12.375 -11.883 -16.125 1 88.5 138 GLU B C 1
ATOM 2651 O O . GLU B 1 138 ? 11.992 -12.789 -16.875 1 88.5 138 GLU B O 1
ATOM 2656 N N . GLU B 1 139 ? 13.461 -11.977 -15.461 1 90.69 139 GLU B N 1
ATOM 2657 C CA . GLU B 1 139 ? 14.266 -13.195 -15.484 1 90.69 139 GLU B CA 1
ATOM 2658 C C . GLU B 1 139 ? 13.469 -14.383 -14.945 1 90.69 139 GLU B C 1
ATOM 2660 O O . GLU B 1 139 ? 13.547 -15.484 -15.5 1 90.69 139 GLU B O 1
ATOM 2665 N N . LEU B 1 140 ? 12.773 -14.156 -13.891 1 88.31 140 LEU B N 1
ATOM 2666 C CA . LEU B 1 140 ? 11.953 -15.203 -13.297 1 88.31 140 LEU B CA 1
ATOM 2667 C C . LEU B 1 140 ? 10.891 -15.68 -14.281 1 88.31 140 LEU B C 1
ATOM 2669 O O . LEU B 1 140 ? 10.617 -16.875 -14.383 1 88.31 140 LEU B O 1
ATOM 2673 N N . SER B 1 141 ? 10.312 -14.734 -15.016 1 89.25 141 SER B N 1
ATOM 2674 C CA . SER B 1 141 ? 9.242 -15.039 -15.961 1 89.25 141 SER B CA 1
ATOM 2675 C C . SER B 1 141 ? 9.727 -15.977 -17.062 1 89.25 141 SER B C 1
ATOM 2677 O O . SER B 1 141 ? 8.938 -16.703 -17.656 1 89.25 141 SER B O 1
ATOM 2679 N N . MET B 1 142 ? 11.016 -16.016 -17.312 1 88.88 142 MET B N 1
ATOM 2680 C CA . MET B 1 142 ? 11.594 -16.859 -18.359 1 88.88 142 MET B CA 1
ATOM 2681 C C . MET B 1 142 ? 11.508 -18.328 -17.984 1 88.88 142 MET B C 1
ATOM 2683 O O . MET B 1 142 ? 11.656 -19.203 -18.844 1 88.88 142 MET B O 1
ATOM 2687 N N . HIS B 1 143 ? 11.227 -18.609 -16.75 1 86.81 143 HIS B N 1
ATOM 2688 C CA . HIS B 1 143 ? 11.109 -19.984 -16.281 1 86.81 143 HIS B CA 1
ATOM 2689 C C . HIS B 1 143 ? 9.656 -20.438 -16.25 1 86.81 143 HIS B C 1
ATOM 2691 O O . HIS B 1 143 ? 9.352 -21.547 -15.781 1 86.81 143 HIS B O 1
ATOM 2697 N N . ILE B 1 144 ? 8.789 -19.641 -16.672 1 87.69 144 ILE B N 1
ATOM 2698 C CA . ILE B 1 144 ? 7.379 -19.969 -16.844 1 87.69 144 ILE B CA 1
ATOM 2699 C C . ILE B 1 144 ? 7.129 -20.438 -18.281 1 87.69 144 ILE B C 1
ATOM 2701 O O . ILE B 1 144 ? 7.676 -19.859 -19.219 1 87.69 144 ILE B O 1
ATOM 2705 N N . PRO B 1 145 ? 6.355 -21.562 -18.391 1 89 145 PRO B N 1
ATOM 2706 C CA . PRO B 1 145 ? 6.02 -21.969 -19.75 1 89 145 PRO B CA 1
ATOM 2707 C C . PRO B 1 145 ? 5.461 -20.812 -20.594 1 89 145 PRO B C 1
ATOM 2709 O O . PRO B 1 145 ? 4.656 -20.016 -20.094 1 89 145 PRO B O 1
ATOM 2712 N N . GLU B 1 146 ? 5.922 -20.672 -21.812 1 88.19 146 GLU B N 1
ATOM 2713 C CA . GLU B 1 146 ? 5.602 -19.547 -22.672 1 88.19 146 GLU B CA 1
ATOM 2714 C C . GLU B 1 146 ? 4.094 -19.328 -22.781 1 88.19 146 GLU B C 1
ATOM 2716 O O . GLU B 1 146 ? 3.619 -18.188 -22.75 1 88.19 146 GLU B O 1
ATOM 2721 N N . GLU B 1 147 ? 3.371 -20.391 -22.844 1 88.75 147 GLU B N 1
ATOM 2722 C CA . GLU B 1 147 ? 1.931 -20.328 -23.062 1 88.75 147 GLU B CA 1
ATOM 2723 C C . GLU B 1 147 ? 1.205 -19.859 -21.797 1 88.75 147 GLU B C 1
ATOM 2725 O O . GLU B 1 147 ? 0.03 -19.5 -21.859 1 88.75 147 GLU B O 1
ATOM 2730 N N . LYS B 1 148 ? 1.887 -19.812 -20.719 1 89.12 148 LYS B N 1
ATOM 2731 C CA . LYS B 1 148 ? 1.272 -19.438 -19.453 1 89.12 148 LYS B CA 1
ATOM 2732 C C . LYS B 1 148 ? 1.824 -18.109 -18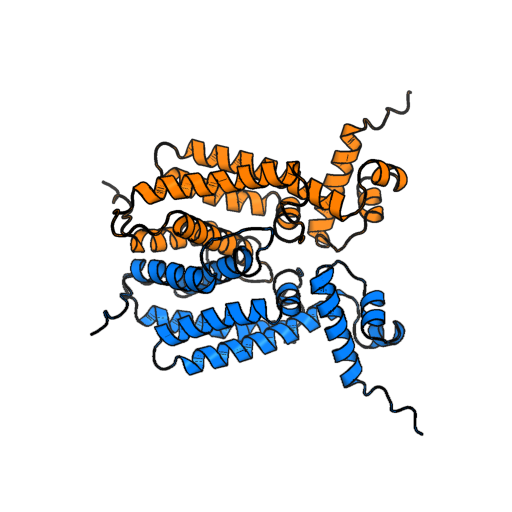.938 1 89.12 148 LYS B C 1
ATOM 2734 O O . LYS B 1 148 ? 1.41 -17.609 -17.891 1 89.12 148 LYS B O 1
ATOM 2739 N N . ARG B 1 149 ? 2.725 -17.547 -19.719 1 89.56 149 ARG B N 1
ATOM 2740 C CA . ARG B 1 149 ? 3.383 -16.328 -19.297 1 89.56 149 ARG B CA 1
ATOM 2741 C C . ARG B 1 149 ? 2.488 -15.109 -19.547 1 89.56 149 ARG B C 1
ATOM 2743 O O . ARG B 1 149 ? 2.086 -14.852 -20.672 1 89.56 149 ARG B O 1
ATOM 2750 N N . PRO B 1 150 ? 2.205 -14.422 -18.438 1 91.75 150 PRO B N 1
ATOM 2751 C CA . PRO B 1 150 ? 1.568 -13.133 -18.719 1 91.75 150 PRO B CA 1
ATOM 2752 C C . PRO B 1 150 ? 2.496 -12.156 -19.438 1 91.75 150 PRO B C 1
ATOM 2754 O O . PRO B 1 150 ? 3.707 -12.383 -19.5 1 91.75 150 PRO B O 1
ATOM 2757 N N . PRO B 1 151 ? 1.863 -11.117 -20.047 1 90.81 151 PRO B N 1
ATOM 2758 C CA . PRO B 1 151 ? 2.76 -10.047 -20.5 1 90.81 151 PRO B CA 1
ATOM 2759 C C . PRO B 1 151 ? 3.752 -9.617 -19.422 1 90.81 151 PRO B C 1
ATOM 2761 O O . PRO B 1 151 ? 3.4 -9.57 -18.234 1 90.81 151 PRO B O 1
ATOM 2764 N N . PRO B 1 152 ? 4.973 -9.359 -19.844 1 87.38 152 PRO B N 1
ATOM 2765 C CA . PRO B 1 152 ? 6.016 -9.062 -18.844 1 87.38 152 PRO B CA 1
ATOM 2766 C C . PRO B 1 152 ? 5.625 -7.93 -17.906 1 87.38 152 PRO B C 1
ATOM 2768 O O . PRO B 1 152 ? 5.895 -8.008 -16.703 1 87.38 152 PRO B O 1
ATOM 2771 N N . GLN B 1 153 ? 4.984 -6.902 -18.391 1 88.94 153 GLN B N 1
ATOM 2772 C CA . GLN B 1 153 ? 4.605 -5.762 -17.562 1 88.94 153 GLN B CA 1
ATOM 2773 C C . GLN B 1 153 ? 3.539 -6.16 -16.531 1 88.94 153 GLN B C 1
ATOM 2775 O O . GLN B 1 153 ? 3.508 -5.625 -15.422 1 88.94 153 GLN B O 1
ATOM 2780 N N . MET B 1 154 ? 2.689 -7.035 -16.969 1 93.44 154 MET B N 1
ATOM 2781 C CA . MET B 1 154 ? 1.66 -7.512 -16.047 1 93.44 154 MET B CA 1
ATOM 2782 C C . MET B 1 154 ? 2.27 -8.367 -14.945 1 93.44 154 MET B C 1
ATOM 2784 O O . MET B 1 154 ? 1.92 -8.227 -13.773 1 93.44 154 MET B O 1
ATOM 2788 N N . PHE B 1 155 ? 3.174 -9.211 -15.375 1 92.81 155 PHE B N 1
ATOM 2789 C CA . PHE B 1 155 ? 3.865 -10.055 -14.398 1 92.81 155 PHE B CA 1
ATOM 2790 C C . PHE B 1 155 ? 4.598 -9.195 -13.375 1 92.81 155 PHE B C 1
ATOM 2792 O O . PHE B 1 155 ? 4.453 -9.414 -12.164 1 92.81 155 PHE B O 1
ATOM 2799 N N . SER B 1 156 ? 5.301 -8.227 -13.844 1 90.25 156 SER B N 1
ATOM 2800 C CA . SER B 1 156 ? 6.047 -7.336 -12.953 1 90.25 156 SER B CA 1
ATOM 2801 C C . SER B 1 156 ? 5.109 -6.562 -12.031 1 90.25 156 SER B C 1
ATOM 2803 O O . SER B 1 156 ? 5.402 -6.383 -10.852 1 90.25 156 SER B O 1
ATOM 2805 N N . ALA B 1 157 ? 4.023 -6.082 -12.578 1 92.56 157 ALA B N 1
ATOM 2806 C CA . ALA B 1 157 ? 3.043 -5.336 -11.797 1 92.56 157 ALA B CA 1
ATOM 2807 C C . ALA B 1 157 ? 2.471 -6.195 -10.672 1 92.56 157 ALA B C 1
ATOM 2809 O O . ALA B 1 157 ? 2.309 -5.727 -9.547 1 92.56 157 ALA B O 1
ATOM 2810 N N . HIS B 1 158 ? 2.16 -7.453 -11 1 94.69 158 HIS B N 1
ATOM 2811 C CA . HIS B 1 158 ? 1.636 -8.359 -9.984 1 94.69 158 HIS B CA 1
ATOM 2812 C C . HIS B 1 158 ? 2.643 -8.57 -8.859 1 94.69 158 HIS B C 1
ATOM 2814 O O . HIS B 1 158 ? 2.287 -8.492 -7.68 1 94.69 158 HIS B O 1
ATOM 2820 N N . ILE B 1 159 ? 3.822 -8.781 -9.242 1 92.12 159 ILE B N 1
ATOM 2821 C CA . ILE B 1 159 ? 4.883 -9.031 -8.266 1 92.12 159 ILE B CA 1
ATOM 2822 C C . ILE B 1 159 ? 5.078 -7.801 -7.391 1 92.12 159 ILE B C 1
ATOM 2824 O O . ILE B 1 159 ? 5.172 -7.91 -6.168 1 92.12 159 ILE B O 1
ATOM 2828 N N . TRP B 1 160 ? 5.102 -6.691 -7.957 1 91.06 160 TRP B N 1
ATOM 2829 C CA . TRP B 1 160 ? 5.258 -5.441 -7.219 1 91.06 160 TRP B CA 1
ATOM 2830 C C . TRP B 1 160 ? 4.074 -5.203 -6.289 1 91.06 160 TRP B C 1
ATOM 2832 O O . TRP B 1 160 ? 4.25 -4.805 -5.137 1 91.06 160 TRP B O 1
ATOM 2842 N N . ALA B 1 161 ? 2.912 -5.414 -6.84 1 94.31 161 ALA B N 1
ATOM 2843 C CA . ALA B 1 161 ? 1.704 -5.195 -6.051 1 94.31 161 ALA B CA 1
ATOM 2844 C C . ALA B 1 161 ? 1.692 -6.086 -4.809 1 94.31 161 ALA B C 1
ATOM 2846 O O . ALA B 1 161 ? 1.428 -5.613 -3.703 1 94.31 161 ALA B O 1
ATOM 2847 N N . MET B 1 162 ? 1.994 -7.355 -4.977 1 94.69 162 MET B N 1
ATOM 2848 C CA . MET B 1 162 ? 2.039 -8.281 -3.848 1 94.69 162 MET B CA 1
ATOM 2849 C C . MET B 1 162 ? 3.096 -7.852 -2.834 1 94.69 162 MET B C 1
ATOM 2851 O O . MET B 1 162 ? 2.828 -7.812 -1.632 1 94.69 162 MET B O 1
ATOM 2855 N N . SER B 1 163 ? 4.246 -7.52 -3.32 1 92.94 163 SER B N 1
ATOM 2856 C CA . SER B 1 163 ? 5.34 -7.117 -2.445 1 92.94 163 SER B CA 1
ATOM 2857 C C . SER B 1 163 ? 4.996 -5.848 -1.674 1 92.94 163 SER B C 1
ATOM 2859 O O . SER B 1 163 ? 5.129 -5.805 -0.45 1 92.94 163 SER B O 1
ATOM 2861 N N . HIS B 1 164 ? 4.547 -4.922 -2.381 1 92.5 164 HIS B N 1
ATOM 2862 C CA . HIS B 1 164 ? 4.188 -3.65 -1.763 1 92.5 164 HIS B CA 1
ATOM 2863 C C . HIS B 1 164 ? 3.045 -3.828 -0.767 1 92.5 164 HIS B C 1
ATOM 2865 O O . HIS B 1 164 ? 3.051 -3.221 0.307 1 92.5 164 HIS B O 1
ATOM 2871 N N . GLY B 1 165 ? 2.053 -4.598 -1.151 1 93.62 165 GLY B N 1
ATOM 2872 C CA . GLY B 1 165 ? 0.946 -4.867 -0.245 1 93.62 165 GLY B CA 1
ATOM 2873 C C . GLY B 1 165 ? 1.383 -5.516 1.054 1 93.62 165 GLY B C 1
ATOM 2874 O O . GLY B 1 165 ? 0.938 -5.121 2.133 1 93.62 165 GLY B O 1
ATOM 2875 N N . VAL B 1 166 ? 2.264 -6.488 0.998 1 94.25 166 VAL B N 1
ATOM 2876 C CA . VAL B 1 166 ? 2.77 -7.16 2.189 1 94.25 166 VAL B CA 1
ATOM 2877 C C . VAL B 1 166 ? 3.555 -6.172 3.047 1 94.25 166 VAL B C 1
ATOM 2879 O O . VAL B 1 166 ? 3.396 -6.141 4.27 1 94.25 166 VAL B O 1
ATOM 2882 N N . VAL B 1 167 ? 4.344 -5.414 2.426 1 90.62 167 VAL B N 1
ATOM 2883 C CA . VAL B 1 167 ? 5.164 -4.449 3.152 1 90.62 167 VAL B CA 1
ATOM 2884 C C . VAL B 1 167 ? 4.27 -3.443 3.869 1 90.62 167 VAL B C 1
ATOM 2886 O O . VAL B 1 167 ? 4.434 -3.201 5.066 1 90.62 167 VAL B O 1
ATOM 2889 N N . GLU B 1 168 ? 3.291 -2.9 3.172 1 89.56 168 GLU B N 1
ATOM 2890 C CA . GLU B 1 168 ? 2.449 -1.842 3.719 1 89.56 168 GLU B CA 1
ATOM 2891 C C . GLU B 1 168 ? 1.54 -2.373 4.824 1 89.56 168 GLU B C 1
ATOM 2893 O O . GLU B 1 168 ? 1.439 -1.773 5.895 1 89.56 168 GLU B O 1
ATOM 2898 N N . LEU B 1 169 ? 0.966 -3.484 4.582 1 88.81 169 LEU B N 1
ATOM 2899 C CA . LEU B 1 169 ? -0.09 -3.953 5.473 1 88.81 169 LEU B CA 1
ATOM 2900 C C . LEU B 1 169 ? 0.496 -4.719 6.652 1 88.81 169 LEU B C 1
ATOM 2902 O O . LEU B 1 169 ? -0.063 -4.695 7.754 1 88.81 169 LEU B O 1
ATOM 2906 N N . PHE B 1 170 ? 1.698 -5.367 6.461 1 91 170 PHE B N 1
ATOM 2907 C CA . PHE B 1 170 ? 2.059 -6.355 7.473 1 91 170 PHE B CA 1
ATOM 2908 C C . PHE B 1 170 ? 3.479 -6.125 7.973 1 91 170 PHE B C 1
ATOM 2910 O O . PHE B 1 170 ? 3.863 -6.637 9.023 1 91 170 PHE B O 1
ATOM 2917 N N . ALA B 1 171 ? 4.254 -5.512 7.254 1 87.62 171 ALA B N 1
ATOM 2918 C CA . ALA B 1 171 ? 5.574 -5.16 7.762 1 87.62 171 ALA B CA 1
ATOM 2919 C C . ALA B 1 171 ? 5.547 -3.809 8.469 1 87.62 171 ALA B C 1
ATOM 2921 O O . ALA B 1 171 ? 6.043 -3.676 9.586 1 87.62 171 ALA B O 1
ATOM 2922 N N . ARG B 1 172 ? 4.941 -2.91 7.777 1 82 172 ARG B N 1
ATOM 2923 C CA . ARG B 1 172 ? 4.805 -1.584 8.367 1 82 172 ARG B CA 1
ATOM 2924 C C . ARG B 1 172 ? 3.635 -1.538 9.344 1 82 172 ARG B C 1
ATOM 2926 O O . ARG B 1 172 ? 3.635 -0.74 10.281 1 82 172 ARG B O 1
ATOM 2933 N N . GLY B 1 173 ? 2.717 -2.379 9.148 1 74.94 173 GLY B N 1
ATOM 2934 C CA . GLY B 1 173 ? 1.553 -2.471 10.016 1 74.94 173 GLY B CA 1
ATOM 2935 C C . GLY B 1 173 ? 0.625 -1.276 9.898 1 74.94 173 GLY B C 1
ATOM 2936 O O . GLY B 1 173 ? -0.11 -0.961 10.836 1 74.94 173 GLY B O 1
ATOM 2937 N N . SER B 1 174 ? 0.683 -0.463 8.992 1 67.69 174 SER B N 1
ATOM 2938 C CA . SER B 1 174 ? -0.195 0.684 8.781 1 67.69 174 SER B CA 1
ATOM 2939 C C . SER B 1 174 ? -1.445 0.291 8 1 67.69 174 SER B C 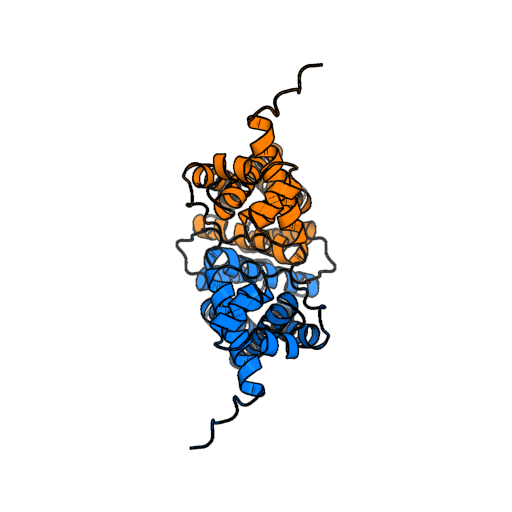1
ATOM 2941 O O . SER B 1 174 ? -1.352 -0.341 6.949 1 67.69 174 SER B O 1
ATOM 2943 N N . PRO B 1 175 ? -2.566 0.604 8.539 1 65.31 175 PRO B N 1
ATOM 2944 C CA . PRO B 1 175 ? -2.947 1.417 9.703 1 65.31 175 PRO B CA 1
ATOM 2945 C C . PRO B 1 175 ? -3.088 0.594 10.977 1 65.31 175 PRO B C 1
ATOM 2947 O O . PRO B 1 175 ? -3.4 1.143 12.039 1 65.31 175 PRO B O 1
ATOM 2950 N N . GLY B 1 176 ? -2.842 -0.7 10.945 1 69.12 176 GLY B N 1
ATOM 2951 C CA . GLY B 1 176 ? -2.992 -1.557 12.109 1 69.12 176 GLY B CA 1
ATOM 2952 C C . GLY B 1 176 ? -3.26 -3.006 11.758 1 69.12 176 GLY B C 1
ATOM 2953 O O . GLY B 1 176 ? -3.713 -3.783 12.594 1 69.12 176 GLY B O 1
ATOM 2954 N N . THR B 1 177 ? -3.002 -3.322 10.617 1 75.31 177 THR B N 1
ATOM 2955 C CA . THR B 1 177 ? -3.242 -4.688 10.156 1 75.31 177 THR B CA 1
ATOM 2956 C C . THR B 1 177 ? -2.217 -5.645 10.758 1 75.31 177 THR B C 1
ATOM 2958 O O . THR B 1 177 ? -1.038 -5.305 10.875 1 75.31 177 THR B O 1
ATOM 2961 N N . LYS B 1 178 ? -2.785 -6.773 11.211 1 78.81 178 LYS B N 1
ATOM 2962 C CA . LYS B 1 178 ? -1.913 -7.785 11.797 1 78.81 178 LYS B CA 1
ATOM 2963 C C . LYS B 1 178 ? -2.135 -9.148 11.148 1 78.81 178 LYS B C 1
ATOM 2965 O O . LYS B 1 178 ? -3.205 -9.414 10.602 1 78.81 178 LYS B O 1
ATOM 2970 N N . SER B 1 179 ? -1.104 -9.844 11.008 1 86.5 179 SER B N 1
ATOM 2971 C CA . SER B 1 179 ? -1.102 -11.25 10.609 1 86.5 179 SER B CA 1
ATOM 2972 C C . SER B 1 179 ? -0.24 -12.086 11.555 1 86.5 179 SER B C 1
ATOM 2974 O O . SER B 1 179 ? 0.788 -11.617 12.047 1 86.5 179 SER B O 1
ATOM 2976 N N . PRO B 1 180 ? -0.77 -13.273 11.875 1 90.88 180 PRO B N 1
ATOM 2977 C CA . PRO B 1 180 ? 0.059 -14.133 12.719 1 90.88 180 PRO B CA 1
ATOM 2978 C C . PRO B 1 180 ? 1.322 -14.617 12.008 1 90.88 180 PRO B C 1
ATOM 2980 O O . PRO B 1 180 ? 2.188 -15.234 12.633 1 90.88 180 PRO B O 1
ATOM 2983 N N . PHE B 1 181 ? 1.511 -14.336 10.758 1 93.94 181 PHE B N 1
ATOM 2984 C CA . PHE B 1 181 ? 2.666 -14.773 9.977 1 93.94 181 PHE B CA 1
ATOM 2985 C C . PHE B 1 181 ? 3.631 -13.617 9.75 1 93.94 181 PHE B C 1
ATOM 2987 O O . PHE B 1 181 ? 3.205 -12.484 9.492 1 93.94 181 PHE B O 1
ATOM 2994 N N . PRO B 1 182 ? 4.941 -13.938 9.844 1 94.12 182 PRO B N 1
ATOM 2995 C CA . PRO B 1 182 ? 5.91 -12.891 9.492 1 94.12 182 PRO B CA 1
ATOM 2996 C C . PRO B 1 182 ? 5.746 -12.391 8.055 1 94.12 182 PRO B C 1
ATOM 2998 O O . PRO B 1 182 ? 5.449 -13.18 7.156 1 94.12 182 PRO B O 1
ATOM 3001 N N . PRO B 1 183 ? 5.961 -11.078 7.867 1 94.56 183 PRO B N 1
ATOM 3002 C CA . PRO B 1 183 ? 5.824 -10.531 6.516 1 94.56 183 PRO B CA 1
ATOM 3003 C C . PRO B 1 183 ? 6.684 -11.266 5.492 1 94.56 183 PRO B C 1
ATOM 3005 O O . PRO B 1 183 ? 6.281 -11.406 4.332 1 94.56 183 PRO B O 1
ATOM 3008 N N . GLU B 1 184 ? 7.906 -11.789 5.891 1 93.25 184 GLU B N 1
ATOM 3009 C CA . GLU B 1 184 ? 8.773 -12.547 4.992 1 93.25 184 GLU B CA 1
ATOM 3010 C C . GLU B 1 184 ? 8.086 -13.82 4.508 1 93.25 184 GLU B C 1
ATOM 3012 O O . GLU B 1 184 ? 8.18 -14.172 3.332 1 93.25 184 GLU B O 1
ATOM 3017 N N . ASP B 1 185 ? 7.395 -14.445 5.402 1 94.94 185 ASP B N 1
ATOM 3018 C CA . ASP B 1 185 ? 6.672 -15.664 5.047 1 94.94 185 ASP B CA 1
ATOM 3019 C C . ASP B 1 185 ? 5.488 -15.352 4.133 1 94.94 185 ASP B C 1
ATOM 3021 O O . ASP B 1 185 ? 5.223 -16.094 3.182 1 94.94 185 ASP B O 1
ATOM 3025 N N . LEU B 1 186 ? 4.793 -14.266 4.445 1 95.38 186 LEU B N 1
ATOM 3026 C CA . LEU B 1 186 ? 3.664 -13.867 3.613 1 95.38 186 LEU B CA 1
ATOM 3027 C C . LEU B 1 186 ? 4.113 -13.586 2.186 1 95.38 186 LEU B C 1
ATOM 3029 O O . LEU B 1 186 ? 3.486 -14.047 1.229 1 95.38 186 LEU B O 1
ATOM 3033 N N . LEU B 1 187 ? 5.207 -12.867 2.105 1 94.5 187 LEU B N 1
ATOM 3034 C CA . LEU B 1 187 ? 5.711 -12.5 0.786 1 94.5 187 LEU B CA 1
ATOM 3035 C C . LEU B 1 187 ? 6.16 -13.734 0.012 1 94.5 187 LEU B C 1
ATOM 3037 O O . LEU B 1 187 ? 5.754 -13.938 -1.134 1 94.5 187 LEU B O 1
ATOM 3041 N N . GLU B 1 188 ? 6.969 -14.625 0.6 1 92 188 GLU B N 1
ATOM 3042 C CA . GLU B 1 188 ? 7.504 -15.82 -0.052 1 92 188 GLU B CA 1
ATOM 3043 C C . GLU B 1 188 ? 6.387 -16.766 -0.461 1 92 188 GLU B C 1
ATOM 3045 O O . GLU B 1 188 ? 6.359 -17.266 -1.593 1 92 188 GLU B O 1
ATOM 3050 N N . THR B 1 189 ? 5.453 -16.969 0.432 1 94 189 THR B N 1
ATOM 3051 C CA . THR B 1 189 ? 4.383 -17.922 0.148 1 94 189 THR B CA 1
ATOM 3052 C C . THR B 1 189 ? 3.402 -17.328 -0.868 1 94 189 THR B C 1
ATOM 3054 O O . THR B 1 189 ? 2.916 -18.047 -1.748 1 94 189 THR B O 1
ATOM 3057 N N . GLY B 1 190 ? 3.08 -16.047 -0.755 1 94.62 190 GLY B N 1
ATOM 3058 C CA . GLY B 1 190 ? 2.191 -15.406 -1.716 1 94.62 190 GLY B CA 1
ATOM 3059 C C . GLY B 1 190 ? 2.719 -15.453 -3.137 1 94.62 190 GLY B C 1
ATOM 3060 O O . GLY B 1 190 ? 2 -15.844 -4.059 1 94.62 190 GLY B O 1
ATOM 3061 N N . ILE B 1 191 ? 3.957 -15.117 -3.279 1 92.06 191 ILE B N 1
ATOM 3062 C CA . ILE B 1 191 ? 4.586 -15.141 -4.594 1 92.06 191 ILE B CA 1
ATOM 3063 C C . ILE B 1 191 ? 4.734 -16.578 -5.07 1 92.06 191 ILE B C 1
ATOM 3065 O O . ILE B 1 191 ? 4.543 -16.875 -6.254 1 92.06 191 ILE B O 1
ATOM 3069 N N . GLY B 1 192 ? 5.105 -17.5 -4.176 1 90.38 192 GLY B N 1
ATOM 3070 C CA . GLY B 1 192 ? 5.188 -18.906 -4.531 1 90.38 192 GLY B CA 1
ATOM 3071 C C . GLY B 1 192 ? 3.893 -19.469 -5.098 1 90.38 192 GLY B C 1
ATOM 3072 O O . GLY B 1 192 ? 3.902 -20.156 -6.117 1 90.38 192 GLY B O 1
ATOM 3073 N N . VAL B 1 193 ? 2.801 -19.188 -4.445 1 92.75 193 VAL B N 1
ATOM 3074 C CA . VAL B 1 193 ? 1.494 -19.641 -4.914 1 92.75 193 VAL B CA 1
ATOM 3075 C C . VAL B 1 193 ? 1.195 -19.031 -6.281 1 92.75 193 VAL B C 1
ATOM 3077 O O . VAL B 1 193 ? 0.711 -19.719 -7.184 1 92.75 193 VAL B O 1
ATOM 3080 N N . TYR B 1 194 ? 1.475 -17.719 -6.418 1 93.88 194 TYR B N 1
ATOM 3081 C CA . TYR B 1 194 ? 1.284 -17.031 -7.688 1 93.88 194 TYR B CA 1
ATOM 3082 C C . TYR B 1 194 ? 2.076 -17.703 -8.797 1 93.88 194 TYR B C 1
ATOM 3084 O O . TYR B 1 194 ? 1.539 -17.984 -9.875 1 93.88 194 TYR B O 1
ATOM 3092 N N . LEU B 1 195 ? 3.352 -18.047 -8.531 1 91.25 195 LEU B N 1
ATOM 3093 C CA . LEU B 1 195 ? 4.223 -18.672 -9.523 1 91.25 195 LEU B CA 1
ATOM 3094 C C . LEU B 1 195 ? 3.744 -20.078 -9.859 1 91.25 195 LEU B C 1
ATOM 3096 O O . LEU B 1 195 ? 3.814 -20.5 -11.016 1 91.25 195 LEU B O 1
ATOM 3100 N N . ARG B 1 196 ? 3.287 -20.75 -8.867 1 89.31 196 ARG B N 1
ATOM 3101 C CA . ARG B 1 196 ? 2.707 -22.062 -9.125 1 89.31 196 ARG B CA 1
ATOM 3102 C C . ARG B 1 196 ? 1.528 -21.969 -10.086 1 89.31 196 ARG B C 1
ATOM 3104 O O . ARG B 1 196 ? 1.343 -22.828 -10.938 1 89.31 196 ARG B O 1
ATOM 3111 N N . GLY B 1 197 ? 0.756 -20.938 -9.945 1 92 197 GLY B N 1
ATOM 3112 C CA . GLY B 1 197 ? -0.371 -20.719 -10.836 1 92 197 GLY B CA 1
ATOM 3113 C C . GLY B 1 197 ? 0.044 -20.484 -12.281 1 92 197 GLY B C 1
ATOM 3114 O O . GLY B 1 197 ? -0.767 -20.625 -13.195 1 92 197 GLY B O 1
ATOM 3115 N N . LEU B 1 198 ? 1.275 -20.094 -12.398 1 90.25 198 LEU B N 1
ATOM 3116 C CA . LEU B 1 198 ? 1.8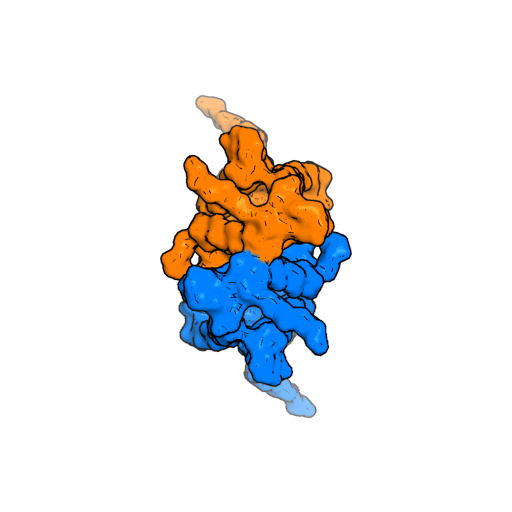12 -19.875 -13.742 1 90.25 198 LEU B CA 1
ATOM 3117 C C . LEU B 1 198 ? 2.6 -21.094 -14.219 1 90.25 198 LEU B C 1
ATOM 3119 O O . LEU B 1 198 ? 3.148 -21.094 -15.32 1 90.25 198 LEU B O 1
ATOM 3123 N N . GLY B 1 199 ? 2.607 -22.109 -13.391 1 82.5 199 GLY B N 1
ATOM 3124 C CA . GLY B 1 199 ? 3.26 -23.359 -13.773 1 82.5 199 GLY B CA 1
ATOM 3125 C C . GLY B 1 199 ? 4.719 -23.422 -13.367 1 82.5 199 GLY B C 1
ATOM 3126 O O . GLY B 1 199 ? 5.457 -24.297 -13.805 1 82.5 199 GLY B O 1
ATOM 3127 N N . LEU B 1 200 ? 5.176 -22.25 -12.758 1 68.62 200 LEU B N 1
ATOM 3128 C CA . LEU B 1 200 ? 6.555 -22.281 -12.289 1 68.62 200 LEU B CA 1
ATOM 3129 C C . LEU B 1 200 ? 6.68 -23.172 -11.055 1 68.62 200 LEU B C 1
ATOM 3131 O O . LEU B 1 200 ? 5.945 -23 -10.078 1 68.62 200 LEU B O 1
ATOM 3135 N N . VAL B 1 201 ? 6.996 -24.516 -11.156 1 56.69 201 VAL B N 1
ATOM 3136 C CA . VAL B 1 201 ? 7.18 -25.484 -10.078 1 56.69 201 VAL B CA 1
ATOM 3137 C C . VAL B 1 201 ? 8.562 -25.312 -9.453 1 56.69 201 VAL B C 1
ATOM 3139 O O . VAL B 1 201 ? 9.547 -25.078 -10.164 1 56.69 201 VAL B O 1
ATOM 3142 N N . ARG B 1 202 ? 8.602 -24.797 -8.164 1 56.09 202 ARG B N 1
ATOM 3143 C CA . ARG B 1 202 ? 9.891 -24.969 -7.5 1 56.09 202 ARG B CA 1
ATOM 3144 C C . ARG B 1 202 ? 10.531 -26.297 -7.883 1 56.09 202 ARG B C 1
ATOM 3146 O O . ARG B 1 202 ? 9.852 -27.328 -7.969 1 56.09 202 ARG B O 1
ATOM 3153 N N . PRO B 1 203 ? 11.727 -26.312 -8.555 1 42.81 203 PRO B N 1
ATOM 3154 C CA . PRO B 1 203 ? 12.352 -27.641 -8.609 1 42.81 203 PRO B CA 1
ATOM 3155 C C . PRO B 1 203 ? 12.234 -28.406 -7.297 1 42.81 203 PRO B C 1
ATOM 3157 O O . PRO B 1 203 ? 12.359 -27.812 -6.219 1 42.81 203 PRO B O 1
ATOM 3160 N N . ASP B 1 204 ? 11.297 -29.391 -7.137 1 33.5 204 ASP B N 1
ATOM 3161 C CA . ASP B 1 204 ? 11.438 -30.344 -6.047 1 33.5 204 ASP B CA 1
ATOM 3162 C C . ASP B 1 204 ? 12.898 -30.5 -5.637 1 33.5 204 ASP B C 1
ATOM 3164 O O . ASP B 1 204 ? 13.797 -30.375 -6.469 1 33.5 204 ASP B O 1
ATOM 3168 N N . ASN B 1 205 ? 13.328 -30.203 -4.316 1 31.98 205 ASN B N 1
ATOM 3169 C CA . ASN B 1 205 ? 14.539 -30.875 -3.863 1 31.98 205 ASN B CA 1
ATOM 3170 C C . ASN B 1 205 ? 14.773 -32.156 -4.621 1 31.98 205 ASN B C 1
ATOM 3172 O O . ASN B 1 205 ? 13.977 -33.094 -4.527 1 31.98 205 ASN B O 1
ATOM 3176 N N . GLU B 1 206 ? 15.273 -32.312 -5.895 1 26.09 206 GLU B N 1
ATOM 3177 C CA . GLU B 1 206 ? 16.156 -33.469 -6.055 1 26.09 206 GLU B CA 1
ATOM 3178 C C . GLU B 1 206 ? 17.203 -33.5 -4.953 1 26.09 206 GLU B C 1
ATOM 3180 O O . GLU B 1 206 ? 17.719 -32.469 -4.535 1 26.09 206 GLU B O 1
#

Nearest PDB structures (foldseek):
  3on2-assembly3_C  TM=8.206E-01  e=2.340E-07  Rhodococcus jostii RHA1
  5wm9-assembly1_A  TM=7.078E-01  e=9.596E-06  Mycobacterium tuberculosis H37Rv
  3e7q-assembly1_A  TM=7.486E-01  e=1.379E-05  Pseudomonas aeruginosa
  2gfn-assembly1_A  TM=6.586E-01  e=4.309E-04  Rhodococcus jostii RHA1
  4yze-assembly2_B  TM=7.318E-01  e=6.827E-03  Escherichia coli K-12

Solvent-accessible surface area (backbone atoms only — not comparable to full-atom values): 20744 Å² total; per-residue (Å²): 130,80,80,74,71,80,54,67,78,53,48,59,50,32,35,38,53,23,39,30,53,43,23,63,75,47,35,69,34,45,66,49,54,57,54,22,18,55,65,40,71,47,55,54,72,62,44,56,75,76,26,93,40,52,67,50,44,39,47,50,34,14,33,53,31,26,46,55,48,25,52,46,31,47,51,27,32,57,68,22,54,90,41,40,64,49,12,36,54,33,28,53,53,37,51,50,49,45,48,67,76,35,47,27,30,42,38,28,43,58,62,46,76,48,45,42,74,74,39,71,68,32,31,50,35,43,49,53,29,53,45,46,57,42,50,35,41,50,54,37,49,70,64,25,50,75,93,50,47,62,59,66,68,57,49,34,49,42,52,49,13,34,48,49,10,30,39,44,35,47,62,67,26,47,32,63,46,80,62,101,58,55,40,69,55,50,44,53,50,45,50,49,32,30,36,36,32,34,61,33,66,74,78,67,89,122,128,80,80,72,71,81,53,67,78,52,47,59,51,33,34,37,53,24,40,32,53,43,24,62,75,47,35,67,33,45,65,48,55,58,54,23,16,53,64,40,72,45,55,54,73,62,44,54,76,78,26,92,41,52,67,51,44,42,47,49,34,16,35,53,32,26,46,53,49,26,52,46,31,47,50,26,32,56,67,23,52,92,41,41,63,47,11,35,53,33,28,54,53,38,52,51,49,46,50,68,75,36,48,27,30,42,38,30,42,58,62,47,76,48,45,42,75,73,40,71,68,32,30,51,36,42,50,53,30,53,44,47,57,42,49,34,41,49,54,38,49,69,64,24,50,74,92,51,48,63,59,66,68,56,47,34,48,44,52,49,14,35,48,48,12,32,39,44,34,47,62,68,26,47,32,61,46,80,63,99,60,56,40,69,54,51,44,54,50,44,51,49,31,32,35,36,33,34,61,32,66,74,77,66,87,123

Foldseek 3Di:
DPPPPCPLVNQLVLLLVLQLVCCVVQNLVRDWSCSSCVSSVHHSVSSCVPAVTSLRSLLVLLLVLLQVLLVLLVVQLVVQPPDLLSSLLSSLVSLLVSCQVRVSNVRSNPPNPRDCVNDPSSVVSNCSNLVSLLVSQQVLLVLFDPVLRDDSVVSSVVLVVQSVCLNACDSVVPPNHYDPDHSSCSSSVVVVVVCVSRVNDDPPPD/DPPPPCPLVNQLVLLLVLQLVCCVVQNLVRDWSCSSCVSSVHHSVSSCVPAVTSLRSLLVLLLVLLQVLLVLLVVQLVVQPPDLLSSLLSSLVSLLVSCQVRVSNVRSNPPNPRDCVNDPSSVVSNCSNLVSLLVSQQVLLVLFDPVLRDDSVVSSVVLVVQSVVLNACDSVVPPNHYDPDHSSCSSSVVVVVVCVSRVNDDPPPD

Radius of gyration: 22.96 Å; Cα contacts (8 Å, |Δi|>4): 632; chains: 2; bounding box: 75×70×44 Å

InterPro domains:
  IPR001647 DNA-binding HTH domain, TetR-type [PF00440] (15-61)
  IPR001647 DNA-binding HTH domain, TetR-type [PR00455] (15-28)
  IPR001647 DNA-binding HTH domain, TetR-type [PR00455] (36-59)
  IPR001647 DNA-binding HTH domain, TetR-type [PS50977] (9-69)
  IPR009057 Homedomain-like superfamily [SSF46689] (4-76)
  IPR025996 HTH-type transcriptional regulator MT1864/Rv1816-like, C-terminal domain [PF13305] (89-191)
  IPR036271 Tetracyclin repressor-like, C-terminal domain superfamily [SSF48498] (83-198)
  IPR050109 HTH-type, TetR-like transcriptional regulator [PTHR30055] (4-199)

Secondary structure (DSSP, 8-state):
-------HHHHHHHHHHHHHHHHHHH-TTSS-HHHHHHHHT--HHHHHTT-SSHHHHHHHHHHHHHHHHHHHHHHHHHHHTT-HHHHHHHHHHHHHHHHHH-HHHHHHHHSS---TTSSHHHHHHHHHHHHHHHHHHHHHHTTS-GGGPPPHHHHHHHHHHHHHHHIIIIIS--SS---SS-HHHHHHHHHHHHHHHTT-------/-------HHHHHHHHHHHHHHHHHHH-TTSS-HHHHHHHHT--HHHHHTT-SSHHHHHHHHHHHHHHHHHHHHHHHHHHHTT-HHHHHHHHHHHHHHHHHH-HHHHHHHHSS---TTSSHHHHHHHHHHHHHHHHHHHHHHTTS-GGGPPPHHHHHHHHHHHHHHHIIIIIS--SS---SS-HHHHHHHHHHHHHHHTT-------

pLDDT: mean 86.77, std 13.74, range [25.67, 97.88]

Sequence (412 aa):
MAKRGYHHGDLKRALVDGALRLIEEKGPTGFTLSEAAREAGVTPAAVYRHFEGREDLIAEAARQGYEIFADLMEYAYGKGQPSALASFEATGRAYLAFARKYPGHYVAMFESGISIQRTPKLNDVATRAMGVLEKAAEELSMHIPEEKRPPPQMFSAHIWAMSHGVVELFARGSPGTKSPFPPEDLLETGIGVYLRGLGLVRPDNEMAKRGYHHGDLKRALVDGALRLIEEKGPTGFTLSEAAREAGVTPAAVYRHFEGREDLIAEAARQGYEIFADLMEYAYGKGQPSALASFEATGRAYLAFARKYPGHYVAMFESGISIQRTPKLNDVATRAMGVLEKAAEELSMHIPEEKRPPPQMFSAHIWAMSHGVVELFARGSPGTKSPFPPEDLLETGIGVYLRGLGLVRPDNE